Protein AF-A0A7Y4SY42-F1 (afdb_monomer_lite)

pLDDT: mean 86.54, std 14.33, range [35.34, 98.44]

Foldseek 3Di:
DDDPDPDDQLCPLVVVQDDPVLLVLLLVQLLVLQKAWPDDPPQKTWIWGDDPNDIKIKIAGVVVSDLVRIDIPDPVCVVRSDGSNNSNVCCVPRVVNPRPPPDDDPPDPVNVVVVVVVVVVVCVVPPPDCDPPQADKDKFKEFEFPPPPAATKIFIWIWGADPVGDTDDTHTFDLLDHPPPDDDDPLSVVLSVLQPPFDDPPDVPDDDDPRDRMTTHAQVSCVVNVQSNQVVQRYWYDYDPDIAPGGEHEDPDDAWEKAWEWAADPVSFWTFTFIWTDDPRDIGGLVQWDHAHHNQWTDGRHYIGHHPCDVVVVVNRCCSVPPDDIGGPVCQQVVLVVCLVVLHHYHYDPPCCQAEPEAQWDKDKAKDDWDFDDDPPDPDTDTHDIDIWIWTCRVQDIDTLPDSRQWDDGPRHIYGDDNVSSVVVVVVVVVVVDDDD

Structure (mmCIF, N/CA/C/O backbone):
data_AF-A0A7Y4SY42-F1
#
_entry.id   AF-A0A7Y4SY42-F1
#
loop_
_atom_site.group_PDB
_atom_site.id
_atom_site.type_symbol
_atom_site.label_atom_id
_atom_site.label_alt_id
_atom_site.label_comp_id
_atom_site.label_asym_id
_atom_site.label_entity_id
_atom_site.label_seq_id
_atom_site.pdbx_PDB_ins_code
_atom_site.Cartn_x
_atom_site.Cartn_y
_atom_site.Cartn_z
_atom_site.occupancy
_atom_site.B_iso_or_equiv
_atom_site.auth_seq_id
_atom_site.auth_comp_id
_atom_site.auth_asym_id
_atom_site.auth_atom_id
_atom_site.pdbx_PDB_model_num
ATOM 1 N N . MET A 1 1 ? 20.223 15.742 -96.963 1.00 40.56 1 MET A N 1
ATOM 2 C CA . MET A 1 1 ? 20.312 16.808 -95.941 1.00 40.56 1 MET A CA 1
ATOM 3 C C . MET A 1 1 ? 18.908 17.096 -95.433 1.00 40.56 1 MET A C 1
ATOM 5 O O . MET A 1 1 ? 18.143 17.749 -96.131 1.00 40.56 1 MET A O 1
ATOM 9 N N . ALA A 1 2 ? 18.525 16.508 -94.297 1.00 36.81 2 ALA A N 1
ATOM 10 C CA . ALA A 1 2 ? 17.197 16.700 -93.717 1.00 36.81 2 ALA A CA 1
ATOM 11 C C . ALA A 1 2 ? 17.167 18.001 -92.900 1.00 36.81 2 ALA A C 1
ATOM 13 O O . ALA A 1 2 ? 18.058 18.253 -92.092 1.00 36.81 2 ALA A O 1
ATOM 14 N N . LYS A 1 3 ? 16.152 18.829 -93.161 1.00 42.06 3 LYS A N 1
ATOM 15 C CA . LYS A 1 3 ? 15.849 20.083 -92.460 1.00 42.06 3 LYS A CA 1
ATOM 16 C C . LYS A 1 3 ? 15.627 19.764 -90.969 1.00 42.06 3 LYS A C 1
ATOM 18 O O . LYS A 1 3 ? 14.849 18.847 -90.703 1.00 42.06 3 LYS A O 1
ATOM 23 N N . PRO A 1 4 ? 16.272 20.456 -90.010 1.00 45.34 4 PRO A N 1
ATOM 24 C CA . PRO A 1 4 ? 16.005 20.213 -88.599 1.00 45.34 4 PRO A CA 1
ATOM 25 C C . PRO A 1 4 ? 14.522 20.480 -88.333 1.00 45.34 4 PRO A C 1
ATOM 27 O O . PRO A 1 4 ? 14.000 21.546 -88.669 1.00 45.34 4 PRO A O 1
ATOM 30 N N . VAL A 1 5 ? 13.842 19.468 -87.795 1.00 44.62 5 VAL A N 1
ATOM 31 C CA . VAL A 1 5 ? 12.470 19.574 -87.302 1.00 44.62 5 VAL A CA 1
ATOM 32 C C . VAL A 1 5 ? 12.481 20.689 -86.258 1.00 44.62 5 VAL A C 1
ATOM 34 O O . VAL A 1 5 ? 13.192 20.588 -85.261 1.00 44.62 5 VAL A O 1
ATOM 37 N N . SER A 1 6 ? 11.777 21.788 -86.546 1.00 52.84 6 SER A N 1
ATOM 38 C CA . SER A 1 6 ? 11.625 22.928 -85.639 1.00 52.84 6 SER A CA 1
ATOM 39 C C . SER A 1 6 ? 11.190 22.397 -84.279 1.00 52.84 6 SER A C 1
ATOM 41 O O . SER A 1 6 ? 10.119 21.800 -84.187 1.00 52.84 6 SER A O 1
ATOM 43 N N . ALA A 1 7 ? 12.021 22.579 -83.250 1.00 61.59 7 ALA A N 1
ATOM 44 C CA . ALA A 1 7 ? 11.635 22.277 -81.881 1.00 61.59 7 ALA A CA 1
ATOM 45 C C . ALA A 1 7 ? 10.352 23.061 -81.588 1.00 61.59 7 ALA A C 1
ATOM 47 O O . ALA A 1 7 ? 10.321 24.287 -81.719 1.00 61.59 7 ALA A O 1
ATOM 48 N N . THR A 1 8 ? 9.268 22.343 -81.312 1.00 78.12 8 THR A N 1
ATOM 49 C CA . THR A 1 8 ? 7.972 22.936 -81.002 1.00 78.12 8 THR A CA 1
ATOM 50 C C . THR A 1 8 ? 8.150 23.784 -79.754 1.00 78.12 8 THR A C 1
ATOM 52 O O . THR A 1 8 ? 8.600 23.269 -78.735 1.00 78.12 8 THR A O 1
ATOM 55 N N . ASP A 1 9 ? 7.852 25.078 -79.843 1.00 88.25 9 ASP A N 1
ATOM 56 C CA . ASP A 1 9 ? 8.030 25.999 -78.727 1.00 88.25 9 ASP A CA 1
ATOM 57 C C . ASP A 1 9 ? 7.119 25.573 -77.556 1.00 88.25 9 ASP A C 1
ATOM 59 O O . ASP A 1 9 ? 5.892 25.680 -77.665 1.00 88.25 9 ASP A O 1
ATOM 63 N N . PRO A 1 10 ? 7.685 25.082 -76.440 1.00 89.00 10 PRO A N 1
ATOM 64 C CA . PRO A 1 10 ? 6.906 24.488 -75.356 1.00 89.00 10 PRO A CA 1
ATOM 65 C C . PRO A 1 10 ? 6.074 25.527 -74.589 1.00 89.00 10 PRO A C 1
ATOM 67 O O . PRO A 1 10 ? 5.128 25.170 -73.888 1.00 89.00 10 PRO A O 1
ATOM 70 N N . LEU A 1 11 ? 6.368 26.821 -74.756 1.00 93.56 11 LEU A N 1
ATOM 71 C CA . LEU A 1 11 ? 5.607 27.921 -74.164 1.00 93.56 11 LEU A CA 1
ATOM 72 C C . LEU A 1 11 ? 4.448 28.389 -75.052 1.00 93.56 11 LEU A C 1
ATOM 74 O O . LEU A 1 11 ? 3.663 29.236 -74.624 1.00 93.56 11 LEU A O 1
ATOM 78 N N . ALA A 1 12 ? 4.307 27.870 -76.278 1.00 93.06 12 ALA A N 1
ATOM 79 C CA . ALA A 1 12 ? 3.287 28.331 -77.223 1.00 93.06 12 ALA A CA 1
ATOM 80 C C . ALA A 1 12 ? 1.861 28.237 -76.653 1.00 93.06 12 ALA A C 1
ATOM 82 O O . ALA A 1 12 ? 1.087 29.182 -76.805 1.00 93.06 12 ALA A O 1
ATOM 83 N N . ALA A 1 13 ? 1.547 27.153 -75.933 1.00 91.88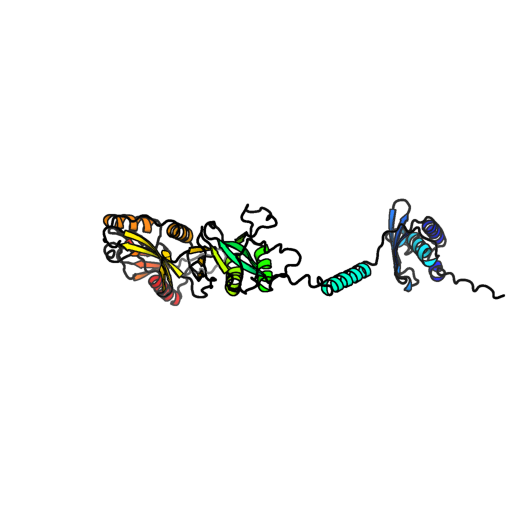 13 ALA A N 1
ATOM 84 C CA . ALA A 1 13 ? 0.246 26.960 -75.288 1.00 91.88 13 ALA A CA 1
ATOM 85 C C . ALA A 1 13 ? -0.042 28.009 -74.196 1.00 91.88 13 ALA A C 1
ATOM 87 O O . ALA A 1 13 ? -1.187 28.397 -73.993 1.00 91.88 13 ALA A O 1
ATOM 88 N N . TRP A 1 14 ? 0.997 28.523 -73.535 1.00 94.62 14 TRP A N 1
ATOM 89 C CA . TRP A 1 14 ? 0.863 29.477 -72.436 1.00 94.62 14 TRP A CA 1
ATOM 90 C C . TRP A 1 14 ? 0.844 30.934 -72.906 1.00 94.62 14 TRP A C 1
ATOM 92 O O . TRP A 1 14 ? 0.149 31.753 -72.307 1.00 94.62 14 TRP A O 1
ATOM 102 N N . ARG A 1 15 ? 1.553 31.276 -73.994 1.00 95.00 15 ARG A N 1
ATOM 103 C CA . ARG A 1 15 ? 1.680 32.667 -74.482 1.00 95.00 15 ARG A CA 1
ATOM 104 C C . ARG A 1 15 ? 0.344 33.356 -74.731 1.00 95.00 15 ARG A C 1
ATOM 106 O O . ARG A 1 15 ? 0.221 34.541 -74.449 1.00 95.00 15 ARG A O 1
ATOM 113 N N . ALA A 1 16 ? -0.660 32.637 -75.228 1.00 93.56 16 ALA A N 1
ATOM 114 C CA . ALA A 1 16 ? -1.971 33.223 -75.512 1.00 93.56 16 ALA A CA 1
ATOM 115 C C . ALA A 1 16 ? -2.679 33.762 -74.255 1.00 93.56 16 ALA A C 1
ATOM 117 O O . ALA A 1 16 ? -3.567 34.604 -74.366 1.00 93.56 16 ALA A O 1
ATOM 118 N N . HIS A 1 17 ? -2.287 33.293 -73.068 1.00 94.94 17 HIS A N 1
ATOM 119 C CA . HIS A 1 17 ? -2.928 33.666 -71.816 1.00 94.94 17 HIS A CA 1
ATOM 120 C C . HIS A 1 17 ? -2.264 34.841 -71.094 1.00 94.94 17 HIS A C 1
ATOM 122 O O . HIS A 1 17 ? -2.887 35.420 -70.212 1.00 94.94 17 HIS A O 1
ATOM 128 N N . PHE A 1 18 ? -1.031 35.212 -71.449 1.00 96.88 18 PHE A N 1
ATOM 129 C CA . PHE A 1 18 ? -0.289 36.276 -70.770 1.00 96.88 18 PHE A CA 1
ATOM 130 C C . PHE A 1 18 ? -0.147 37.500 -71.679 1.00 96.88 18 PHE A C 1
ATOM 132 O O . PHE A 1 18 ? 0.253 37.346 -72.833 1.00 96.88 18 PHE A O 1
ATOM 139 N N . PRO A 1 19 ? -0.385 38.731 -71.189 1.00 97.00 19 PRO A N 1
ATOM 140 C CA . PRO A 1 19 ? -0.069 39.935 -71.950 1.00 97.00 19 PRO A CA 1
ATOM 141 C C . PRO A 1 19 ? 1.410 39.967 -72.350 1.00 97.00 19 PRO A C 1
ATOM 143 O O . PRO A 1 19 ? 2.273 39.606 -71.550 1.00 97.00 19 PRO A O 1
ATOM 146 N N . VAL A 1 20 ? 1.717 40.455 -73.555 1.00 96.31 20 VAL A N 1
ATOM 147 C CA . VAL A 1 20 ? 3.093 40.501 -74.095 1.00 96.31 20 VAL A CA 1
ATOM 148 C C . VAL A 1 20 ? 4.062 41.203 -73.139 1.00 96.31 20 VAL A C 1
ATOM 150 O O . VAL A 1 20 ? 5.188 40.752 -72.946 1.00 96.31 20 VAL A O 1
ATOM 153 N N . GLU A 1 21 ? 3.614 42.271 -72.480 1.00 96.50 21 GLU A N 1
ATOM 154 C CA . GLU A 1 21 ? 4.440 42.994 -71.512 1.00 96.50 21 GLU A CA 1
ATOM 155 C C . GLU A 1 21 ? 4.726 42.160 -70.249 1.00 96.50 21 GLU A C 1
ATOM 157 O O . GLU A 1 21 ? 5.844 42.173 -69.736 1.00 96.50 21 GLU A O 1
ATOM 162 N N . THR A 1 22 ? 3.758 41.365 -69.780 1.00 97.12 22 THR A N 1
ATOM 163 C CA . THR A 1 22 ? 3.955 40.416 -68.671 1.00 97.12 22 THR A CA 1
ATOM 164 C C . THR A 1 22 ? 4.945 39.321 -69.056 1.00 97.12 22 THR A C 1
ATOM 166 O O . THR A 1 22 ? 5.819 38.992 -68.254 1.00 97.12 22 THR A O 1
ATOM 169 N N . GLN A 1 23 ? 4.856 38.810 -70.291 1.00 97.31 23 GLN A N 1
ATOM 170 C CA . GLN A 1 23 ? 5.811 37.829 -70.811 1.00 97.31 23 GLN A CA 1
ATOM 171 C C . GLN A 1 23 ? 7.227 38.407 -70.824 1.00 97.31 23 GLN A C 1
ATOM 173 O O . GLN A 1 23 ? 8.146 37.825 -70.259 1.00 97.31 23 GLN A O 1
ATOM 178 N N . ARG A 1 24 ? 7.395 39.617 -71.368 1.00 96.69 24 ARG A N 1
ATOM 179 C CA . ARG A 1 24 ? 8.696 40.289 -71.458 1.00 96.69 24 ARG A CA 1
ATOM 180 C C . ARG A 1 24 ? 9.353 40.495 -70.089 1.00 96.69 24 ARG A C 1
ATOM 182 O O . ARG A 1 24 ? 10.555 40.261 -69.946 1.00 96.69 24 ARG A O 1
ATOM 189 N N . ARG A 1 25 ? 8.588 40.938 -69.084 1.00 96.25 25 ARG A N 1
ATOM 190 C CA . ARG A 1 25 ? 9.105 41.136 -67.716 1.00 96.25 25 ARG A CA 1
ATOM 191 C C . ARG A 1 25 ? 9.398 39.813 -67.011 1.00 96.25 25 ARG A C 1
ATOM 193 O O . ARG A 1 25 ? 10.414 39.705 -66.322 1.00 96.25 25 ARG A O 1
ATOM 200 N N . GLY A 1 26 ? 8.561 38.798 -67.220 1.00 96.38 26 GLY A N 1
ATOM 201 C CA . GLY A 1 26 ? 8.808 37.454 -66.704 1.00 96.38 26 GLY A CA 1
ATOM 202 C C . GLY A 1 26 ? 10.045 36.805 -67.334 1.00 96.38 26 GLY A C 1
ATOM 203 O O . GLY A 1 26 ? 10.873 36.265 -66.610 1.00 96.38 26 GLY A O 1
ATOM 204 N N . ASP A 1 27 ? 10.247 36.950 -68.648 1.00 95.19 27 ASP A N 1
ATOM 205 C CA . ASP A 1 27 ? 11.442 36.465 -69.354 1.00 95.19 27 ASP A CA 1
ATOM 206 C C . ASP A 1 27 ? 12.719 37.117 -68.808 1.00 95.19 27 ASP A C 1
ATOM 208 O O . ASP A 1 27 ? 13.751 36.461 -68.678 1.00 95.19 27 ASP A O 1
ATOM 212 N N . ALA A 1 28 ? 12.676 38.422 -68.510 1.00 94.38 28 ALA A N 1
ATOM 213 C CA . ALA A 1 28 ? 13.795 39.124 -67.884 1.00 94.38 28 ALA A CA 1
ATOM 214 C C . ALA A 1 28 ? 14.058 38.590 -66.466 1.00 94.38 28 ALA A C 1
ATOM 216 O O . ALA A 1 28 ? 15.191 38.268 -66.129 1.00 94.38 28 ALA A O 1
ATOM 217 N N . THR A 1 29 ? 13.002 38.405 -65.670 1.00 94.00 29 THR A N 1
ATOM 218 C CA . THR A 1 29 ? 13.099 37.882 -64.297 1.00 94.00 29 THR A CA 1
ATOM 219 C C . THR A 1 29 ? 13.657 36.456 -64.259 1.00 94.00 29 THR A C 1
ATOM 221 O O . THR A 1 29 ? 14.496 36.147 -63.411 1.00 94.00 29 THR A O 1
ATOM 224 N N . GLY A 1 30 ? 13.230 35.595 -65.187 1.00 92.81 30 GLY A N 1
ATOM 225 C CA . GLY A 1 30 ? 13.737 34.230 -65.327 1.00 92.81 30 GLY A CA 1
ATOM 226 C C . GLY A 1 30 ? 15.212 34.196 -65.730 1.00 92.81 30 GLY A C 1
ATOM 227 O O . GLY A 1 30 ? 15.999 33.481 -65.113 1.00 92.81 30 GLY A O 1
ATOM 228 N N . ARG A 1 31 ? 15.614 35.016 -66.712 1.00 92.31 31 ARG A N 1
ATOM 229 C CA . ARG A 1 31 ? 17.016 35.115 -67.162 1.00 92.31 31 ARG A CA 1
ATOM 230 C C . ARG A 1 31 ? 17.957 35.703 -66.115 1.00 92.31 31 ARG A C 1
ATOM 232 O O . ARG A 1 31 ? 19.108 35.287 -66.052 1.00 92.31 31 ARG A O 1
ATOM 239 N N . ASP A 1 32 ? 17.464 36.601 -65.268 1.00 91.06 32 ASP A N 1
ATOM 240 C CA . ASP A 1 32 ? 18.222 37.168 -64.147 1.00 91.06 32 ASP A CA 1
ATOM 241 C C . ASP A 1 32 ? 18.476 36.150 -63.012 1.00 91.06 32 ASP A C 1
ATOM 243 O O . ASP A 1 32 ? 19.064 36.506 -61.990 1.00 91.06 32 ASP A O 1
ATOM 247 N N . GLY A 1 33 ? 18.014 34.897 -63.143 1.00 88.31 33 GLY A N 1
ATOM 248 C CA . GLY A 1 33 ? 18.225 33.846 -62.145 1.00 88.31 33 GLY A CA 1
ATOM 249 C C . GLY A 1 33 ? 17.461 34.079 -60.840 1.00 88.31 33 GLY A C 1
ATOM 250 O O . GLY A 1 33 ? 17.864 33.589 -59.790 1.00 88.31 33 GLY A O 1
ATOM 251 N N . ARG A 1 34 ? 16.366 34.848 -60.880 1.00 93.00 34 ARG A N 1
ATOM 252 C CA . ARG A 1 34 ? 15.581 35.210 -59.684 1.00 93.00 34 ARG A CA 1
ATOM 253 C C . ARG A 1 34 ? 14.496 34.201 -59.316 1.00 93.00 34 ARG A C 1
ATOM 255 O O . ARG A 1 34 ? 13.717 34.456 -58.396 1.00 93.00 34 ARG A O 1
ATOM 262 N N . VAL A 1 35 ? 14.424 33.103 -60.059 1.00 95.38 35 VAL A N 1
ATOM 263 C CA . VAL A 1 35 ? 13.478 32.010 -59.853 1.00 95.38 35 VAL A CA 1
ATOM 264 C C . VAL A 1 35 ? 14.204 30.861 -59.168 1.00 95.38 35 VAL A C 1
ATOM 266 O O . VAL A 1 35 ? 15.174 30.324 -59.695 1.00 95.38 35 VAL A O 1
ATOM 269 N N . GLU A 1 36 ? 13.699 30.476 -58.007 1.00 94.06 36 GLU A N 1
ATOM 270 C CA . GLU A 1 36 ? 14.179 29.369 -57.194 1.00 94.06 36 GLU A CA 1
ATOM 271 C C . GLU A 1 36 ? 13.126 28.256 -57.235 1.00 94.06 36 GLU A C 1
ATOM 273 O O . GLU A 1 36 ? 12.093 28.335 -56.569 1.00 94.06 36 GLU A O 1
ATOM 278 N N . ILE A 1 37 ? 13.352 27.238 -58.073 1.00 94.62 37 ILE A N 1
ATOM 279 C CA . ILE A 1 37 ? 12.442 26.090 -58.184 1.00 94.62 37 ILE A CA 1
ATOM 280 C C . ILE A 1 37 ? 12.558 25.253 -56.910 1.00 94.62 37 ILE A C 1
ATOM 282 O O . ILE A 1 37 ? 13.617 24.696 -56.628 1.00 94.62 37 ILE A O 1
ATOM 286 N N . GLN A 1 38 ? 11.468 25.152 -56.152 1.00 92.38 38 GLN A N 1
ATOM 287 C CA . GLN A 1 38 ? 11.428 24.382 -54.910 1.00 92.38 38 GLN A CA 1
ATOM 288 C C . GLN A 1 38 ? 11.059 22.922 -55.180 1.00 92.38 38 GLN A C 1
ATOM 290 O O . GLN A 1 38 ? 11.692 22.008 -54.648 1.00 92.38 38 GLN A O 1
ATOM 295 N N . THR A 1 39 ? 10.046 22.698 -56.025 1.00 89.75 39 THR A N 1
ATOM 296 C CA . THR A 1 39 ? 9.617 21.367 -56.473 1.00 89.75 39 THR A CA 1
ATOM 297 C C . THR A 1 39 ? 9.193 21.392 -57.941 1.00 89.75 39 THR A C 1
ATOM 299 O O . THR A 1 39 ? 8.598 22.359 -58.414 1.00 89.75 39 THR A O 1
ATOM 302 N N . HIS A 1 40 ? 9.517 20.326 -58.674 1.00 92.81 40 HIS A N 1
ATOM 303 C CA . HIS A 1 40 ? 9.096 20.126 -60.059 1.00 92.81 40 HIS A CA 1
ATOM 304 C C . HIS A 1 40 ? 9.034 18.625 -60.367 1.00 92.81 40 HIS A C 1
ATOM 306 O O . HIS A 1 40 ? 10.072 17.964 -60.404 1.00 92.81 40 HIS A O 1
ATOM 312 N N . ASP A 1 41 ? 7.841 18.080 -60.605 1.00 87.06 41 ASP A N 1
ATOM 313 C CA . ASP A 1 41 ? 7.645 16.647 -60.901 1.00 87.06 41 ASP A CA 1
ATOM 314 C C . ASP A 1 41 ? 7.279 16.366 -62.373 1.00 87.06 41 ASP A C 1
ATOM 316 O O . ASP A 1 41 ? 6.935 15.243 -62.740 1.00 87.06 41 ASP A O 1
ATOM 320 N N . GLY A 1 42 ? 7.374 17.387 -63.232 1.00 89.00 42 GLY A N 1
ATOM 321 C CA . GLY A 1 42 ? 7.007 17.325 -64.650 1.00 89.00 42 GLY A CA 1
ATOM 322 C C . GLY A 1 42 ? 5.527 17.589 -64.925 1.00 89.00 42 GLY A C 1
ATOM 323 O O . GLY A 1 42 ? 5.172 17.925 -66.053 1.00 89.00 42 GLY A O 1
ATOM 324 N N . ALA A 1 43 ? 4.672 17.493 -63.909 1.00 90.75 43 ALA A N 1
ATOM 325 C CA . ALA A 1 43 ? 3.252 17.797 -63.992 1.00 90.75 43 ALA A CA 1
ATOM 326 C C . ALA A 1 43 ? 2.876 19.038 -63.173 1.00 90.75 43 ALA A C 1
ATOM 328 O O . ALA A 1 43 ? 1.950 19.751 -63.544 1.00 90.75 43 ALA A O 1
ATOM 329 N N . PHE A 1 44 ? 3.601 19.309 -62.096 1.00 93.44 44 PHE A N 1
ATOM 330 C CA . PHE A 1 44 ? 3.397 20.415 -61.179 1.00 93.44 44 PHE A CA 1
ATOM 331 C C . PHE A 1 44 ? 4.732 21.078 -60.822 1.00 93.44 44 PHE A C 1
ATOM 333 O O . PHE A 1 44 ? 5.775 20.419 -60.752 1.00 93.44 44 PHE A O 1
ATOM 340 N N . VAL A 1 45 ? 4.687 22.388 -60.589 1.00 95.50 45 VAL A N 1
ATOM 341 C CA . VAL A 1 45 ? 5.830 23.211 -60.182 1.00 95.50 45 VAL A CA 1
ATOM 342 C C . VAL A 1 45 ? 5.443 24.062 -58.986 1.00 95.50 45 VAL A C 1
ATOM 344 O O . VAL A 1 45 ? 4.428 24.747 -59.051 1.00 95.50 45 VAL A O 1
ATOM 347 N N . SER A 1 46 ? 6.286 24.097 -57.955 1.00 95.38 46 SER A N 1
ATOM 348 C CA . SER A 1 46 ? 6.281 25.168 -56.953 1.00 95.38 46 SER A CA 1
ATOM 349 C C . SER A 1 46 ? 7.643 25.859 -56.923 1.00 95.38 46 SER A C 1
ATOM 351 O O . SER A 1 46 ? 8.696 25.209 -56.958 1.00 95.38 46 SER A O 1
ATOM 353 N N . ALA A 1 47 ? 7.629 27.188 -56.920 1.00 95.75 47 ALA A N 1
ATOM 354 C CA . ALA A 1 47 ? 8.819 28.014 -57.018 1.00 95.75 47 ALA A CA 1
ATOM 355 C C . ALA A 1 47 ? 8.681 29.329 -56.244 1.00 95.75 47 ALA A C 1
ATOM 357 O O . ALA A 1 47 ? 7.612 29.932 -56.167 1.00 95.75 47 ALA A O 1
ATOM 358 N N . GLY A 1 48 ? 9.811 29.807 -55.732 1.00 96.00 48 GLY A N 1
ATOM 359 C CA . GLY A 1 48 ? 9.961 31.147 -55.185 1.00 96.00 48 GLY A CA 1
ATOM 360 C C . GLY A 1 48 ? 10.522 32.112 -56.222 1.00 96.00 48 GLY A C 1
ATOM 361 O O . GLY A 1 48 ? 11.513 31.805 -56.880 1.00 96.00 48 GLY A O 1
ATOM 362 N N . VAL A 1 49 ? 9.941 33.302 -56.359 1.00 96.69 49 VAL A N 1
ATOM 363 C CA . VAL A 1 49 ? 10.432 34.345 -57.271 1.00 96.69 49 VAL A CA 1
ATOM 364 C C . VAL A 1 49 ? 10.764 35.611 -56.489 1.00 96.69 49 VAL A C 1
ATOM 366 O O . VAL A 1 49 ? 9.912 36.167 -55.794 1.00 96.69 49 VAL A O 1
ATOM 369 N N . ARG A 1 50 ? 12.008 36.093 -56.607 1.00 95.94 50 ARG A N 1
ATOM 370 C CA . ARG A 1 50 ? 12.455 37.347 -55.977 1.00 95.94 50 ARG A CA 1
ATOM 371 C C . ARG A 1 50 ? 12.307 38.514 -56.949 1.00 95.94 50 ARG A C 1
ATOM 373 O O . ARG A 1 50 ? 13.020 38.591 -57.945 1.00 95.94 50 ARG A O 1
ATOM 380 N N . ALA A 1 51 ? 11.441 39.476 -56.645 1.00 91.44 51 ALA A N 1
ATOM 381 C CA . ALA A 1 51 ? 11.239 40.659 -57.479 1.00 91.44 51 ALA A CA 1
ATOM 382 C C . ALA A 1 51 ? 11.145 41.926 -56.624 1.00 91.44 51 ALA A C 1
ATOM 384 O O . ALA A 1 51 ? 10.391 41.986 -55.660 1.00 91.44 51 ALA A O 1
ATOM 385 N N . LYS A 1 52 ? 11.932 42.953 -56.976 1.00 89.88 52 LYS A N 1
ATOM 386 C CA . LYS A 1 52 ? 11.905 44.293 -56.348 1.00 89.88 52 LYS A CA 1
ATOM 387 C C . LYS A 1 52 ? 11.975 44.284 -54.806 1.00 89.88 52 LYS A C 1
ATOM 389 O O . LYS A 1 52 ? 11.376 45.130 -54.157 1.00 89.88 52 LYS A O 1
ATOM 394 N N . GLY A 1 53 ? 12.723 43.342 -54.229 1.00 88.31 53 GLY A N 1
ATOM 395 C CA . GLY A 1 53 ? 12.891 43.215 -52.775 1.00 88.31 53 GLY A CA 1
ATOM 396 C C . GLY A 1 53 ? 11.793 42.417 -52.062 1.00 88.31 53 GLY A C 1
ATOM 397 O O . GLY A 1 53 ? 11.863 42.263 -50.848 1.00 88.31 53 GLY A O 1
ATOM 398 N N . SER A 1 54 ? 10.819 41.874 -52.793 1.00 91.12 54 SER A N 1
ATOM 399 C CA . SER A 1 54 ? 9.786 40.978 -52.270 1.00 91.12 54 SER A CA 1
ATOM 400 C C . SER A 1 54 ? 9.974 39.552 -52.790 1.00 91.12 54 SER A C 1
ATOM 402 O O . SER A 1 54 ? 10.579 39.325 -53.843 1.00 91.12 54 SER A O 1
ATOM 404 N N . PHE A 1 55 ? 9.472 38.587 -52.021 1.00 95.19 55 PHE A N 1
ATOM 405 C CA . PHE A 1 55 ? 9.465 37.170 -52.369 1.00 95.19 55 PHE A CA 1
ATOM 406 C C . PHE A 1 55 ? 8.028 36.726 -52.628 1.00 95.19 55 PHE A C 1
ATOM 408 O O . PHE A 1 55 ? 7.143 37.000 -51.817 1.00 95.19 55 PHE A O 1
ATOM 415 N N . HIS A 1 56 ? 7.811 36.055 -53.755 1.00 96.50 56 HIS A N 1
ATOM 416 C CA . HIS A 1 56 ? 6.504 35.560 -54.161 1.00 96.50 56 HIS A CA 1
ATOM 417 C C . HIS A 1 56 ? 6.564 34.059 -54.394 1.00 96.50 56 HIS A C 1
ATOM 419 O O . HIS A 1 56 ? 7.462 33.571 -55.076 1.00 96.50 56 HIS A O 1
ATOM 425 N N . GLU A 1 57 ? 5.595 33.348 -53.838 1.00 96.50 57 GLU A N 1
ATOM 426 C CA . GLU A 1 57 ? 5.427 31.916 -54.042 1.00 96.50 57 GLU A CA 1
ATOM 427 C C . GLU A 1 57 ? 4.505 31.706 -55.238 1.00 96.50 57 GLU A C 1
ATOM 429 O O . GLU A 1 57 ? 3.532 32.447 -55.423 1.00 96.50 57 GLU A O 1
ATOM 434 N N . VAL A 1 58 ? 4.878 30.761 -56.094 1.00 97.62 58 VAL A N 1
ATOM 435 C CA . VAL A 1 58 ? 4.218 30.463 -57.359 1.00 97.62 58 VAL A CA 1
ATOM 436 C C . VAL A 1 58 ? 4.025 28.962 -57.461 1.00 97.62 58 VAL A C 1
ATOM 438 O O . VAL A 1 58 ? 5.002 28.219 -57.397 1.00 97.62 58 VAL A O 1
ATOM 441 N N . GLU A 1 59 ? 2.794 28.536 -57.718 1.00 97.56 59 GLU A N 1
ATOM 442 C CA . GLU A 1 59 ? 2.472 27.143 -58.017 1.00 97.56 59 GLU A CA 1
ATOM 443 C C . GLU A 1 59 ? 1.823 27.027 -59.396 1.00 97.56 59 GLU A C 1
ATOM 445 O O . GLU A 1 59 ? 1.043 27.889 -59.800 1.00 97.56 59 GLU A O 1
ATOM 450 N N . ILE A 1 60 ? 2.169 25.985 -60.153 1.00 97.50 60 ILE A N 1
ATOM 451 C CA . ILE A 1 60 ? 1.716 25.793 -61.533 1.00 97.50 60 ILE A CA 1
ATOM 452 C C . ILE A 1 60 ? 1.448 24.314 -61.796 1.00 97.50 60 ILE A C 1
ATOM 454 O O . ILE A 1 60 ? 2.369 23.502 -61.777 1.00 97.50 60 ILE A O 1
ATOM 458 N N . ASP A 1 61 ? 0.211 23.972 -62.150 1.00 95.75 61 ASP A N 1
ATOM 459 C CA . ASP A 1 61 ? -0.132 22.685 -62.759 1.00 95.75 61 ASP A CA 1
ATOM 460 C C . ASP A 1 61 ? 0.099 22.734 -64.278 1.00 95.75 61 ASP A C 1
ATOM 462 O O . ASP A 1 61 ? -0.719 23.249 -65.052 1.00 95.75 61 ASP A O 1
ATOM 466 N N . LEU A 1 62 ? 1.226 22.170 -64.715 1.00 94.69 62 LEU A N 1
ATOM 467 C CA . LEU A 1 62 ? 1.654 22.128 -66.113 1.00 94.69 62 LEU A CA 1
ATOM 468 C C . LEU A 1 62 ? 0.737 21.270 -66.991 1.00 94.69 62 LEU A C 1
ATOM 470 O O . LEU A 1 62 ? 0.671 21.510 -68.200 1.00 94.69 62 LEU A O 1
ATOM 474 N N . ARG A 1 63 ? 0.003 20.304 -66.416 1.00 92.06 63 ARG A N 1
ATOM 475 C CA . ARG A 1 63 ? -0.934 19.451 -67.175 1.00 92.06 63 ARG A CA 1
ATOM 476 C C . ARG A 1 63 ? -2.115 20.241 -67.705 1.00 92.06 63 ARG A C 1
ATOM 478 O O . ARG A 1 63 ? -2.627 19.937 -68.779 1.00 92.06 63 ARG A O 1
ATOM 485 N N . SER A 1 64 ? -2.540 21.247 -66.946 1.00 89.00 64 SER A N 1
ATOM 486 C CA . SER A 1 64 ? -3.703 22.057 -67.294 1.00 89.00 64 SER A CA 1
ATOM 487 C C . SER A 1 64 ? -3.476 22.891 -68.558 1.00 89.00 64 SER A C 1
ATOM 489 O O . SER A 1 64 ? -4.444 23.205 -69.251 1.00 89.00 64 SER A O 1
ATOM 491 N N . GLN A 1 65 ? -2.216 23.254 -68.846 1.00 90.69 65 GLN A N 1
ATOM 492 C CA . GLN A 1 65 ? -1.820 24.187 -69.910 1.00 90.69 65 GLN A CA 1
ATOM 493 C C . GLN A 1 65 ? -2.664 25.473 -69.942 1.00 90.69 65 GLN A C 1
ATOM 495 O O . GLN A 1 65 ? -2.898 26.052 -71.001 1.00 90.69 65 GLN A O 1
ATOM 500 N N . ARG A 1 66 ? -3.173 25.899 -68.779 1.00 91.62 66 ARG A N 1
ATOM 501 C CA . ARG A 1 66 ? -4.092 27.028 -68.619 1.00 91.62 66 ARG A CA 1
ATOM 502 C C . ARG A 1 66 ? -3.769 27.781 -67.342 1.00 91.62 66 ARG A C 1
ATOM 504 O O . ARG A 1 66 ? -3.425 27.195 -66.324 1.00 91.62 66 ARG A O 1
ATOM 511 N N . VAL A 1 67 ? -4.002 29.088 -67.369 1.00 91.12 67 VAL A N 1
ATOM 512 C CA . VAL A 1 67 ? -3.745 29.979 -66.227 1.00 91.12 67 VAL A CA 1
ATOM 513 C C . VAL A 1 67 ? -4.548 29.620 -64.972 1.00 91.12 67 VAL A C 1
ATOM 515 O O . VAL A 1 67 ? -4.084 29.867 -63.867 1.00 91.12 67 VAL A O 1
ATOM 518 N N . GLY A 1 68 ? -5.717 28.986 -65.116 1.00 89.62 68 GLY A N 1
ATOM 519 C CA . GLY A 1 68 ? -6.515 28.534 -63.969 1.00 89.62 68 GLY A CA 1
ATOM 520 C C . GLY A 1 68 ? -5.840 27.459 -63.105 1.00 89.62 68 GLY A C 1
ATOM 521 O O . GLY A 1 68 ? -6.278 27.245 -61.982 1.00 89.62 68 GLY A O 1
ATOM 522 N N . GLY A 1 69 ? -4.791 26.798 -63.609 1.00 91.56 69 GLY A N 1
ATOM 523 C CA . GLY A 1 69 ? -3.944 25.884 -62.837 1.00 91.56 69 GLY A CA 1
ATOM 524 C C . GLY A 1 69 ? -2.737 26.561 -62.182 1.00 91.56 69 GLY A C 1
ATOM 525 O O . GLY A 1 69 ? -1.862 25.861 -61.683 1.00 91.56 69 GLY A O 1
ATOM 526 N N . CYS A 1 70 ? -2.649 27.893 -62.220 1.00 97.19 70 CYS A N 1
ATOM 527 C CA . CYS A 1 70 ? -1.571 28.656 -61.601 1.00 97.19 70 CYS A CA 1
ATOM 528 C C . CYS A 1 70 ? -2.054 29.360 -60.327 1.00 97.19 70 CYS A C 1
ATOM 530 O O . CYS A 1 70 ? -3.211 29.770 -60.231 1.00 97.19 70 CYS A O 1
ATOM 532 N N . SER A 1 71 ? -1.144 29.590 -59.386 1.00 96.94 71 SER A N 1
ATOM 533 C CA . SER A 1 71 ? -1.328 30.488 -58.249 1.00 96.94 71 SER A CA 1
ATOM 534 C C . SER A 1 71 ? -0.068 31.336 -58.050 1.00 96.94 71 SER A C 1
ATOM 536 O O . SER A 1 71 ? 1.044 30.930 -58.399 1.00 96.94 71 SER A O 1
ATOM 538 N N . CYS A 1 72 ? -0.231 32.555 -57.535 1.00 97.81 72 CYS A N 1
ATOM 539 C CA . CYS A 1 72 ? 0.889 33.385 -57.110 1.00 97.81 72 CYS A CA 1
ATOM 540 C C . CYS A 1 72 ? 0.466 34.332 -55.990 1.00 97.81 72 CYS A C 1
ATOM 542 O O . CYS A 1 72 ? -0.603 34.933 -56.065 1.00 97.81 72 CYS A O 1
ATOM 544 N N . THR A 1 73 ? 1.334 34.527 -54.997 1.00 97.44 73 THR A N 1
ATOM 545 C CA . THR A 1 73 ? 1.076 35.414 -53.847 1.00 97.44 73 THR A CA 1
ATOM 546 C C . THR A 1 73 ? 1.245 36.911 -54.143 1.00 97.44 73 THR A C 1
ATOM 548 O O . THR A 1 73 ? 1.253 37.726 -53.222 1.00 97.44 73 THR A O 1
ATOM 551 N N . CYS A 1 74 ? 1.431 37.320 -55.406 1.00 97.38 74 CYS A N 1
ATOM 552 C CA . CYS A 1 74 ? 1.536 38.738 -55.755 1.00 97.38 74 CYS A CA 1
ATOM 553 C C . CYS A 1 74 ? 0.166 39.353 -56.078 1.00 97.38 74 CYS A C 1
ATOM 555 O O . CYS A 1 74 ? -0.667 38.754 -56.757 1.00 97.38 74 CYS A O 1
ATOM 557 N N . SER A 1 75 ? -0.028 40.611 -55.684 1.00 96.00 75 SER A N 1
ATOM 558 C CA . SER A 1 75 ? -1.289 41.342 -55.886 1.00 96.00 75 SER A CA 1
ATOM 559 C C . SER A 1 75 ? -1.709 41.474 -57.358 1.00 96.00 75 SER A C 1
ATOM 561 O O . SER A 1 75 ? -2.897 41.518 -57.682 1.00 96.00 75 SER A O 1
ATOM 563 N N . ALA A 1 76 ? -0.745 41.499 -58.286 1.00 94.81 76 ALA A N 1
ATOM 564 C CA . ALA A 1 76 ? -1.030 41.523 -59.721 1.00 94.81 76 ALA A CA 1
ATOM 565 C C . ALA A 1 76 ? -1.730 40.236 -60.204 1.00 94.81 76 ALA A C 1
ATOM 567 O O . ALA A 1 76 ? -2.588 40.303 -61.090 1.00 94.81 76 ALA A O 1
ATOM 568 N N . PHE A 1 77 ? -1.394 39.084 -59.608 1.00 97.06 77 PHE A N 1
ATOM 569 C CA . PHE A 1 77 ? -2.028 37.806 -59.922 1.00 97.06 77 PHE A CA 1
ATOM 570 C C . PHE A 1 77 ? -3.462 37.756 -59.394 1.00 97.06 77 PHE A C 1
ATOM 572 O O . PHE A 1 77 ? -4.358 37.376 -60.137 1.00 97.06 77 PHE A O 1
ATOM 579 N N . GLU A 1 78 ? -3.707 38.233 -58.171 1.00 92.56 78 GLU A N 1
ATOM 580 C CA . GLU A 1 78 ? -5.066 38.325 -57.609 1.00 92.56 78 GLU A CA 1
ATOM 581 C C . GLU A 1 78 ? -5.996 39.181 -58.478 1.00 92.56 78 GLU A C 1
ATOM 583 O O . GLU A 1 78 ? -7.169 38.864 -58.650 1.00 92.56 78 GLU A O 1
ATOM 588 N N . THR A 1 79 ? -5.459 40.253 -59.067 1.00 94.75 79 THR A N 1
ATOM 589 C CA . THR A 1 79 ? -6.254 41.193 -59.870 1.00 94.75 79 THR A CA 1
ATOM 590 C C . THR A 1 79 ? -6.552 40.665 -61.274 1.00 94.75 79 THR A C 1
ATOM 592 O O . THR A 1 79 ? -7.635 40.894 -61.805 1.00 94.75 79 THR A O 1
ATOM 595 N N . SER A 1 80 ? -5.582 40.008 -61.917 1.00 94.06 80 SER A N 1
ATOM 596 C CA . SER A 1 80 ? -5.646 39.715 -63.359 1.00 94.06 80 SER A CA 1
ATOM 597 C C . SER A 1 80 ? -5.524 38.235 -63.719 1.00 94.06 80 SER A C 1
ATOM 599 O O . SER A 1 80 ? -5.543 37.885 -64.898 1.00 94.06 80 SER A O 1
ATOM 601 N N . GLY A 1 81 ? -5.342 37.364 -62.726 1.00 94.62 81 GLY A N 1
ATOM 602 C CA . GLY A 1 81 ? -5.055 35.943 -62.907 1.00 94.62 81 GLY A CA 1
ATOM 603 C C . GLY A 1 81 ? -3.705 35.661 -63.569 1.00 94.62 81 GLY A C 1
ATOM 604 O O . GLY A 1 81 ? -3.352 34.508 -63.740 1.00 94.62 81 GLY A O 1
ATOM 605 N N . THR A 1 82 ? -2.926 36.673 -63.961 1.00 97.19 82 THR A N 1
ATOM 606 C CA . THR A 1 82 ? -1.615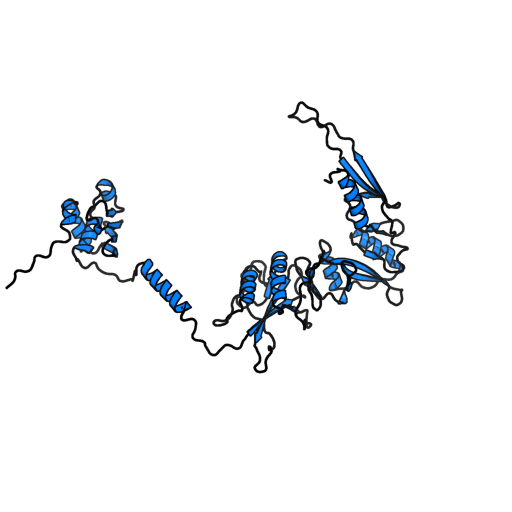 36.498 -64.599 1.00 97.19 82 THR A CA 1
ATOM 607 C C . THR A 1 82 ? -0.606 37.467 -64.009 1.00 97.19 82 THR A C 1
ATOM 609 O O . THR A 1 82 ? -0.928 38.586 -63.625 1.00 97.19 82 THR A O 1
ATOM 612 N N . CYS A 1 83 ? 0.653 37.057 -63.907 1.00 98.19 83 CYS A N 1
ATOM 613 C CA . CYS A 1 83 ? 1.706 37.945 -63.432 1.00 98.19 83 CYS A CA 1
ATOM 614 C C . CYS A 1 83 ? 3.065 37.549 -64.008 1.00 98.19 83 CYS A C 1
ATOM 616 O O . CYS A 1 83 ? 3.235 36.466 -64.572 1.00 98.19 83 CYS A O 1
ATOM 618 N N . GLU A 1 84 ? 4.043 38.443 -63.861 1.00 97.81 84 GLU A N 1
ATOM 619 C CA . GLU A 1 84 ? 5.401 38.214 -64.361 1.00 97.81 84 GLU A CA 1
ATOM 620 C C . GLU A 1 84 ? 6.117 37.079 -63.621 1.00 97.81 84 GLU A C 1
ATOM 622 O O . GLU A 1 84 ? 6.961 36.420 -64.216 1.00 97.81 84 GLU A O 1
ATOM 627 N N . HIS A 1 85 ? 5.745 36.793 -62.368 1.00 98.12 85 HIS A N 1
ATOM 628 C CA . HIS A 1 85 ? 6.339 35.711 -61.579 1.00 98.12 85 HIS A CA 1
ATOM 629 C C . HIS A 1 85 ? 5.936 34.329 -62.103 1.00 98.12 85 HIS A C 1
ATOM 631 O O . HIS A 1 85 ? 6.803 33.488 -62.319 1.00 98.12 85 HIS A O 1
ATOM 637 N N . VAL A 1 86 ? 4.644 34.112 -62.387 1.00 97.88 86 VAL A N 1
ATOM 638 C CA . VAL A 1 86 ? 4.160 32.859 -62.998 1.00 97.88 86 VAL A CA 1
ATOM 639 C C . VAL A 1 86 ? 4.816 32.646 -64.359 1.00 97.88 86 VAL A C 1
ATOM 641 O O . VAL A 1 86 ? 5.290 31.551 -64.653 1.00 97.88 86 VAL A O 1
ATOM 644 N N . TRP A 1 87 ? 4.918 33.707 -65.167 1.00 97.94 87 TRP A N 1
ATOM 645 C CA . TRP A 1 87 ? 5.606 33.623 -66.454 1.00 97.94 87 TRP A CA 1
ATOM 646 C C . TRP A 1 87 ? 7.098 33.309 -66.305 1.00 97.94 87 TRP A C 1
ATOM 648 O O . TRP A 1 87 ? 7.616 32.472 -67.036 1.00 97.94 87 TRP A O 1
ATOM 658 N N . ALA A 1 88 ? 7.789 33.932 -65.347 1.00 97.06 88 ALA A N 1
ATOM 659 C CA . ALA A 1 88 ? 9.203 33.672 -65.091 1.00 97.06 88 ALA A CA 1
ATOM 660 C C . ALA A 1 88 ? 9.459 32.198 -64.736 1.00 97.06 88 ALA A C 1
ATOM 662 O O . ALA A 1 88 ? 10.417 31.609 -65.234 1.00 97.06 88 ALA A O 1
ATOM 663 N N . VAL A 1 89 ? 8.581 31.583 -63.934 1.00 96.88 89 VAL A N 1
ATOM 664 C CA . VAL A 1 89 ? 8.661 30.153 -63.592 1.00 96.88 89 VAL A CA 1
ATOM 665 C C . VAL A 1 89 ? 8.430 29.279 -64.824 1.00 96.88 89 VAL A C 1
ATOM 667 O O . VAL A 1 89 ? 9.247 28.401 -65.094 1.00 96.88 89 VAL A O 1
ATOM 670 N N . LEU A 1 90 ? 7.391 29.553 -65.624 1.00 96.94 90 LEU A N 1
ATOM 671 C CA . LEU A 1 90 ? 7.159 28.846 -66.893 1.00 96.94 90 LEU A CA 1
ATOM 672 C C . LEU A 1 90 ? 8.360 28.968 -67.838 1.00 96.94 90 LEU A C 1
ATOM 674 O O . LEU A 1 90 ? 8.771 27.980 -68.442 1.00 96.94 90 LEU A O 1
ATOM 678 N N . HIS A 1 91 ? 8.945 30.162 -67.946 1.00 95.19 91 HIS A N 1
ATOM 679 C CA . HIS A 1 91 ? 10.094 30.432 -68.805 1.00 95.19 91 HIS A CA 1
ATOM 680 C C . HIS A 1 91 ? 11.334 29.635 -68.385 1.00 95.19 91 HIS A C 1
ATOM 682 O O . HIS A 1 91 ? 12.003 29.054 -69.235 1.00 95.19 91 HIS A O 1
ATOM 688 N N . VAL A 1 92 ? 11.626 29.565 -67.084 1.00 94.81 92 VAL A N 1
ATOM 689 C CA . VAL A 1 92 ? 12.767 28.793 -66.566 1.00 94.81 92 VAL A CA 1
ATOM 690 C C . VAL A 1 92 ? 12.539 27.291 -66.739 1.00 94.81 92 VAL A C 1
ATOM 692 O O . VAL A 1 92 ? 13.434 26.584 -67.193 1.00 94.81 92 VAL A O 1
ATOM 695 N N . VAL A 1 93 ? 11.332 26.808 -66.439 1.00 93.94 93 VAL A N 1
ATOM 696 C CA . VAL A 1 93 ? 11.008 25.375 -66.468 1.00 93.94 93 VAL A CA 1
ATOM 697 C C . VAL A 1 93 ? 10.877 24.828 -67.890 1.00 93.94 93 VAL A C 1
ATOM 699 O O . VAL A 1 93 ? 11.444 23.785 -68.204 1.00 93.94 93 VAL A O 1
ATOM 702 N N . LEU A 1 94 ? 10.133 25.515 -68.760 1.00 93.44 94 LEU A N 1
ATOM 703 C CA . LEU A 1 94 ? 9.824 25.034 -70.111 1.00 93.44 94 LEU A CA 1
ATOM 704 C C . LEU A 1 94 ? 10.767 25.611 -71.170 1.00 93.44 94 LEU A C 1
ATOM 706 O O . LEU A 1 94 ? 11.013 24.965 -72.184 1.00 93.44 94 LEU A O 1
ATOM 710 N N . GLY A 1 95 ? 11.305 26.815 -70.953 1.00 86.31 95 GLY A N 1
ATOM 711 C CA . GLY A 1 95 ? 12.212 27.485 -71.892 1.00 86.31 95 GLY A CA 1
ATOM 712 C C . GLY A 1 95 ? 13.661 26.992 -71.834 1.00 86.31 95 GLY A C 1
ATOM 713 O O . GLY A 1 95 ? 14.468 27.403 -72.665 1.00 86.31 95 GLY A O 1
ATOM 714 N N . GLY A 1 96 ? 14.006 26.116 -70.881 1.00 79.06 96 GLY A N 1
ATOM 715 C CA . GLY A 1 96 ? 15.328 25.486 -70.793 1.00 79.06 96 GLY A CA 1
ATOM 716 C C . GLY A 1 96 ? 16.465 26.437 -70.409 1.00 79.06 96 GLY A C 1
ATOM 717 O O . GLY A 1 96 ? 17.634 26.115 -70.624 1.00 79.06 96 GLY A O 1
ATOM 718 N N . VAL A 1 97 ? 16.152 27.611 -69.850 1.00 68.75 97 VAL A N 1
ATOM 719 C CA . VAL A 1 97 ? 17.166 28.532 -69.327 1.00 68.75 97 VAL A CA 1
ATOM 720 C C . VAL A 1 97 ? 17.710 27.938 -68.034 1.00 68.75 97 VAL A C 1
ATOM 722 O O . VAL A 1 97 ? 16.963 27.737 -67.080 1.00 68.75 97 VAL A O 1
ATOM 725 N N . ALA A 1 98 ? 19.010 27.635 -68.016 1.00 52.06 98 ALA A N 1
ATOM 726 C CA . ALA A 1 98 ? 19.696 27.040 -66.875 1.00 52.06 98 ALA A CA 1
ATOM 727 C C . ALA A 1 98 ? 19.635 27.978 -65.656 1.00 52.06 98 ALA A C 1
ATOM 729 O O . ALA A 1 98 ? 20.489 28.844 -65.475 1.00 52.06 98 ALA A O 1
ATOM 730 N N . GLY A 1 99 ? 18.597 27.822 -64.832 1.00 49.44 99 GLY A N 1
ATOM 731 C CA . GLY A 1 99 ? 18.491 28.478 -63.536 1.00 49.44 99 GLY A CA 1
ATOM 732 C C . GLY A 1 99 ? 19.658 28.040 -62.655 1.00 49.44 99 GLY A C 1
ATOM 733 O O . GLY A 1 99 ? 19.953 26.848 -62.558 1.00 49.44 99 GLY A O 1
ATOM 734 N N . GLY A 1 100 ? 20.354 29.009 -62.058 1.00 46.22 100 GLY A N 1
ATOM 735 C CA . GLY A 1 100 ? 21.496 28.772 -61.181 1.00 46.22 100 GLY A CA 1
ATOM 736 C C . GLY A 1 100 ? 21.105 27.882 -60.007 1.00 46.22 100 GLY A C 1
ATOM 737 O O . GLY A 1 100 ? 20.522 28.343 -59.032 1.00 46.22 100 GLY A O 1
ATOM 738 N N . ALA A 1 101 ? 21.439 26.599 -60.111 1.00 42.53 101 ALA A N 1
ATOM 739 C CA . ALA A 1 101 ? 21.260 25.623 -59.055 1.00 42.53 101 ALA A CA 1
ATOM 740 C C . ALA A 1 101 ? 22.278 25.892 -57.935 1.00 42.53 101 ALA A C 1
ATOM 742 O O . ALA A 1 101 ? 23.382 25.345 -57.930 1.00 42.53 101 ALA A O 1
ATOM 743 N N . SER A 1 102 ? 21.918 26.735 -56.965 1.00 41.94 102 SER A N 1
ATOM 744 C CA . SER A 1 102 ? 22.545 26.693 -55.645 1.00 41.94 102 SER A CA 1
ATOM 745 C C . SER A 1 102 ? 22.089 25.408 -54.960 1.00 41.94 102 SER A C 1
ATOM 747 O O . SER A 1 102 ? 20.973 25.307 -54.457 1.00 41.94 102 SER A O 1
ATOM 749 N N . GLY A 1 103 ? 22.951 24.395 -55.021 1.00 42.41 103 GLY A N 1
ATOM 750 C CA . GLY A 1 103 ? 22.693 23.070 -54.484 1.00 42.41 103 GLY A CA 1
ATOM 751 C C . GLY A 1 103 ? 22.493 23.067 -52.969 1.00 42.41 103 GLY A C 1
ATOM 752 O O . GLY A 1 103 ? 23.414 23.308 -52.191 1.00 42.41 103 GLY A O 1
ATOM 753 N N . SER A 1 104 ? 21.297 22.672 -52.552 1.00 35.34 104 SER A N 1
ATOM 754 C CA . SER A 1 104 ? 21.097 21.769 -51.421 1.00 35.34 104 SER A CA 1
ATOM 755 C C . SER A 1 104 ? 19.904 20.864 -51.733 1.00 35.34 104 SER A C 1
ATOM 757 O O . SER A 1 104 ? 18.967 21.297 -52.401 1.00 35.34 104 SER A O 1
ATOM 759 N N . PRO A 1 105 ? 19.965 19.578 -51.355 1.00 44.09 105 PRO A N 1
ATOM 760 C CA . PRO A 1 105 ? 19.140 18.553 -51.968 1.00 44.09 105 PRO A CA 1
ATOM 761 C C . PRO A 1 105 ? 17.764 18.513 -51.302 1.00 44.09 105 PRO A C 1
ATOM 763 O O . PRO A 1 105 ? 17.623 17.978 -50.205 1.00 44.09 105 PRO A O 1
ATOM 766 N N . SER A 1 106 ? 16.727 19.011 -51.974 1.00 39.81 106 SER A N 1
ATOM 767 C CA . SER A 1 106 ? 15.345 18.645 -51.657 1.00 39.81 106 SER A CA 1
ATOM 768 C C . SER A 1 106 ? 14.930 17.468 -52.539 1.00 39.81 106 SER A C 1
ATOM 770 O O . SER A 1 106 ? 14.181 17.573 -53.506 1.00 39.81 106 SER A O 1
ATOM 772 N N . SER A 1 107 ? 15.410 16.279 -52.165 1.00 41.78 107 SER A N 1
ATOM 773 C CA . SER A 1 107 ? 14.606 15.074 -52.362 1.00 41.78 107 SER A CA 1
ATOM 774 C C . SER A 1 107 ? 13.203 15.389 -51.853 1.00 41.78 107 SER A C 1
ATOM 776 O O . SER A 1 107 ? 13.083 15.865 -50.720 1.00 41.78 107 SER A O 1
ATOM 778 N N . SER A 1 108 ? 12.184 15.168 -52.691 1.00 45.28 108 SER A N 1
ATOM 779 C CA . SER A 1 108 ? 10.777 15.356 -52.338 1.00 45.28 108 SER A CA 1
ATOM 780 C C . SER A 1 108 ? 10.557 14.894 -50.905 1.00 45.28 108 SER A C 1
ATOM 782 O O . SER A 1 108 ? 11.054 13.838 -50.523 1.00 45.28 108 SER A O 1
ATOM 784 N N . SER A 1 109 ? 9.870 15.679 -50.082 1.00 49.91 109 SER A N 1
ATOM 785 C CA . SER A 1 109 ? 9.598 15.304 -48.689 1.00 49.91 109 SER A CA 1
ATOM 786 C C . SER A 1 109 ? 9.051 13.877 -48.603 1.00 49.91 109 SER A C 1
ATOM 788 O O . SER A 1 109 ? 9.427 13.152 -47.698 1.00 49.91 109 SER A O 1
ATOM 790 N N . ILE A 1 110 ? 8.308 13.427 -49.619 1.00 45.62 110 ILE A N 1
ATOM 791 C CA . ILE A 1 110 ? 7.851 12.046 -49.801 1.00 45.62 110 ILE A CA 1
ATOM 792 C C . ILE A 1 110 ? 8.938 11.049 -50.227 1.00 45.62 110 ILE A C 1
ATOM 794 O O . ILE A 1 110 ? 8.904 9.925 -49.760 1.00 45.62 110 ILE A O 1
ATOM 798 N N . GLY A 1 111 ? 9.903 11.404 -51.076 1.00 53.34 111 GLY A N 1
ATOM 799 C CA . GLY A 1 111 ? 11.024 10.545 -51.471 1.00 53.34 111 GLY A CA 1
ATOM 800 C C . GLY A 1 111 ? 12.105 10.470 -50.395 1.00 53.34 111 GLY A C 1
ATOM 801 O O . GLY A 1 111 ? 12.649 9.401 -50.154 1.00 53.34 111 GLY A O 1
ATOM 802 N N . ALA A 1 112 ? 12.365 11.568 -49.685 1.00 53.12 112 ALA A N 1
ATOM 803 C CA . ALA A 1 112 ? 13.159 11.606 -48.461 1.00 53.12 112 ALA A CA 1
ATOM 804 C C . ALA A 1 112 ? 12.479 10.801 -47.351 1.00 53.12 112 ALA A C 1
ATOM 806 O O . ALA A 1 112 ? 13.146 10.054 -46.641 1.00 53.12 112 ALA A O 1
ATOM 807 N N . TRP A 1 113 ? 11.151 10.906 -47.245 1.00 56.56 113 TRP A N 1
ATOM 808 C CA . TRP A 1 113 ? 10.354 10.132 -46.303 1.00 56.56 113 TRP A CA 1
ATOM 809 C C . TRP A 1 113 ? 10.272 8.660 -46.696 1.00 56.56 113 TRP A C 1
ATOM 811 O O . TRP A 1 113 ? 10.487 7.839 -45.829 1.00 56.56 113 TRP A O 1
ATOM 821 N N . LEU A 1 114 ? 10.091 8.295 -47.970 1.00 57.59 114 LEU A N 1
ATOM 822 C CA . LEU A 1 114 ? 10.089 6.907 -48.461 1.00 57.59 114 LEU A CA 1
ATOM 823 C C . LEU A 1 114 ? 11.484 6.287 -48.421 1.00 57.59 114 LEU A C 1
ATOM 825 O O . LEU A 1 114 ? 11.618 5.123 -48.079 1.00 57.59 114 LEU A O 1
ATOM 829 N N . THR A 1 115 ? 12.536 7.050 -48.711 1.00 59.38 115 THR A N 1
ATOM 830 C CA . THR A 1 115 ? 13.925 6.602 -48.526 1.00 59.38 115 THR A CA 1
ATOM 831 C C . THR A 1 115 ? 14.256 6.506 -47.037 1.00 59.38 115 THR A C 1
ATOM 833 O O . THR A 1 115 ? 15.015 5.632 -46.630 1.00 59.38 115 THR A O 1
ATOM 836 N N . GLY A 1 116 ? 13.676 7.377 -46.208 1.00 64.12 116 GLY A N 1
ATOM 837 C CA . GLY A 1 116 ? 13.721 7.304 -44.751 1.00 64.12 116 GLY A CA 1
ATOM 838 C C . GLY A 1 116 ? 12.972 6.086 -44.214 1.00 64.12 116 GLY A C 1
ATOM 839 O O . GLY A 1 116 ? 13.503 5.388 -43.360 1.00 64.12 116 GLY A O 1
ATOM 840 N N . LEU A 1 117 ? 11.804 5.773 -44.775 1.00 61.59 117 LEU A N 1
ATOM 841 C CA . LEU A 1 117 ? 10.969 4.626 -44.441 1.00 61.59 117 LEU A CA 1
ATOM 842 C C . LEU A 1 117 ? 11.658 3.338 -44.881 1.00 61.59 117 LEU A C 1
ATOM 844 O O . LEU A 1 117 ? 11.841 2.463 -44.058 1.00 61.59 117 LEU A O 1
ATOM 848 N N . GLN A 1 118 ? 12.192 3.278 -46.101 1.00 68.88 118 GLN A N 1
ATOM 849 C CA . GLN A 1 118 ? 13.008 2.162 -46.580 1.00 68.88 118 GLN A CA 1
ATOM 850 C C . GLN A 1 118 ? 14.322 2.019 -45.806 1.00 68.88 118 GLN A C 1
ATOM 852 O O . GLN A 1 118 ? 14.828 0.910 -45.678 1.00 68.88 118 GLN A O 1
ATOM 857 N N . ARG A 1 119 ? 14.910 3.101 -45.275 1.00 66.31 119 ARG A N 1
ATOM 858 C CA . ARG A 1 119 ? 16.049 3.005 -44.342 1.00 66.31 119 ARG A CA 1
ATOM 859 C C . ARG A 1 119 ? 15.619 2.495 -42.975 1.00 66.31 119 ARG A C 1
ATOM 861 O O . ARG A 1 119 ? 16.396 1.769 -42.374 1.00 66.31 119 ARG A O 1
ATOM 868 N N . LEU A 1 120 ? 14.436 2.859 -42.487 1.00 62.62 120 LEU A N 1
ATOM 869 C CA . LEU A 1 120 ? 13.880 2.350 -41.232 1.00 62.62 120 LEU A CA 1
ATOM 870 C C . LEU A 1 120 ? 13.462 0.882 -41.366 1.00 62.62 120 LEU A C 1
ATOM 872 O O . LEU A 1 120 ? 13.773 0.102 -40.479 1.00 62.62 120 LEU A O 1
ATOM 876 N N . GLU A 1 121 ? 12.856 0.491 -42.485 1.00 65.94 121 GLU A N 1
ATOM 877 C CA . GLU A 1 121 ? 12.523 -0.889 -42.848 1.00 65.94 121 GLU A CA 1
ATOM 878 C C . GLU A 1 121 ? 13.795 -1.706 -43.040 1.00 65.94 121 GLU A C 1
ATOM 880 O O . GLU A 1 121 ? 13.955 -2.716 -42.374 1.00 65.94 121 GLU A O 1
ATOM 885 N N . ARG A 1 122 ? 14.784 -1.224 -43.809 1.00 65.12 122 ARG A N 1
ATOM 886 C CA . ARG A 1 122 ? 16.087 -1.899 -43.900 1.00 65.12 122 ARG A CA 1
ATOM 887 C C . ARG A 1 122 ? 16.857 -1.891 -42.591 1.00 65.12 122 ARG A C 1
ATOM 889 O O . ARG A 1 122 ? 17.641 -2.799 -42.411 1.00 65.12 122 ARG A O 1
ATOM 896 N N . ALA A 1 123 ? 16.697 -0.923 -41.692 1.00 60.00 123 ALA A N 1
ATOM 897 C CA . ALA A 1 123 ? 17.314 -0.960 -40.361 1.00 60.00 123 ALA A CA 1
ATOM 898 C C . ALA A 1 123 ? 16.547 -1.873 -39.388 1.00 60.00 123 ALA A C 1
ATOM 900 O O . ALA A 1 123 ? 17.134 -2.373 -38.433 1.00 60.00 123 ALA A O 1
ATOM 901 N N . ALA A 1 124 ? 15.255 -2.101 -39.630 1.00 54.16 124 ALA A N 1
ATOM 902 C CA . ALA A 1 124 ? 14.442 -3.082 -38.921 1.00 54.16 124 ALA A CA 1
ATOM 903 C C . ALA A 1 124 ? 14.701 -4.514 -39.431 1.00 54.16 124 ALA A C 1
ATOM 905 O O . ALA A 1 124 ? 14.742 -5.442 -38.629 1.00 54.16 124 ALA A O 1
ATOM 906 N N . GLU A 1 125 ? 14.930 -4.688 -40.737 1.00 56.94 125 GLU A N 1
ATOM 907 C CA . GLU A 1 125 ? 15.304 -5.947 -41.399 1.00 56.94 125 GLU A CA 1
ATOM 908 C C . GLU A 1 125 ? 16.797 -6.265 -41.222 1.00 56.94 125 GLU A C 1
ATOM 910 O O . GLU A 1 125 ? 17.164 -7.399 -40.931 1.00 56.94 125 GLU A O 1
ATOM 915 N N . SER A 1 126 ? 17.659 -5.248 -41.302 1.00 46.81 126 SER A N 1
ATOM 916 C CA . SER A 1 126 ? 19.062 -5.267 -40.856 1.00 46.81 126 SER A CA 1
ATOM 917 C C . SER A 1 126 ? 19.117 -4.925 -39.371 1.00 46.81 126 SER A C 1
ATOM 919 O O . SER A 1 126 ? 19.875 -4.047 -38.945 1.00 46.81 126 SER A O 1
ATOM 921 N N . GLY A 1 127 ? 18.308 -5.628 -38.570 1.00 46.47 127 GLY A N 1
ATOM 922 C CA . GLY A 1 127 ? 18.592 -5.739 -37.145 1.00 46.47 127 GLY A CA 1
ATOM 923 C C . GLY A 1 127 ? 20.082 -6.062 -36.980 1.00 46.47 127 GLY A C 1
ATOM 924 O O . GLY A 1 127 ? 20.643 -6.721 -37.864 1.00 46.47 127 GLY A O 1
ATOM 925 N N . PRO A 1 128 ? 20.751 -5.541 -35.931 1.00 46.69 128 PRO A N 1
ATOM 926 C CA . PRO A 1 128 ? 22.189 -5.718 -35.760 1.00 46.69 128 PRO A CA 1
ATOM 927 C C . PRO A 1 128 ? 22.534 -7.172 -36.067 1.00 46.69 128 PRO A C 1
ATOM 929 O O . PRO A 1 128 ? 21.899 -8.071 -35.508 1.00 46.69 128 PRO A O 1
ATOM 932 N N . ALA A 1 129 ? 23.466 -7.386 -37.009 1.00 44.06 129 ALA A N 1
ATOM 933 C CA . ALA A 1 129 ? 24.024 -8.711 -37.261 1.00 44.06 129 ALA A CA 1
ATOM 934 C C . ALA A 1 129 ? 24.261 -9.354 -35.890 1.00 44.06 129 ALA A C 1
ATOM 936 O O . ALA A 1 129 ? 24.728 -8.615 -35.022 1.00 44.06 129 ALA A O 1
ATOM 937 N N . PRO A 1 130 ? 23.865 -10.620 -35.650 1.00 45.16 130 PRO A N 1
ATOM 938 C CA . PRO A 1 130 ? 23.912 -11.222 -34.323 1.00 45.16 130 PRO A CA 1
ATOM 939 C C . PRO A 1 130 ? 25.356 -11.209 -33.814 1.00 45.16 130 PRO A C 1
ATOM 941 O O . PRO A 1 130 ? 26.130 -12.133 -34.049 1.00 45.16 130 PRO A O 1
ATOM 944 N N . ASP A 1 131 ? 25.717 -10.106 -33.161 1.00 44.47 131 ASP A N 1
ATOM 945 C CA . ASP A 1 131 ? 26.964 -9.897 -32.459 1.00 44.47 131 ASP A CA 1
ATOM 946 C C . ASP A 1 131 ? 26.995 -10.997 -31.415 1.00 44.47 131 ASP A C 1
ATOM 948 O O . ASP A 1 131 ? 26.027 -11.150 -30.666 1.00 44.47 131 ASP A O 1
ATOM 952 N N . ALA A 1 132 ? 28.066 -11.796 -31.463 1.00 49.47 132 ALA A N 1
ATOM 953 C CA . ALA A 1 132 ? 28.418 -12.874 -30.545 1.00 49.47 132 ALA A CA 1
ATOM 954 C C . ALA A 1 132 ? 27.462 -12.957 -29.347 1.00 49.47 132 ALA A C 1
ATOM 956 O O . ALA A 1 132 ? 27.635 -12.199 -28.394 1.00 49.47 132 ALA A O 1
ATOM 957 N N . SER A 1 133 ? 26.434 -13.813 -29.471 1.00 56.59 133 SER A N 1
ATOM 958 C CA . SER A 1 133 ? 25.271 -13.922 -28.579 1.00 56.59 133 SER A CA 1
ATOM 959 C C . SER A 1 133 ? 25.576 -13.400 -27.174 1.00 56.59 133 SER A C 1
ATOM 961 O O . SER A 1 133 ? 26.254 -14.094 -26.405 1.00 56.59 133 SER A O 1
ATOM 963 N N . GLU A 1 134 ? 25.146 -12.169 -26.854 1.00 61.44 134 GLU A N 1
ATOM 964 C CA . GLU A 1 134 ? 25.321 -11.654 -25.496 1.00 61.44 134 GLU A CA 1
ATOM 965 C C . GLU A 1 134 ? 24.754 -12.708 -24.535 1.00 61.44 134 GLU A C 1
ATOM 967 O O . GLU A 1 134 ? 23.638 -13.192 -24.756 1.00 61.44 134 GLU A O 1
ATOM 972 N N . PRO A 1 135 ? 25.518 -13.114 -23.505 1.00 71.50 135 PRO A N 1
ATOM 973 C CA . PRO A 1 135 ? 25.071 -14.150 -22.593 1.00 71.50 135 PRO A CA 1
ATOM 974 C C . PRO A 1 135 ? 23.735 -13.731 -21.987 1.00 71.50 135 PRO A C 1
ATOM 976 O O . PRO A 1 135 ? 23.577 -12.583 -21.552 1.00 71.50 135 PRO A O 1
ATOM 979 N N . GLU A 1 136 ? 22.794 -14.673 -21.970 1.00 87.25 136 GLU A N 1
ATOM 980 C CA . GLU A 1 136 ? 21.446 -14.474 -21.453 1.00 87.25 136 GLU A CA 1
ATOM 981 C C . GLU A 1 136 ? 21.513 -13.759 -20.099 1.00 87.25 136 GLU A C 1
ATOM 983 O O . GLU A 1 136 ? 22.281 -14.120 -19.198 1.00 87.25 136 GLU A O 1
ATOM 988 N N . SER A 1 137 ? 20.771 -12.663 -19.973 1.00 91.69 137 SER A N 1
ATOM 989 C CA . SER A 1 137 ? 20.797 -11.852 -18.764 1.00 91.69 137 SER A CA 1
ATOM 990 C C . SER A 1 137 ? 19.395 -11.598 -18.265 1.00 91.69 137 SER A C 1
ATOM 992 O O . SER A 1 137 ? 18.479 -11.390 -19.053 1.00 91.69 137 SER A O 1
ATOM 994 N N . ARG A 1 138 ? 19.256 -11.603 -16.944 1.00 94.88 138 ARG A N 1
ATOM 995 C CA . ARG A 1 138 ? 17.987 -11.484 -16.241 1.00 94.88 138 ARG A CA 1
ATOM 996 C C . ARG A 1 138 ? 17.971 -10.197 -15.434 1.00 94.88 138 ARG A C 1
ATOM 998 O O . ARG A 1 138 ? 18.971 -9.857 -14.798 1.00 94.88 138 ARG A O 1
ATOM 1005 N N . VAL A 1 139 ? 16.845 -9.493 -15.465 1.00 97.25 139 VAL A N 1
ATOM 1006 C CA . VAL A 1 139 ? 16.592 -8.364 -14.567 1.00 97.25 139 VAL A CA 1
ATOM 1007 C C . VAL A 1 139 ? 15.936 -8.895 -13.296 1.00 97.25 139 VAL A C 1
ATOM 1009 O O . VAL A 1 139 ? 14.905 -9.559 -13.380 1.00 97.25 139 VAL A O 1
ATOM 1012 N N . ASP A 1 140 ? 16.543 -8.611 -12.150 1.00 97.75 140 ASP A N 1
ATOM 1013 C CA . ASP A 1 140 ? 16.000 -8.876 -10.821 1.00 97.75 140 ASP A CA 1
ATOM 1014 C C . ASP A 1 140 ? 15.481 -7.560 -10.224 1.00 97.75 140 ASP A C 1
ATOM 1016 O O . ASP A 1 140 ? 16.074 -6.493 -10.416 1.00 97.75 140 ASP A O 1
ATOM 1020 N N . T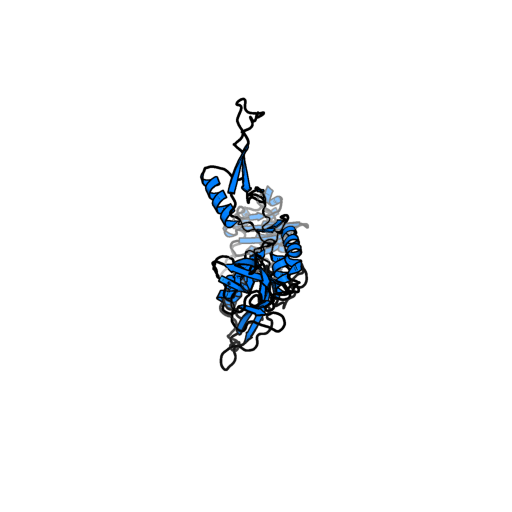YR A 1 141 ? 14.372 -7.635 -9.499 1.00 98.25 141 TYR A N 1
ATOM 1021 C CA . TYR A 1 141 ? 13.690 -6.499 -8.888 1.00 98.25 141 TYR A CA 1
ATOM 1022 C C . TYR A 1 141 ? 13.832 -6.591 -7.373 1.00 98.25 141 TYR A C 1
ATOM 1024 O O . TYR A 1 141 ? 13.550 -7.638 -6.801 1.00 98.25 141 TYR A O 1
ATOM 1032 N N . VAL A 1 142 ? 14.272 -5.526 -6.706 1.00 97.69 142 VAL A N 1
ATOM 1033 C CA . VAL A 1 142 ? 14.543 -5.544 -5.262 1.00 97.69 142 VAL A CA 1
ATOM 1034 C C . VAL A 1 142 ? 13.830 -4.389 -4.571 1.00 97.69 142 VAL A C 1
ATOM 1036 O O . VAL A 1 142 ? 14.107 -3.228 -4.848 1.00 97.69 142 VAL A O 1
ATOM 1039 N N . LEU A 1 143 ? 12.930 -4.696 -3.641 1.00 97.19 143 LEU A N 1
ATOM 1040 C CA . LEU A 1 143 ? 12.320 -3.720 -2.740 1.00 97.19 143 LEU A CA 1
ATOM 1041 C C . LEU A 1 143 ? 13.305 -3.374 -1.620 1.00 97.19 143 LEU A C 1
ATOM 1043 O O . LEU A 1 143 ? 13.689 -4.247 -0.840 1.00 97.19 143 LEU A O 1
ATOM 1047 N N . VAL A 1 144 ? 13.712 -2.111 -1.525 1.00 95.62 144 VAL A N 1
ATOM 1048 C CA . VAL A 1 144 ? 14.654 -1.637 -0.501 1.00 95.62 144 VAL A CA 1
ATOM 1049 C C . VAL A 1 144 ? 13.864 -1.051 0.670 1.00 95.62 144 VAL A C 1
ATOM 1051 O O . VAL A 1 144 ? 13.224 -0.012 0.532 1.00 95.62 144 VAL A O 1
ATOM 1054 N N . LEU A 1 145 ? 13.882 -1.727 1.822 1.00 92.88 145 LEU A N 1
ATOM 1055 C CA . LEU A 1 145 ? 12.926 -1.470 2.912 1.00 92.88 145 LEU A CA 1
ATOM 1056 C C . LEU A 1 145 ? 13.392 -0.457 3.978 1.00 92.88 145 LEU A C 1
ATOM 1058 O O . LEU A 1 145 ? 12.588 -0.078 4.826 1.00 92.88 145 LEU A O 1
ATOM 1062 N N . ASP A 1 146 ? 14.656 -0.022 3.983 1.00 84.62 146 ASP A N 1
ATOM 1063 C CA . ASP A 1 146 ? 15.175 0.887 5.029 1.00 84.62 146 ASP A CA 1
ATOM 1064 C C . ASP A 1 146 ? 14.965 2.376 4.745 1.00 84.62 146 ASP A C 1
ATOM 1066 O O . ASP A 1 146 ? 15.036 3.188 5.663 1.00 84.62 146 ASP A O 1
ATOM 1070 N N . GLU A 1 147 ? 14.733 2.750 3.488 1.00 70.44 147 GLU A N 1
ATOM 1071 C CA . GLU A 1 147 ? 14.799 4.151 3.044 1.00 70.44 147 GLU A CA 1
ATOM 1072 C C . GLU A 1 147 ? 13.407 4.784 2.835 1.00 70.44 147 GLU A C 1
ATOM 1074 O O . GLU A 1 147 ? 13.295 5.950 2.461 1.00 70.44 147 GLU A O 1
ATOM 1079 N N . SER A 1 148 ? 12.315 4.047 3.069 1.00 61.31 148 SER A N 1
ATOM 1080 C CA . SER A 1 148 ? 11.004 4.409 2.525 1.00 61.31 148 SER A CA 1
ATOM 1081 C C . SER A 1 148 ? 10.020 4.958 3.571 1.00 61.31 148 SER A C 1
ATOM 1083 O O . SER A 1 148 ? 9.097 4.272 4.012 1.00 61.31 148 SER A O 1
ATOM 1085 N N . ALA A 1 149 ? 10.187 6.223 3.970 1.00 60.75 149 ALA A N 1
ATOM 1086 C CA . ALA A 1 149 ? 9.217 6.880 4.856 1.00 60.75 149 ALA A CA 1
ATOM 1087 C C . ALA A 1 149 ? 7.907 7.268 4.134 1.00 60.75 149 ALA A C 1
ATOM 1089 O O . ALA A 1 149 ? 6.844 7.257 4.752 1.00 60.75 149 ALA A O 1
ATOM 1090 N N . SER A 1 150 ? 7.959 7.585 2.833 1.00 79.50 150 SER A N 1
ATOM 1091 C CA . SER A 1 150 ? 6.819 8.147 2.082 1.00 79.50 150 SER A CA 1
ATOM 1092 C C . SER A 1 150 ? 6.452 7.425 0.779 1.00 79.50 150 SER A C 1
ATOM 1094 O O . SER A 1 150 ? 5.413 7.736 0.204 1.00 79.50 150 SER A O 1
ATOM 1096 N N . GLY A 1 151 ? 7.249 6.459 0.318 1.00 90.06 151 GLY A N 1
ATOM 1097 C CA . GLY A 1 151 ? 7.027 5.765 -0.956 1.00 90.06 151 GLY A CA 1
ATOM 1098 C C . GLY A 1 151 ? 7.474 4.309 -0.918 1.00 90.06 151 GLY A C 1
ATOM 1099 O O . GLY A 1 151 ? 7.718 3.757 0.151 1.00 90.06 151 GLY A O 1
ATOM 1100 N N . THR A 1 152 ? 7.597 3.689 -2.083 1.00 94.31 152 THR A N 1
ATOM 1101 C CA . THR A 1 152 ? 8.214 2.373 -2.256 1.00 94.31 152 THR A CA 1
ATOM 1102 C C . THR A 1 152 ? 9.480 2.517 -3.068 1.00 94.31 152 THR A C 1
ATOM 1104 O O . THR A 1 152 ? 9.445 2.970 -4.206 1.00 94.31 152 THR A O 1
ATOM 1107 N N . LEU A 1 153 ? 10.608 2.113 -2.488 1.00 95.12 153 LEU A N 1
ATOM 1108 C CA . LEU A 1 153 ? 11.881 2.133 -3.185 1.00 95.12 153 LEU A CA 1
ATOM 1109 C C . LEU A 1 153 ? 12.115 0.797 -3.894 1.00 95.12 153 LEU A C 1
ATOM 1111 O O . LEU A 1 153 ? 12.301 -0.237 -3.250 1.00 95.12 153 LEU A O 1
ATOM 1115 N N . LEU A 1 154 ? 12.120 0.832 -5.222 1.00 96.56 154 LEU A N 1
ATOM 1116 C CA . LEU A 1 154 ? 12.441 -0.303 -6.079 1.00 96.56 154 LEU A CA 1
ATOM 1117 C C . LEU A 1 154 ? 13.845 -0.123 -6.664 1.00 96.56 154 LEU A C 1
ATOM 1119 O O . LEU A 1 154 ? 14.141 0.908 -7.254 1.00 96.56 154 LEU A O 1
ATOM 1123 N N . GLU A 1 155 ? 14.702 -1.131 -6.553 1.00 96.38 155 GLU A N 1
ATOM 1124 C CA . GLU A 1 155 ? 16.007 -1.199 -7.210 1.00 96.38 155 GLU A CA 1
ATOM 1125 C C . GLU A 1 155 ? 15.991 -2.294 -8.284 1.00 96.38 155 GLU A C 1
ATOM 1127 O O . GLU A 1 155 ? 15.601 -3.432 -8.019 1.00 96.38 155 GLU A O 1
ATOM 1132 N N . THR A 1 156 ? 16.429 -1.978 -9.500 1.00 97.44 156 THR A N 1
ATOM 1133 C CA . THR A 1 156 ? 16.604 -2.963 -10.572 1.00 97.44 156 THR A CA 1
ATOM 1134 C C . THR A 1 156 ? 18.052 -3.421 -10.644 1.00 97.44 156 THR A C 1
ATOM 1136 O O . THR A 1 156 ? 18.994 -2.623 -10.647 1.00 97.44 156 THR A O 1
ATOM 1139 N N . ARG A 1 157 ? 18.249 -4.734 -10.735 1.00 97.31 157 ARG A N 1
ATOM 1140 C CA . ARG A 1 157 ? 19.564 -5.364 -10.843 1.00 97.31 157 ARG A CA 1
ATOM 1141 C C . ARG A 1 157 ? 19.623 -6.263 -12.067 1.00 97.31 157 ARG A C 1
ATOM 1143 O O . ARG A 1 157 ? 18.610 -6.771 -12.523 1.00 97.31 157 ARG A O 1
ATOM 1150 N N . ARG A 1 158 ? 20.818 -6.478 -12.606 1.00 96.12 158 ARG A N 1
ATOM 1151 C CA . ARG A 1 158 ? 21.081 -7.411 -13.707 1.00 96.12 158 ARG A CA 1
ATOM 1152 C C . ARG A 1 158 ? 21.934 -8.558 -13.199 1.00 96.12 158 ARG A C 1
ATOM 1154 O O . ARG A 1 158 ? 23.003 -8.323 -12.637 1.00 96.12 158 ARG A O 1
ATOM 1161 N N . ALA A 1 159 ? 21.495 -9.781 -13.455 1.00 95.56 159 ALA A N 1
ATOM 1162 C CA . ALA A 1 159 ? 22.266 -10.996 -13.251 1.00 95.56 159 ALA A CA 1
ATOM 1163 C C . ALA A 1 159 ? 22.610 -11.618 -14.611 1.00 95.56 159 ALA A C 1
ATOM 1165 O O . ALA A 1 159 ? 21.780 -11.665 -15.521 1.00 95.56 159 ALA A O 1
ATOM 1166 N N . ARG A 1 160 ? 23.856 -12.068 -14.778 1.00 94.75 160 ARG A N 1
ATOM 1167 C CA . ARG A 1 160 ? 24.313 -12.748 -16.002 1.00 94.75 160 ARG A CA 1
ATOM 1168 C C . ARG A 1 160 ? 24.200 -14.255 -15.827 1.00 94.75 160 ARG A C 1
ATOM 1170 O O . ARG A 1 160 ? 24.537 -14.751 -14.749 1.00 94.75 160 ARG A O 1
ATOM 1177 N N . ALA A 1 161 ? 23.769 -14.962 -16.867 1.00 93.56 161 ALA A N 1
ATOM 1178 C CA . ALA A 1 161 ? 23.802 -16.416 -16.879 1.00 93.56 161 ALA A CA 1
ATOM 1179 C C . ALA A 1 161 ? 25.244 -16.921 -16.712 1.00 93.56 161 ALA A C 1
ATOM 1181 O O . ALA A 1 161 ? 26.194 -16.353 -17.263 1.00 93.56 161 ALA A O 1
ATOM 1182 N N . LEU A 1 162 ? 25.414 -17.975 -15.920 1.00 93.69 162 LEU A N 1
ATOM 1183 C CA . LEU A 1 162 ? 26.694 -18.657 -15.751 1.00 93.69 162 LEU A CA 1
ATOM 1184 C C . LEU A 1 162 ? 26.811 -19.795 -16.767 1.00 93.69 162 LEU A C 1
ATOM 1186 O O . LEU A 1 162 ? 25.825 -20.440 -17.108 1.00 93.69 162 LEU A O 1
ATOM 1190 N N . ALA A 1 163 ? 28.039 -20.113 -17.186 1.00 92.12 163 ALA A N 1
ATOM 1191 C CA . ALA A 1 163 ? 28.297 -21.198 -18.141 1.00 92.12 163 ALA A CA 1
ATOM 1192 C C . ALA A 1 163 ? 27.808 -22.581 -17.659 1.00 92.12 163 ALA A C 1
ATOM 1194 O O . ALA A 1 163 ? 27.535 -23.457 -18.470 1.00 92.12 163 ALA A O 1
ATOM 1195 N N . ARG A 1 164 ? 27.690 -22.783 -16.338 1.00 92.31 164 ARG A N 1
ATOM 1196 C CA . ARG A 1 164 ? 27.192 -24.026 -15.719 1.00 92.31 164 ARG A CA 1
ATOM 1197 C C . ARG A 1 164 ? 25.679 -24.010 -15.451 1.00 92.31 164 ARG A C 1
ATOM 1199 O O . ARG A 1 164 ? 25.190 -24.856 -14.710 1.00 92.31 164 ARG A O 1
ATOM 1206 N N . GLY A 1 165 ? 24.954 -23.051 -16.027 1.00 90.94 165 GLY A N 1
ATOM 1207 C CA . GLY A 1 165 ? 23.555 -22.787 -15.710 1.00 90.94 165 GLY A CA 1
ATOM 1208 C C . GLY A 1 165 ? 23.387 -21.914 -14.463 1.00 90.94 165 GLY A C 1
ATOM 1209 O O . GLY A 1 165 ? 24.313 -21.719 -13.673 1.00 90.94 165 GLY A O 1
ATOM 1210 N N . GLY A 1 166 ? 22.185 -21.361 -14.305 1.00 91.69 166 GLY A N 1
ATOM 1211 C CA . GLY A 1 166 ? 21.869 -20.403 -13.246 1.00 91.69 166 GLY A CA 1
ATOM 1212 C C . GLY A 1 166 ? 22.400 -18.994 -13.522 1.00 91.69 166 GLY A C 1
ATOM 1213 O O . GLY A 1 166 ? 22.901 -18.692 -14.605 1.00 91.69 166 GLY A O 1
ATOM 1214 N N . PHE A 1 167 ? 22.278 -18.120 -12.524 1.00 93.25 167 PHE A N 1
ATOM 1215 C CA . PHE A 1 167 ? 22.627 -16.705 -12.628 1.00 93.25 167 PHE A CA 1
ATOM 1216 C C . PHE A 1 167 ? 23.676 -16.320 -11.582 1.00 93.25 167 PHE A C 1
ATOM 1218 O O . PHE A 1 167 ? 23.631 -16.779 -10.442 1.00 93.25 167 PHE A O 1
ATOM 1225 N N . GLY A 1 168 ? 24.635 -15.486 -11.984 1.00 93.69 168 GLY A N 1
ATOM 1226 C CA . GLY A 1 168 ? 25.655 -14.939 -11.091 1.00 93.69 168 GLY A CA 1
ATOM 1227 C C . GLY A 1 168 ? 25.112 -13.854 -10.157 1.00 93.69 168 GLY A C 1
ATOM 1228 O O . GLY A 1 168 ? 23.931 -13.511 -10.185 1.00 93.69 168 GLY A O 1
ATOM 1229 N N . LYS A 1 169 ? 26.001 -13.263 -9.348 1.00 94.12 169 LYS A N 1
ATOM 1230 C CA . LYS A 1 169 ? 25.657 -12.143 -8.458 1.00 94.12 169 LYS A CA 1
ATOM 1231 C C . LYS A 1 169 ? 25.082 -10.975 -9.268 1.00 94.12 169 LYS A C 1
ATOM 1233 O O . LYS A 1 169 ? 25.729 -10.482 -10.191 1.00 94.12 169 LYS A O 1
ATOM 1238 N N . SER A 1 170 ? 23.885 -10.526 -8.898 1.00 95.88 170 SER A N 1
ATOM 1239 C CA . SER A 1 170 ? 23.217 -9.399 -9.545 1.00 95.88 170 SER A CA 1
ATOM 1240 C C . SER A 1 170 ? 23.910 -8.070 -9.207 1.00 95.88 170 SER A C 1
ATOM 1242 O O . SER A 1 170 ? 24.263 -7.850 -8.045 1.00 95.88 170 SER A O 1
ATOM 1244 N N . SER A 1 171 ? 24.051 -7.166 -10.176 1.00 95.44 171 SER A N 1
ATOM 1245 C CA . SER A 1 171 ? 24.572 -5.801 -9.980 1.00 95.44 171 SER A CA 1
ATOM 1246 C C . SER A 1 171 ? 23.518 -4.744 -10.324 1.00 95.44 171 SER A C 1
ATOM 1248 O O . SER A 1 171 ? 22.706 -5.017 -11.207 1.00 95.44 171 SER A O 1
ATOM 1250 N N . PRO A 1 172 ? 23.545 -3.538 -9.725 1.00 96.31 172 PRO A N 1
ATOM 1251 C CA . PRO A 1 172 ? 22.645 -2.444 -10.097 1.00 96.31 172 PRO A CA 1
ATOM 1252 C C . PRO A 1 172 ? 22.599 -2.203 -11.613 1.00 96.31 172 PRO A C 1
ATOM 1254 O O . PRO A 1 172 ? 23.627 -2.268 -12.295 1.00 96.31 172 PRO A O 1
ATOM 1257 N N . PHE A 1 173 ? 21.403 -1.965 -12.148 1.00 95.12 173 PHE A N 1
ATOM 1258 C CA . PHE A 1 173 ? 21.154 -1.859 -13.584 1.00 95.12 173 PHE A CA 1
ATOM 1259 C C . PHE A 1 173 ? 20.095 -0.795 -13.870 1.00 95.12 173 PHE A C 1
ATOM 1261 O O . PHE A 1 173 ? 19.017 -0.864 -13.298 1.00 95.12 173 PHE A O 1
ATOM 1268 N N . ASP A 1 174 ? 20.383 0.165 -14.751 1.00 95.38 174 ASP A N 1
ATOM 1269 C CA . ASP A 1 174 ? 19.398 1.154 -15.210 1.00 95.38 174 ASP A CA 1
ATOM 1270 C C . ASP A 1 174 ? 18.473 0.510 -16.251 1.00 95.38 174 ASP A C 1
ATOM 1272 O O . ASP A 1 174 ? 18.862 0.275 -17.401 1.00 95.38 174 ASP A O 1
ATOM 1276 N N . LEU A 1 175 ? 17.246 0.203 -15.828 1.00 95.25 175 LEU A N 1
ATOM 1277 C CA . LEU A 1 175 ? 16.245 -0.448 -16.666 1.00 95.25 175 LEU A CA 1
ATOM 1278 C C . LEU A 1 175 ? 15.659 0.494 -17.735 1.00 95.25 175 LEU A C 1
ATOM 1280 O O . LEU A 1 175 ? 15.141 0.016 -18.744 1.00 95.25 175 LEU A O 1
ATOM 1284 N N . LEU A 1 176 ? 15.742 1.819 -17.551 1.00 94.81 176 LEU A N 1
ATOM 1285 C CA . LEU A 1 176 ? 15.191 2.800 -18.496 1.00 94.81 176 LEU A CA 1
ATOM 1286 C C . LEU A 1 176 ? 16.177 3.169 -19.604 1.00 94.81 176 LEU A C 1
ATOM 1288 O O . LEU A 1 176 ? 15.750 3.546 -20.697 1.00 94.81 176 LEU A O 1
ATOM 1292 N N . ALA A 1 177 ? 17.477 3.035 -19.345 1.00 93.00 177 ALA A N 1
ATOM 1293 C CA . ALA A 1 177 ? 18.537 3.243 -20.325 1.00 93.00 177 ALA A CA 1
ATOM 1294 C C . ALA A 1 177 ? 19.413 1.983 -20.485 1.00 93.00 177 ALA A C 1
ATOM 1296 O O . ALA A 1 177 ? 20.613 2.026 -20.182 1.00 93.00 177 ALA A O 1
ATOM 1297 N N . PRO A 1 178 ? 18.853 0.862 -20.992 1.00 90.38 178 PRO A N 1
ATOM 1298 C CA . PRO A 1 178 ? 19.631 -0.348 -21.227 1.00 90.38 178 PRO A CA 1
ATOM 1299 C C . PRO A 1 178 ? 20.797 -0.062 -22.185 1.00 90.38 178 PRO A C 1
ATOM 1301 O O . PRO A 1 178 ? 20.715 0.788 -23.078 1.00 90.38 178 PRO A O 1
ATOM 1304 N N . ARG A 1 179 ? 21.916 -0.776 -22.002 1.00 88.44 179 ARG A N 1
ATOM 1305 C CA . ARG A 1 179 ? 23.092 -0.638 -22.877 1.00 88.44 179 ARG A CA 1
ATOM 1306 C C . ARG A 1 179 ? 22.719 -0.976 -24.323 1.00 88.44 179 ARG A C 1
ATOM 1308 O O . ARG A 1 179 ? 21.901 -1.860 -24.566 1.00 88.44 179 ARG A O 1
ATOM 1315 N N . LYS A 1 180 ? 23.349 -0.292 -25.283 1.00 87.06 180 LYS A N 1
ATOM 1316 C CA . LYS A 1 180 ? 23.163 -0.560 -26.718 1.00 87.06 180 LYS A CA 1
ATOM 1317 C C . LYS A 1 180 ? 23.413 -2.050 -26.997 1.00 87.06 180 LYS A C 1
ATOM 1319 O O . LYS A 1 180 ? 24.449 -2.559 -26.590 1.00 87.06 180 LYS A O 1
ATOM 1324 N N . GLY A 1 181 ? 22.463 -2.714 -27.658 1.00 84.25 181 GLY A N 1
ATOM 1325 C CA . GLY A 1 181 ? 22.519 -4.151 -27.966 1.00 84.25 181 GLY A CA 1
ATOM 1326 C C . GLY A 1 181 ? 21.798 -5.060 -26.962 1.00 84.25 181 GLY A C 1
ATOM 1327 O O . GLY A 1 181 ? 21.496 -6.200 -27.296 1.00 84.25 181 GLY A O 1
ATOM 1328 N N . MET A 1 182 ? 21.437 -4.564 -25.773 1.00 87.44 182 MET A N 1
ATOM 1329 C CA . MET A 1 182 ? 20.699 -5.361 -24.793 1.00 87.44 182 MET A CA 1
ATOM 1330 C C . MET A 1 182 ? 19.208 -5.419 -25.138 1.00 87.44 182 MET A C 1
ATOM 1332 O O . MET A 1 182 ? 18.498 -4.412 -25.080 1.00 87.44 182 MET A O 1
ATOM 1336 N N . LEU A 1 183 ? 18.720 -6.619 -25.444 1.00 89.12 183 LEU A N 1
ATOM 1337 C CA . LEU A 1 183 ? 17.299 -6.890 -25.630 1.00 89.12 183 LEU A CA 1
ATOM 1338 C C . LEU A 1 183 ? 16.669 -7.247 -24.281 1.00 89.12 183 LEU A C 1
ATOM 1340 O O . LEU A 1 183 ? 16.954 -8.291 -23.706 1.00 89.12 183 LEU A O 1
ATOM 1344 N N . LEU A 1 184 ? 15.816 -6.360 -23.768 1.00 93.38 184 LEU A N 1
ATOM 1345 C CA . LEU A 1 184 ? 14.996 -6.634 -22.586 1.00 93.38 184 LEU A CA 1
ATOM 1346 C C . LEU A 1 184 ? 13.872 -7.609 -22.930 1.00 93.38 184 LEU A C 1
ATOM 1348 O O . LEU A 1 184 ? 13.274 -7.496 -24.003 1.00 93.38 184 LEU A O 1
ATOM 1352 N N . ASN A 1 185 ? 13.517 -8.489 -21.998 1.00 93.44 185 ASN A N 1
ATOM 1353 C CA . ASN A 1 185 ? 12.389 -9.406 -22.156 1.00 93.44 185 ASN A CA 1
ATOM 1354 C C . ASN A 1 185 ? 11.068 -8.609 -22.269 1.00 93.44 185 ASN A C 1
ATOM 1356 O O . ASN A 1 185 ? 10.990 -7.484 -21.768 1.00 93.44 185 ASN A O 1
ATOM 1360 N N . PRO A 1 186 ? 10.004 -9.137 -22.910 1.00 95.25 186 PRO A N 1
ATOM 1361 C CA . PRO A 1 186 ? 8.741 -8.405 -23.075 1.00 95.25 186 PRO A CA 1
ATOM 1362 C C . PRO A 1 186 ? 8.135 -7.887 -21.762 1.00 95.25 186 PRO A C 1
ATOM 1364 O O . PRO A 1 186 ? 7.625 -6.767 -21.724 1.00 95.25 186 PRO A O 1
ATOM 1367 N N . GLU A 1 187 ? 8.234 -8.673 -20.689 1.00 96.44 187 GLU A N 1
ATOM 1368 C CA . GLU A 1 187 ? 7.807 -8.286 -19.339 1.00 96.44 187 GLU A CA 1
ATOM 1369 C C . GLU A 1 187 ? 8.632 -7.116 -18.799 1.00 96.44 187 GLU A C 1
ATOM 1371 O O . GLU A 1 187 ? 8.068 -6.114 -18.363 1.00 96.44 187 GLU A O 1
ATOM 1376 N N . ASP A 1 188 ? 9.960 -7.197 -18.918 1.00 97.31 188 ASP A N 1
ATOM 1377 C CA . ASP A 1 188 ? 10.880 -6.157 -18.452 1.00 97.31 188 ASP A CA 1
ATOM 1378 C C . ASP A 1 188 ? 10.642 -4.839 -19.191 1.00 97.31 188 ASP A C 1
ATOM 1380 O O . ASP A 1 188 ? 10.683 -3.775 -18.581 1.00 97.31 188 ASP A O 1
ATOM 1384 N N . ARG A 1 189 ? 10.334 -4.892 -20.496 1.00 96.44 189 ARG A N 1
ATOM 1385 C CA . ARG A 1 189 ? 9.972 -3.704 -21.289 1.00 96.44 189 ARG A CA 1
ATOM 1386 C C . ARG A 1 189 ? 8.673 -3.065 -20.809 1.00 96.44 189 ARG A C 1
ATOM 1388 O O . ARG A 1 189 ? 8.580 -1.839 -20.780 1.00 96.44 189 ARG A O 1
ATOM 1395 N N . ARG A 1 190 ? 7.675 -3.875 -20.438 1.00 96.38 190 ARG A N 1
ATOM 1396 C CA . ARG A 1 190 ? 6.401 -3.380 -19.896 1.00 96.38 190 ARG A CA 1
ATOM 1397 C C . ARG A 1 190 ? 6.612 -2.715 -18.538 1.00 96.38 190 ARG A C 1
ATOM 1399 O O . ARG A 1 190 ? 6.153 -1.594 -18.338 1.00 96.38 190 ARG A O 1
ATOM 1406 N N . ILE A 1 191 ? 7.368 -3.363 -17.653 1.00 97.62 191 ILE A N 1
ATOM 1407 C CA . ILE A 1 191 ? 7.742 -2.810 -16.346 1.00 97.62 191 ILE A CA 1
ATOM 1408 C C . ILE A 1 191 ? 8.544 -1.513 -16.527 1.00 97.62 191 ILE A C 1
ATOM 1410 O O . ILE A 1 191 ? 8.227 -0.504 -15.904 1.00 97.62 191 ILE A O 1
ATOM 1414 N N . ALA A 1 192 ? 9.519 -1.490 -17.441 1.00 96.31 192 ALA A N 1
ATOM 1415 C CA . ALA A 1 192 ? 10.294 -0.294 -17.765 1.00 96.31 192 ALA A CA 1
ATOM 1416 C C . ALA A 1 192 ? 9.405 0.865 -18.241 1.00 96.31 192 ALA A C 1
ATOM 1418 O O . ALA A 1 192 ? 9.630 2.006 -17.855 1.00 96.31 192 ALA A O 1
ATOM 1419 N N . ALA A 1 193 ? 8.387 0.593 -19.064 1.00 95.00 193 ALA A N 1
ATOM 1420 C CA . ALA A 1 193 ? 7.457 1.620 -19.529 1.00 95.00 193 ALA A CA 1
ATOM 1421 C C . ALA A 1 193 ? 6.656 2.242 -18.373 1.00 95.00 193 ALA A C 1
ATOM 1423 O O . ALA A 1 193 ? 6.531 3.463 -18.317 1.00 95.00 193 ALA A O 1
ATOM 1424 N N . LEU A 1 194 ? 6.180 1.421 -17.432 1.00 94.44 194 LEU A N 1
ATOM 1425 C CA . LEU A 1 194 ? 5.453 1.875 -16.241 1.00 94.44 194 LEU A CA 1
ATOM 1426 C C . LEU A 1 194 ? 6.348 2.666 -15.274 1.00 94.44 194 LEU A C 1
ATOM 1428 O O . LEU A 1 194 ? 5.903 3.640 -14.676 1.00 94.44 194 LEU A O 1
ATOM 1432 N N . LEU A 1 195 ? 7.631 2.309 -15.182 1.00 95.00 195 LEU A N 1
ATOM 1433 C CA . LEU A 1 195 ? 8.615 3.010 -14.352 1.00 95.00 195 LEU A CA 1
ATOM 1434 C C . LEU A 1 195 ? 9.046 4.379 -14.896 1.00 95.00 195 LEU A C 1
ATOM 1436 O O . LEU A 1 195 ? 9.752 5.104 -14.196 1.00 95.00 195 LEU A O 1
ATOM 1440 N N . ARG A 1 196 ? 8.654 4.769 -16.118 1.00 92.38 196 ARG A N 1
ATOM 1441 C CA . ARG A 1 196 ? 9.028 6.082 -16.681 1.00 92.38 196 ARG A CA 1
ATOM 1442 C C . ARG A 1 196 ? 8.420 7.266 -15.930 1.00 92.38 196 ARG A C 1
ATOM 1444 O O . ARG A 1 196 ? 8.962 8.358 -16.034 1.00 92.38 196 ARG A O 1
ATOM 1451 N N . GLY A 1 197 ? 7.317 7.053 -15.212 1.00 88.25 197 GLY A N 1
ATOM 1452 C CA . GLY A 1 197 ? 6.691 8.068 -14.360 1.00 88.25 197 GLY A CA 1
ATOM 1453 C C . GLY A 1 197 ? 7.170 8.056 -12.907 1.00 88.25 197 GLY A C 1
ATOM 1454 O O . GLY A 1 197 ? 6.676 8.855 -12.121 1.00 88.25 197 GLY A O 1
ATOM 1455 N N . ALA A 1 198 ? 8.070 7.142 -12.528 1.00 89.25 198 ALA A N 1
ATOM 1456 C CA . ALA A 1 198 ? 8.580 7.056 -11.163 1.00 89.25 198 ALA A CA 1
ATOM 1457 C C . ALA A 1 198 ? 9.605 8.162 -10.883 1.00 89.25 198 ALA A C 1
ATOM 1459 O O . ALA A 1 198 ? 10.457 8.456 -11.731 1.00 89.25 198 ALA A O 1
ATOM 1460 N N . ASP A 1 199 ? 9.559 8.715 -9.673 1.00 81.88 199 ASP A N 1
ATOM 1461 C CA . ASP A 1 199 ? 10.487 9.753 -9.235 1.00 81.88 199 ASP A CA 1
ATOM 1462 C C . ASP A 1 199 ? 11.902 9.197 -9.001 1.00 81.88 199 ASP A C 1
ATOM 1464 O O . ASP A 1 199 ? 12.116 8.017 -8.685 1.00 81.88 199 ASP A O 1
ATOM 1468 N N . SER A 1 200 ? 12.893 10.081 -9.146 1.00 73.69 200 SER A N 1
ATOM 1469 C CA . SER A 1 200 ? 14.264 9.829 -8.697 1.00 73.69 200 SER A CA 1
ATOM 1470 C C . SER A 1 200 ? 14.367 10.036 -7.187 1.00 73.69 200 SER A C 1
ATOM 1472 O O . SER A 1 200 ? 13.807 10.979 -6.633 1.00 73.69 200 SER A O 1
ATOM 1474 N N . THR A 1 201 ? 15.143 9.189 -6.513 1.00 64.94 201 THR A N 1
ATOM 1475 C CA . THR A 1 201 ? 15.366 9.269 -5.061 1.00 64.94 201 THR A CA 1
ATOM 1476 C C . THR A 1 201 ? 16.162 10.495 -4.614 1.00 64.94 201 THR A C 1
ATOM 1478 O O . THR A 1 201 ? 16.252 10.741 -3.416 1.00 64.94 201 THR A O 1
ATOM 1481 N N . LEU A 1 202 ? 16.805 11.226 -5.534 1.00 57.75 202 LEU A N 1
ATOM 1482 C CA . LEU A 1 202 ? 17.804 12.230 -5.165 1.00 57.75 202 LEU A CA 1
ATOM 1483 C C . LEU A 1 202 ? 17.197 13.587 -4.784 1.00 57.75 202 LEU A C 1
ATOM 1485 O O . LEU A 1 202 ? 17.703 14.192 -3.843 1.00 57.75 202 LEU A O 1
ATOM 1489 N N . VAL A 1 203 ? 16.129 14.060 -5.444 1.00 59.31 203 VAL A N 1
ATOM 1490 C CA . VAL A 1 203 ? 15.392 15.286 -5.064 1.00 59.31 203 VAL A CA 1
ATOM 1491 C C . VAL A 1 203 ? 13.979 15.259 -5.682 1.00 59.31 203 VAL A C 1
ATOM 1493 O O . VAL A 1 203 ? 13.869 15.048 -6.890 1.00 59.31 203 VAL A O 1
ATOM 1496 N N . PRO A 1 204 ? 12.898 15.538 -4.926 1.00 56.25 204 PRO A N 1
ATOM 1497 C CA . PRO A 1 204 ? 11.573 15.753 -5.510 1.00 56.25 204 PRO A CA 1
ATOM 1498 C C . PRO A 1 204 ? 11.617 16.852 -6.584 1.00 56.25 204 PRO A C 1
ATOM 1500 O O . PRO A 1 204 ? 11.998 17.988 -6.302 1.00 56.25 204 PRO A O 1
ATOM 1503 N N . GLY A 1 205 ? 11.255 16.513 -7.823 1.00 59.47 205 GLY A N 1
ATOM 1504 C CA . GLY A 1 205 ? 11.279 17.437 -8.962 1.00 59.47 205 GLY A CA 1
ATOM 1505 C C . GLY A 1 205 ? 12.631 17.600 -9.673 1.00 59.47 205 GLY A C 1
ATOM 1506 O O . GLY A 1 205 ? 12.703 18.384 -10.622 1.00 59.47 205 GLY A O 1
ATOM 1507 N N . SER A 1 206 ? 13.695 16.883 -9.285 1.00 59.53 206 SER A N 1
ATOM 1508 C CA . SER A 1 206 ? 14.909 16.839 -10.111 1.00 59.53 206 SER A CA 1
ATOM 1509 C C . SER A 1 206 ? 14.753 15.875 -11.282 1.00 59.53 206 SER A C 1
ATOM 1511 O O . SER A 1 206 ? 14.130 14.817 -11.193 1.00 59.53 206 SER A O 1
ATOM 1513 N N . GLN A 1 207 ? 15.351 16.247 -12.414 1.00 62.34 207 GLN A N 1
ATOM 1514 C CA . GLN A 1 207 ? 15.501 15.319 -13.524 1.00 62.34 207 GLN A CA 1
ATOM 1515 C C . GLN A 1 207 ? 16.444 14.193 -13.110 1.00 62.34 207 GLN A C 1
ATOM 1517 O O . GLN A 1 207 ? 17.558 14.431 -12.643 1.00 62.34 207 GLN A O 1
ATOM 1522 N N . ARG A 1 208 ? 15.975 12.966 -13.317 1.00 64.88 208 ARG A N 1
ATOM 1523 C CA . ARG A 1 208 ? 16.696 11.737 -13.019 1.00 64.88 208 ARG A CA 1
ATOM 1524 C C . ARG A 1 208 ? 18.064 11.700 -13.699 1.00 64.88 208 ARG A C 1
ATOM 1526 O O . ARG A 1 208 ? 18.153 11.898 -14.915 1.00 64.88 208 ARG A O 1
ATOM 1533 N N . ALA A 1 209 ? 19.119 11.386 -12.950 1.00 70.19 209 ALA A N 1
ATOM 1534 C CA . ALA A 1 209 ? 20.428 11.175 -13.542 1.00 70.19 209 ALA A CA 1
ATOM 1535 C C . ALA A 1 209 ? 20.435 9.865 -14.346 1.00 70.19 209 ALA A C 1
ATOM 1537 O O . ALA A 1 209 ? 19.892 8.834 -13.941 1.00 70.19 209 ALA A O 1
ATOM 1538 N N . ARG A 1 210 ? 21.073 9.895 -15.517 1.00 70.19 210 ARG A N 1
ATOM 1539 C CA . ARG A 1 210 ? 21.275 8.695 -16.336 1.00 70.19 210 ARG A CA 1
ATOM 1540 C C . ARG A 1 210 ? 22.123 7.684 -15.557 1.00 70.19 210 ARG A C 1
ATOM 1542 O O . ARG A 1 210 ? 23.168 8.056 -15.028 1.00 70.19 210 ARG A O 1
ATOM 1549 N N . GLY A 1 211 ? 21.722 6.414 -15.540 1.00 80.00 211 GLY A N 1
ATOM 1550 C CA . GLY A 1 211 ? 22.414 5.356 -14.799 1.00 80.00 211 GLY A CA 1
ATOM 1551 C C . GLY A 1 211 ? 21.811 5.041 -13.428 1.00 80.00 211 GLY A C 1
ATOM 1552 O O . GLY A 1 211 ? 22.350 4.196 -12.713 1.00 80.00 211 GLY A O 1
ATOM 1553 N N . GLU A 1 212 ? 20.704 5.679 -13.050 1.00 88.44 212 GLU A N 1
ATOM 1554 C CA . GLU A 1 212 ? 19.998 5.349 -11.817 1.00 88.44 212 GLU A CA 1
ATOM 1555 C C . GLU A 1 212 ? 19.256 4.013 -11.929 1.00 88.44 212 GLU A C 1
ATOM 1557 O O . GLU A 1 212 ? 18.434 3.794 -12.813 1.00 88.44 212 GLU A O 1
ATOM 1562 N N . SER A 1 213 ? 19.513 3.129 -10.970 1.00 93.94 213 SER A N 1
ATOM 1563 C CA . SER A 1 213 ? 18.857 1.820 -10.840 1.00 93.94 213 SER A CA 1
ATOM 1564 C C . SER A 1 213 ? 17.758 1.803 -9.779 1.00 93.94 213 SER A C 1
ATOM 1566 O O . SER A 1 213 ? 17.128 0.772 -9.572 1.00 93.94 213 SER A O 1
ATOM 1568 N N . ARG A 1 214 ? 17.534 2.928 -9.092 1.00 94.06 214 ARG A N 1
ATOM 1569 C CA . ARG A 1 214 ? 16.569 3.077 -7.999 1.00 94.06 214 ARG A CA 1
ATOM 1570 C C . ARG A 1 214 ? 15.406 3.964 -8.416 1.00 94.06 214 ARG A C 1
ATOM 1572 O O . ARG A 1 214 ? 15.625 4.993 -9.046 1.00 94.06 214 ARG A O 1
ATOM 1579 N N . TYR A 1 215 ? 14.197 3.543 -8.077 1.00 93.25 215 TYR A N 1
ATOM 1580 C CA . TYR A 1 215 ? 12.926 4.129 -8.485 1.00 93.25 215 TYR A CA 1
ATOM 1581 C C . TYR A 1 215 ? 12.085 4.348 -7.232 1.00 93.25 215 TYR A C 1
ATOM 1583 O O . TYR A 1 215 ? 11.817 3.385 -6.508 1.00 93.25 215 TYR A O 1
ATOM 1591 N N . LEU A 1 216 ? 11.674 5.588 -6.975 1.00 93.44 216 LEU A N 1
ATOM 1592 C CA . LEU A 1 216 ? 10.717 5.885 -5.918 1.00 93.44 216 LEU A CA 1
ATOM 1593 C C . LEU A 1 216 ? 9.307 5.825 -6.507 1.00 93.44 216 LEU A C 1
ATOM 1595 O O . LEU A 1 216 ? 8.973 6.587 -7.411 1.00 93.44 216 LEU A O 1
ATOM 1599 N N . LEU A 1 217 ? 8.506 4.889 -6.008 1.00 94.19 217 LEU A N 1
ATOM 1600 C CA . LEU A 1 217 ? 7.131 4.669 -6.433 1.00 94.19 217 LEU A CA 1
ATOM 1601 C C . LEU A 1 217 ? 6.171 5.270 -5.407 1.00 94.19 217 LEU A C 1
ATOM 1603 O O . LEU A 1 217 ? 6.333 5.056 -4.200 1.00 94.19 217 LEU A O 1
ATOM 1607 N N . ASP A 1 218 ? 5.147 5.972 -5.879 1.00 93.31 218 ASP A N 1
ATOM 1608 C CA . ASP A 1 218 ? 4.007 6.346 -5.041 1.00 93.31 218 ASP A CA 1
ATOM 1609 C C . ASP A 1 218 ? 3.070 5.142 -4.785 1.00 93.31 218 ASP A C 1
ATOM 1611 O O . ASP A 1 218 ? 3.337 4.009 -5.203 1.00 93.31 218 ASP A O 1
ATOM 1615 N N . ALA A 1 219 ? 1.974 5.361 -4.055 1.00 92.94 219 ALA A N 1
ATOM 1616 C CA . ALA A 1 219 ? 1.019 4.303 -3.724 1.00 92.94 219 ALA A CA 1
ATOM 1617 C C . ALA A 1 219 ? 0.336 3.693 -4.961 1.00 92.94 219 ALA A C 1
ATOM 1619 O O . ALA A 1 219 ? 0.235 2.470 -5.053 1.00 92.94 219 ALA A O 1
ATOM 1620 N N . GLU A 1 220 ? -0.088 4.518 -5.918 1.00 94.31 220 GLU A N 1
ATOM 1621 C CA . GLU A 1 220 ? -0.799 4.074 -7.123 1.00 94.31 220 GLU A CA 1
ATOM 1622 C C . GLU A 1 220 ? 0.138 3.294 -8.052 1.00 94.31 220 GLU A C 1
ATOM 1624 O O . GLU A 1 220 ? -0.190 2.205 -8.529 1.00 94.31 220 GLU A O 1
ATOM 1629 N N . GLN A 1 221 ? 1.357 3.801 -8.242 1.00 95.94 221 GLN A N 1
ATOM 1630 C CA . GLN A 1 221 ? 2.411 3.133 -8.999 1.00 95.94 221 GLN A CA 1
ATOM 1631 C C . GLN A 1 221 ? 2.791 1.797 -8.367 1.00 95.94 221 GLN A C 1
ATOM 1633 O O . GLN A 1 221 ? 2.937 0.803 -9.081 1.00 95.94 221 GLN A O 1
ATOM 1638 N N . THR A 1 222 ? 2.920 1.754 -7.038 1.00 96.31 222 THR A N 1
ATOM 1639 C CA . THR A 1 222 ? 3.219 0.516 -6.307 1.00 96.31 222 THR A CA 1
ATOM 1640 C C . THR A 1 222 ? 2.127 -0.520 -6.546 1.00 96.31 222 THR A C 1
ATOM 1642 O O . THR A 1 222 ? 2.435 -1.643 -6.943 1.00 96.31 222 THR A O 1
ATOM 1645 N N . LEU A 1 223 ? 0.856 -0.145 -6.384 1.00 95.75 223 LEU A N 1
ATOM 1646 C CA . LEU A 1 223 ? -0.281 -1.044 -6.596 1.00 95.75 223 LEU A CA 1
ATOM 1647 C C . LEU A 1 223 ? -0.372 -1.546 -8.046 1.00 95.75 223 LEU A C 1
ATOM 1649 O O . LEU A 1 223 ? -0.674 -2.719 -8.266 1.00 95.75 223 LEU A O 1
ATOM 1653 N N . ALA A 1 224 ? -0.067 -0.699 -9.031 1.00 96.00 224 ALA A N 1
ATOM 1654 C CA . ALA A 1 224 ? -0.106 -1.068 -10.446 1.00 96.00 224 ALA A CA 1
ATOM 1655 C C . ALA A 1 224 ? 1.064 -1.976 -10.879 1.00 96.00 224 ALA A C 1
ATOM 1657 O O . ALA A 1 224 ? 0.897 -2.863 -11.726 1.00 96.00 224 ALA A O 1
ATOM 1658 N N . LEU A 1 225 ? 2.261 -1.753 -10.327 1.00 97.38 225 LEU A N 1
ATOM 1659 C CA . LEU A 1 225 ? 3.473 -2.491 -10.692 1.00 97.38 225 LEU A CA 1
ATOM 1660 C C . LEU A 1 225 ? 3.607 -3.820 -9.958 1.00 97.38 225 LEU A C 1
ATOM 1662 O O . LEU A 1 225 ? 4.100 -4.786 -10.543 1.00 97.38 225 LEU A O 1
ATOM 1666 N N . LEU A 1 226 ? 3.192 -3.888 -8.693 1.00 97.69 226 LEU A N 1
ATOM 1667 C CA . LEU A 1 226 ? 3.514 -5.026 -7.840 1.00 97.69 226 LEU A CA 1
ATOM 1668 C C . LEU A 1 226 ? 3.024 -6.381 -8.380 1.00 97.69 226 LEU A C 1
ATOM 1670 O O . LEU A 1 226 ? 3.838 -7.306 -8.405 1.00 97.69 226 LEU A O 1
ATOM 1674 N N . PRO A 1 227 ? 1.782 -6.524 -8.891 1.00 97.94 227 PRO A N 1
ATOM 1675 C CA . PRO A 1 227 ? 1.333 -7.790 -9.468 1.00 97.94 227 PRO A CA 1
ATOM 1676 C C . PRO A 1 227 ? 2.216 -8.248 -10.635 1.00 97.94 227 PRO A C 1
ATOM 1678 O O . PRO A 1 227 ? 2.550 -9.426 -10.742 1.00 97.94 227 PRO A O 1
ATOM 1681 N N . GLN A 1 228 ? 2.649 -7.310 -11.484 1.00 97.75 228 GLN A N 1
ATOM 1682 C CA . GLN A 1 228 ? 3.511 -7.608 -12.628 1.00 97.75 228 GLN A CA 1
ATOM 1683 C C . GLN A 1 228 ? 4.910 -8.021 -12.176 1.00 97.75 228 GLN A C 1
ATOM 1685 O O . GLN A 1 228 ? 5.460 -8.973 -12.719 1.00 97.75 228 GLN A O 1
ATOM 1690 N N . LEU A 1 229 ? 5.465 -7.347 -11.164 1.00 98.19 229 LEU A N 1
ATOM 1691 C CA . LEU A 1 229 ? 6.766 -7.688 -10.590 1.00 98.19 229 LEU A CA 1
ATOM 1692 C C . LEU A 1 229 ? 6.745 -9.083 -9.952 1.00 98.19 229 LEU A C 1
ATOM 1694 O O . LEU A 1 229 ? 7.629 -9.888 -10.241 1.00 98.19 229 LEU A O 1
ATOM 1698 N N . CYS A 1 230 ? 5.728 -9.402 -9.146 1.00 98.12 230 CYS A N 1
ATOM 1699 C CA . CYS A 1 230 ? 5.574 -10.727 -8.540 1.00 98.12 230 CYS A CA 1
ATOM 1700 C C . CYS A 1 230 ? 5.405 -11.825 -9.603 1.00 98.12 230 CYS A C 1
ATOM 1702 O O . CYS A 1 230 ? 6.047 -12.870 -9.506 1.00 98.12 230 CYS A O 1
ATOM 1704 N N . ALA A 1 231 ? 4.611 -11.576 -10.653 1.00 97.19 231 ALA A N 1
ATOM 1705 C CA . ALA A 1 231 ? 4.386 -12.534 -11.739 1.00 97.19 231 ALA A CA 1
ATOM 1706 C C . ALA A 1 231 ? 5.675 -12.931 -12.478 1.00 97.19 231 ALA A C 1
ATOM 1708 O O . ALA A 1 231 ? 5.761 -14.037 -13.005 1.00 97.19 231 ALA A O 1
ATOM 1709 N N . THR A 1 232 ? 6.700 -12.069 -12.473 1.00 97.56 232 THR A N 1
ATOM 1710 C CA . THR A 1 232 ? 7.998 -12.406 -13.075 1.00 97.56 232 THR A CA 1
ATOM 1711 C C . THR A 1 232 ? 8.766 -13.497 -12.322 1.00 97.56 232 THR A C 1
ATOM 1713 O O . THR A 1 232 ? 9.733 -14.030 -12.866 1.00 97.56 232 THR A O 1
ATOM 1716 N N . GLY A 1 233 ? 8.424 -13.775 -11.056 1.00 97.44 233 GLY A N 1
ATOM 1717 C CA . GLY A 1 233 ? 9.205 -14.650 -10.175 1.00 97.44 233 GLY A CA 1
ATOM 1718 C C . GLY A 1 233 ? 10.607 -14.114 -9.848 1.00 97.44 233 GLY A C 1
ATOM 1719 O O . GLY A 1 233 ? 11.486 -14.883 -9.463 1.00 97.44 233 GLY A O 1
ATOM 1720 N N . ARG A 1 234 ? 10.843 -12.807 -10.043 1.00 97.62 234 ARG A N 1
ATOM 1721 C CA . ARG A 1 234 ? 12.155 -12.142 -9.901 1.00 97.62 234 ARG A CA 1
ATOM 1722 C C . ARG A 1 234 ? 12.122 -10.939 -8.951 1.00 97.62 234 ARG A C 1
ATOM 1724 O O . ARG A 1 234 ? 13.039 -10.120 -8.980 1.00 97.62 234 ARG A O 1
ATOM 1731 N N . LEU A 1 235 ? 11.072 -10.812 -8.139 1.00 98.38 235 LEU A N 1
ATOM 1732 C CA . LEU A 1 235 ? 10.943 -9.769 -7.121 1.00 98.38 235 LEU A CA 1
ATOM 1733 C C . LEU A 1 235 ? 11.467 -10.261 -5.771 1.00 98.38 235 LEU A C 1
ATOM 1735 O O . LEU A 1 235 ? 11.046 -11.301 -5.292 1.00 98.38 235 LEU A O 1
ATOM 1739 N N . PHE A 1 236 ? 12.336 -9.487 -5.140 1.00 98.06 236 PHE A N 1
ATOM 1740 C CA . PHE A 1 236 ? 12.973 -9.768 -3.857 1.00 98.06 236 PHE A CA 1
ATOM 1741 C C . PHE A 1 236 ? 12.852 -8.541 -2.946 1.00 98.06 236 PHE A C 1
ATOM 1743 O O . PHE A 1 236 ? 12.499 -7.455 -3.407 1.00 98.06 236 PHE A O 1
ATOM 1750 N N . TRP A 1 237 ? 13.194 -8.672 -1.666 1.00 97.44 237 TRP A N 1
ATOM 1751 C CA . TRP A 1 237 ? 13.427 -7.526 -0.787 1.00 97.44 237 TRP A CA 1
ATOM 1752 C C . TRP A 1 237 ? 14.847 -7.527 -0.226 1.00 97.44 237 TRP A C 1
ATOM 1754 O O . TRP A 1 237 ? 15.497 -8.567 -0.092 1.00 97.44 237 TRP A O 1
ATOM 1764 N N . SER A 1 238 ? 15.324 -6.338 0.129 1.00 95.88 238 SER A N 1
ATOM 1765 C CA . SER A 1 238 ? 16.548 -6.135 0.896 1.00 95.88 238 SER A CA 1
ATOM 1766 C C . SER A 1 238 ? 16.315 -5.126 2.011 1.00 95.88 238 SER A C 1
ATOM 1768 O O . SER A 1 238 ? 15.695 -4.082 1.797 1.00 95.88 238 SER A O 1
ATOM 1770 N N . ARG A 1 239 ? 16.843 -5.440 3.189 1.00 93.94 239 ARG A N 1
ATOM 1771 C CA . ARG A 1 239 ? 16.839 -4.585 4.368 1.00 93.94 239 ARG A CA 1
ATOM 1772 C C . ARG A 1 239 ? 18.190 -4.716 5.068 1.00 93.94 239 ARG A C 1
ATOM 1774 O O . ARG A 1 239 ? 18.520 -5.778 5.594 1.00 93.94 239 ARG A O 1
ATOM 1781 N N . ARG A 1 240 ? 18.965 -3.638 5.075 1.00 89.38 240 ARG A N 1
ATOM 1782 C CA . ARG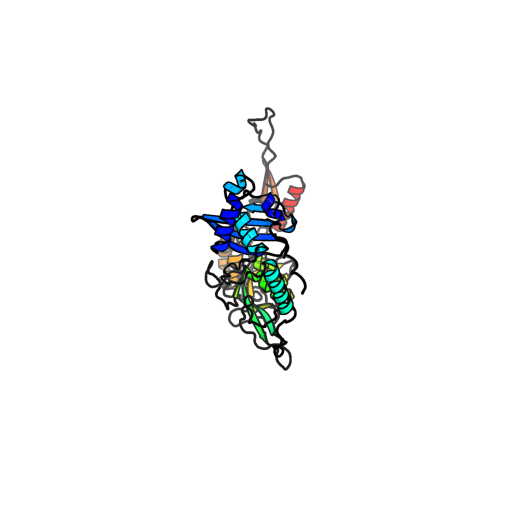 A 1 240 ? 20.345 -3.536 5.542 1.00 89.38 240 ARG A CA 1
ATOM 1783 C C . ARG A 1 240 ? 21.203 -4.559 4.802 1.00 89.38 240 ARG A C 1
ATOM 1785 O O . ARG A 1 240 ? 21.309 -4.511 3.581 1.00 89.38 240 ARG A O 1
ATOM 1792 N N . GLU A 1 241 ? 21.776 -5.502 5.535 1.00 89.94 241 GLU A N 1
ATOM 1793 C CA . GLU A 1 241 ? 22.604 -6.589 5.007 1.00 89.94 241 GLU A CA 1
ATOM 1794 C C . GLU A 1 241 ? 21.803 -7.881 4.778 1.00 89.94 241 GLU A C 1
ATOM 1796 O O . GLU A 1 241 ? 22.337 -8.866 4.270 1.00 89.94 241 GLU A O 1
ATOM 1801 N N . THR A 1 242 ? 20.509 -7.880 5.112 1.00 94.56 242 THR A N 1
ATOM 1802 C CA . THR A 1 242 ? 19.618 -9.027 4.938 1.00 94.56 242 THR A CA 1
ATOM 1803 C C . THR A 1 242 ? 18.837 -8.889 3.637 1.00 94.56 242 THR A C 1
ATOM 1805 O O . THR A 1 242 ? 18.337 -7.818 3.295 1.00 94.56 242 THR A O 1
ATOM 1808 N N . SER A 1 243 ? 18.698 -9.986 2.898 1.00 95.56 243 SER A N 1
ATOM 1809 C CA . SER A 1 243 ? 17.872 -10.037 1.689 1.00 95.56 243 SER A CA 1
ATOM 1810 C C . SER A 1 243 ? 17.086 -11.336 1.629 1.00 95.56 243 SER A C 1
ATOM 1812 O O . SER A 1 243 ? 17.521 -12.354 2.173 1.00 95.56 243 SER A O 1
ATOM 1814 N N . SER A 1 244 ? 15.928 -11.301 0.973 1.00 96.56 244 SER A N 1
ATOM 1815 C CA . SER A 1 244 ? 15.154 -12.510 0.700 1.00 96.56 244 SER A CA 1
ATOM 1816 C C . SER A 1 244 ? 15.923 -13.428 -0.244 1.00 96.56 244 SER A C 1
ATOM 1818 O O . SER A 1 244 ? 16.408 -12.990 -1.288 1.00 96.56 244 SER A O 1
ATOM 1820 N N . THR A 1 245 ? 15.968 -14.717 0.077 1.00 94.88 245 THR A N 1
ATOM 1821 C CA . THR A 1 245 ? 16.536 -15.751 -0.801 1.00 94.88 245 THR A CA 1
ATOM 1822 C C . THR A 1 245 ? 15.525 -16.286 -1.812 1.00 94.88 245 THR A C 1
ATOM 1824 O O . THR A 1 245 ? 15.916 -16.875 -2.820 1.00 94.88 245 THR A O 1
ATOM 1827 N N . ARG A 1 246 ? 14.229 -16.083 -1.554 1.00 96.75 246 ARG A N 1
ATOM 1828 C CA . ARG A 1 246 ? 13.121 -16.539 -2.394 1.00 96.75 246 ARG A CA 1
ATOM 1829 C C . ARG A 1 246 ? 12.381 -15.352 -3.012 1.00 96.75 246 ARG A C 1
ATOM 1831 O O . ARG A 1 246 ? 12.311 -14.301 -2.373 1.00 96.75 246 ARG A O 1
ATOM 1838 N N . PRO A 1 247 ? 11.849 -15.506 -4.237 1.00 97.81 247 PRO A N 1
ATOM 1839 C CA . PRO A 1 247 ? 11.017 -14.481 -4.843 1.00 97.81 247 PRO A CA 1
ATOM 1840 C C . PRO A 1 247 ? 9.734 -14.250 -4.047 1.00 97.81 247 PRO A C 1
ATOM 1842 O O . PRO A 1 247 ? 9.150 -15.189 -3.509 1.00 97.81 247 PRO A O 1
ATOM 1845 N N . LEU A 1 248 ? 9.285 -13.002 -4.017 1.00 98.44 248 LEU A N 1
ATOM 1846 C CA . LEU A 1 248 ? 8.053 -12.588 -3.371 1.00 98.44 248 LEU A CA 1
ATOM 1847 C C . LEU A 1 248 ? 6.841 -12.904 -4.240 1.00 98.44 248 LEU A C 1
ATOM 1849 O O . LEU A 1 248 ? 6.822 -12.623 -5.439 1.00 98.44 248 LEU A O 1
ATOM 1853 N N . VAL A 1 249 ? 5.804 -13.423 -3.592 1.00 98.25 249 VAL A N 1
ATOM 1854 C CA . VAL A 1 249 ? 4.481 -13.642 -4.182 1.00 98.25 249 VAL A CA 1
ATOM 1855 C C . VAL A 1 249 ? 3.498 -12.611 -3.631 1.00 98.25 249 VAL A C 1
ATOM 1857 O O . VAL A 1 249 ? 3.556 -12.249 -2.458 1.00 98.25 249 VAL A O 1
ATOM 1860 N N . LEU A 1 250 ? 2.588 -12.112 -4.466 1.00 98.31 250 LEU A N 1
ATOM 1861 C CA . LEU A 1 250 ? 1.512 -11.241 -3.997 1.00 98.31 250 LEU A CA 1
ATOM 1862 C C . LEU A 1 250 ? 0.373 -12.087 -3.413 1.00 98.31 250 LEU A C 1
ATOM 1864 O O . LEU A 1 250 ? -0.100 -13.020 -4.054 1.00 98.31 250 LEU A O 1
ATOM 1868 N N . ASP A 1 251 ? -0.063 -11.759 -2.201 1.00 98.19 251 ASP A N 1
ATOM 1869 C CA . ASP A 1 251 ? -1.272 -12.317 -1.602 1.00 98.19 251 ASP A CA 1
ATOM 1870 C C . ASP A 1 251 ? -2.497 -11.544 -2.116 1.00 98.19 251 ASP A C 1
ATOM 1872 O O . ASP A 1 251 ? -2.731 -10.385 -1.756 1.00 98.19 251 ASP A O 1
ATOM 1876 N N . ASP A 1 252 ? -3.285 -12.211 -2.958 1.00 96.25 252 ASP A N 1
ATOM 1877 C CA . ASP A 1 252 ? -4.501 -11.660 -3.565 1.00 96.25 252 ASP A CA 1
ATOM 1878 C C . ASP A 1 252 ? -5.731 -11.715 -2.642 1.00 96.25 252 ASP A C 1
ATOM 1880 O O . ASP A 1 252 ? -6.831 -11.310 -3.033 1.00 96.25 252 ASP A O 1
ATOM 1884 N N . GLY A 1 253 ? -5.580 -12.175 -1.399 1.00 96.88 253 GLY A N 1
ATOM 1885 C CA . GLY A 1 253 ? -6.659 -12.227 -0.424 1.00 96.88 253 GLY A CA 1
ATOM 1886 C C . GLY A 1 253 ? -7.097 -10.845 0.084 1.00 96.88 253 GLY A C 1
ATOM 1887 O O . GLY A 1 253 ? -6.506 -9.809 -0.258 1.00 96.88 253 GLY A O 1
ATOM 1888 N N . PRO A 1 254 ? -8.153 -10.798 0.920 1.00 96.25 254 PRO A N 1
ATOM 1889 C CA . PRO A 1 254 ? -8.580 -9.575 1.592 1.00 96.25 254 PRO A CA 1
ATOM 1890 C C . PRO A 1 254 ? -7.430 -8.938 2.388 1.00 96.25 254 PRO A C 1
ATOM 1892 O O . PRO A 1 254 ? -6.496 -9.643 2.781 1.00 96.25 254 PRO A O 1
ATOM 1895 N N . PRO A 1 255 ? -7.475 -7.622 2.645 1.00 96.50 255 PRO A N 1
ATOM 1896 C CA . PRO A 1 255 ? -6.433 -6.970 3.420 1.00 96.50 255 PRO A CA 1
ATOM 1897 C C . PRO A 1 255 ? -6.483 -7.393 4.892 1.00 96.50 255 PRO A C 1
ATOM 1899 O O . PRO A 1 255 ? -7.560 -7.551 5.469 1.00 96.50 255 PRO A O 1
ATOM 1902 N N . PHE A 1 256 ? -5.311 -7.525 5.503 1.00 96.06 256 PHE A N 1
ATOM 1903 C CA . PHE A 1 256 ? -5.153 -7.731 6.935 1.00 96.06 256 PHE A CA 1
ATOM 1904 C C . PHE A 1 256 ? -5.499 -6.466 7.729 1.00 96.06 256 PHE A C 1
ATOM 1906 O O . PHE A 1 256 ? -5.246 -5.339 7.294 1.00 96.06 256 PHE A O 1
ATOM 1913 N N . LYS A 1 257 ? -6.035 -6.653 8.932 1.00 92.19 257 LYS A N 1
ATOM 1914 C CA . LYS A 1 257 ? -6.222 -5.590 9.917 1.00 92.19 257 LYS A CA 1
ATOM 1915 C C . LYS A 1 257 ? -4.961 -5.486 10.790 1.00 92.19 257 LYS A C 1
ATOM 1917 O O . LYS A 1 257 ? -4.498 -6.517 11.277 1.00 92.19 257 LYS A O 1
ATOM 1922 N N . PRO A 1 258 ? -4.394 -4.287 11.012 1.00 92.19 258 PRO A N 1
ATOM 1923 C CA . PRO A 1 258 ? -3.388 -4.096 12.047 1.00 92.19 258 PRO A CA 1
ATOM 1924 C C . PRO A 1 258 ? -4.037 -4.192 13.427 1.00 92.19 258 PRO A C 1
ATOM 1926 O O . PRO A 1 258 ? -5.027 -3.517 13.714 1.00 92.19 258 PRO A O 1
ATOM 1929 N N . CYS A 1 259 ? -3.447 -5.008 14.288 1.00 90.31 259 CYS A N 1
ATOM 1930 C CA . CYS A 1 259 ? -3.907 -5.233 15.647 1.00 90.31 259 CYS A CA 1
ATOM 1931 C C . CYS A 1 259 ? -2.753 -4.973 16.618 1.00 90.31 259 CYS A C 1
ATOM 1933 O O . CYS A 1 259 ? -1.626 -5.433 16.415 1.00 90.31 259 CYS A O 1
ATOM 1935 N N . LEU A 1 260 ? -3.037 -4.250 17.697 1.00 89.69 260 LEU A N 1
ATOM 1936 C CA . LEU A 1 260 ? -2.145 -4.146 18.846 1.00 89.69 260 LEU A CA 1
ATOM 1937 C C . LEU A 1 260 ? -2.613 -5.109 19.920 1.00 89.69 260 LEU A C 1
ATOM 1939 O O . LEU A 1 260 ? -3.810 -5.269 20.129 1.00 89.69 260 LEU A O 1
ATOM 1943 N N . ARG A 1 261 ? -1.682 -5.721 20.636 1.00 91.75 261 ARG A N 1
ATOM 1944 C CA . ARG A 1 261 ? -1.976 -6.584 21.774 1.00 91.75 261 ARG A CA 1
ATOM 1945 C C . ARG A 1 261 ? -1.041 -6.240 22.911 1.00 91.75 261 ARG A C 1
ATOM 1947 O O . ARG A 1 261 ? 0.161 -6.146 22.709 1.00 91.75 261 ARG A O 1
ATOM 1954 N N . LEU A 1 262 ? -1.573 -6.124 24.117 1.00 91.62 262 LEU A N 1
ATOM 1955 C CA . LEU A 1 262 ? -0.730 -6.104 25.306 1.00 91.62 262 LEU A CA 1
ATOM 1956 C C . LEU A 1 262 ? -0.428 -7.543 25.726 1.00 91.62 262 LEU A C 1
ATOM 1958 O O . LEU A 1 262 ? -1.327 -8.270 26.136 1.00 91.62 262 LEU A O 1
ATOM 1962 N N . ALA A 1 263 ? 0.818 -7.978 25.605 1.00 91.12 263 ALA A N 1
ATOM 1963 C CA . ALA A 1 263 ? 1.268 -9.303 26.013 1.00 91.12 263 ALA A CA 1
ATOM 1964 C C . ALA A 1 263 ? 2.012 -9.221 27.348 1.00 91.12 263 ALA A C 1
ATOM 1966 O O . ALA A 1 263 ? 2.745 -8.270 27.597 1.00 91.12 263 ALA A O 1
ATOM 1967 N N . ALA A 1 264 ? 1.828 -10.206 28.225 1.00 91.50 264 ALA A N 1
ATOM 1968 C CA . ALA A 1 264 ? 2.680 -10.343 29.400 1.00 91.50 264 ALA A CA 1
ATOM 1969 C C . ALA A 1 264 ? 3.997 -11.024 29.007 1.00 91.50 264 ALA A C 1
ATOM 1971 O O . ALA A 1 264 ? 3.994 -11.908 28.150 1.00 91.50 264 ALA A O 1
ATOM 1972 N N . SER A 1 265 ? 5.100 -10.634 29.644 1.00 91.44 265 SER A N 1
ATOM 1973 C CA . SER A 1 265 ? 6.358 -11.377 29.548 1.00 91.44 265 SER A CA 1
ATOM 1974 C C . SER A 1 265 ? 6.231 -12.771 30.168 1.00 91.44 265 SER A C 1
ATOM 1976 O O . SER A 1 265 ? 5.283 -13.040 30.908 1.00 91.44 265 SER A O 1
ATOM 1978 N N . GLU A 1 266 ? 7.200 -13.655 29.906 1.00 87.56 266 GLU A N 1
ATOM 1979 C CA . GLU A 1 266 ? 7.208 -15.024 30.452 1.00 87.56 266 GLU A CA 1
ATOM 1980 C C . GLU A 1 266 ? 7.127 -15.053 31.989 1.00 87.56 266 GLU A C 1
ATOM 1982 O O . GLU A 1 266 ? 6.448 -15.901 32.560 1.00 87.56 266 GLU A O 1
ATOM 1987 N N . GLU A 1 267 ? 7.743 -14.080 32.672 1.00 89.56 267 GLU A N 1
ATOM 1988 C CA . GLU A 1 267 ? 7.668 -13.942 34.135 1.00 89.56 267 GLU A CA 1
ATOM 1989 C C . GLU A 1 267 ? 6.368 -13.275 34.629 1.00 89.56 267 GLU A C 1
ATOM 1991 O O . GLU A 1 267 ? 6.127 -13.191 35.835 1.00 89.56 267 GLU A O 1
ATOM 1996 N N . GLY A 1 268 ? 5.550 -12.717 33.731 1.00 89.19 268 GLY A N 1
ATOM 1997 C CA . GLY A 1 268 ? 4.288 -12.036 34.043 1.00 89.19 268 GLY A CA 1
ATOM 1998 C C . GLY A 1 268 ? 4.416 -10.689 34.770 1.00 89.19 268 GLY A C 1
ATOM 1999 O O . GLY A 1 268 ? 3.402 -10.041 35.048 1.00 89.19 268 GLY A O 1
ATOM 2000 N N . ARG A 1 269 ? 5.644 -10.252 35.082 1.00 92.62 269 ARG A N 1
ATOM 2001 C CA . ARG A 1 269 ? 5.941 -9.006 35.815 1.00 92.62 269 ARG A CA 1
ATOM 2002 C C . ARG A 1 269 ? 5.843 -7.761 34.943 1.00 92.62 269 ARG A C 1
ATOM 2004 O O . ARG A 1 269 ? 5.471 -6.690 35.426 1.00 92.62 269 ARG A O 1
ATOM 2011 N N . THR A 1 270 ? 6.175 -7.911 33.668 1.00 94.94 270 THR A N 1
ATOM 2012 C CA . THR A 1 270 ? 6.175 -6.834 32.681 1.00 94.94 270 THR A CA 1
ATOM 2013 C C . THR A 1 270 ? 5.192 -7.136 31.563 1.00 94.94 270 THR A C 1
ATOM 2015 O O . THR A 1 270 ? 4.825 -8.288 31.325 1.00 94.94 270 THR A O 1
ATOM 2018 N N . LEU A 1 271 ? 4.741 -6.078 30.906 1.00 92.50 271 LEU A N 1
ATOM 2019 C CA . LEU A 1 271 ? 3.883 -6.119 29.738 1.00 92.50 271 LEU A CA 1
ATOM 2020 C C . LEU A 1 271 ? 4.624 -5.492 28.559 1.00 92.50 271 LEU A C 1
ATOM 2022 O O . LEU A 1 271 ? 5.356 -4.519 28.726 1.00 92.50 271 LEU A O 1
ATOM 2026 N N . GLU A 1 272 ? 4.410 -6.040 27.374 1.00 93.75 272 GLU A N 1
ATOM 2027 C CA . GLU A 1 272 ? 4.883 -5.513 26.100 1.00 93.75 272 GLU A CA 1
ATOM 2028 C C . GLU A 1 272 ? 3.669 -5.188 25.231 1.00 93.75 272 GLU A C 1
ATOM 2030 O O . GLU A 1 272 ? 2.693 -5.940 25.188 1.00 93.75 272 GLU A O 1
ATOM 2035 N N . LEU A 1 273 ? 3.717 -4.051 24.542 1.00 91.12 273 LEU A N 1
ATOM 2036 C CA . LEU A 1 273 ? 2.784 -3.770 23.461 1.00 91.12 273 LEU A CA 1
ATOM 2037 C C . LEU A 1 273 ? 3.337 -4.439 22.203 1.00 91.12 273 LEU A C 1
ATOM 2039 O O . LEU A 1 273 ? 4.384 -4.029 21.722 1.00 91.12 273 LEU A O 1
ATOM 2043 N N . ASP A 1 274 ? 2.652 -5.458 21.701 1.00 91.81 274 ASP A N 1
ATOM 2044 C CA . ASP A 1 274 ? 2.993 -6.178 20.476 1.00 91.81 274 ASP A CA 1
ATOM 2045 C C . ASP A 1 274 ? 2.061 -5.759 19.332 1.00 91.81 274 ASP A C 1
ATOM 2047 O O . ASP A 1 274 ? 0.876 -5.484 19.542 1.00 91.81 274 ASP A O 1
ATOM 2051 N N . ALA A 1 275 ? 2.579 -5.750 18.107 1.00 91.56 275 ALA A N 1
ATOM 2052 C CA . ALA A 1 275 ? 1.801 -5.483 16.903 1.00 91.56 275 ALA A CA 1
ATOM 2053 C C . ALA A 1 275 ? 1.750 -6.724 16.016 1.00 91.56 275 ALA A C 1
ATOM 2055 O O . ALA A 1 275 ? 2.747 -7.403 15.795 1.00 91.56 275 ALA A O 1
ATOM 2056 N N . HIS A 1 276 ? 0.587 -7.004 15.452 1.00 94.00 276 HIS A N 1
ATOM 2057 C CA . HIS A 1 276 ? 0.410 -8.100 14.513 1.00 94.00 276 HIS A CA 1
ATOM 2058 C C . HIS A 1 276 ? -0.594 -7.717 13.433 1.00 94.00 276 HIS A C 1
ATOM 2060 O O . HIS A 1 276 ? -1.297 -6.710 13.538 1.00 94.00 276 HIS A O 1
ATOM 2066 N N . LEU A 1 277 ? -0.639 -8.518 12.378 1.00 95.44 277 LEU A N 1
ATOM 2067 C CA . LEU A 1 277 ? -1.673 -8.436 11.357 1.00 95.44 277 LEU A CA 1
ATOM 2068 C C . LEU A 1 277 ? -2.632 -9.609 11.526 1.00 95.44 277 LEU A C 1
ATOM 2070 O O . LEU A 1 277 ? -2.182 -10.726 11.781 1.00 95.44 277 LEU A O 1
ATOM 2074 N N . GLU A 1 278 ? -3.927 -9.367 11.346 1.00 95.12 278 GLU A N 1
ATOM 2075 C CA . GLU A 1 278 ? -4.952 -10.408 11.418 1.00 95.12 278 GLU A CA 1
ATOM 2076 C C . GLU A 1 278 ? -5.894 -10.392 10.208 1.00 95.12 278 GLU A C 1
ATOM 2078 O O . GLU A 1 278 ? -6.329 -9.334 9.746 1.00 95.12 278 GLU A O 1
ATOM 2083 N N . ARG A 1 279 ? -6.215 -11.579 9.687 1.00 95.62 279 ARG A N 1
ATOM 2084 C CA . ARG A 1 279 ? -7.205 -11.785 8.625 1.00 95.62 279 ARG A CA 1
ATOM 2085 C C . ARG A 1 279 ? -7.858 -13.152 8.771 1.00 95.62 279 ARG A C 1
ATOM 2087 O O . ARG A 1 279 ? -7.194 -14.163 8.592 1.00 95.62 279 ARG A O 1
ATOM 2094 N N . ALA A 1 280 ? -9.167 -13.192 9.019 1.00 93.12 280 ALA A N 1
ATOM 2095 C CA . ALA A 1 280 ? -9.938 -14.442 9.075 1.00 93.12 280 ALA A CA 1
ATOM 2096 C C . ALA A 1 280 ? -9.301 -15.528 9.982 1.00 93.12 280 ALA A C 1
ATOM 2098 O O . ALA A 1 280 ? -9.274 -16.703 9.627 1.00 93.12 280 ALA A O 1
ATOM 2099 N N . GLY A 1 281 ? -8.755 -15.123 11.135 1.00 92.62 281 GLY A N 1
ATOM 2100 C CA . GLY A 1 281 ? -8.058 -16.004 12.081 1.00 92.62 281 GLY A CA 1
ATOM 2101 C C . GLY A 1 281 ? -6.590 -16.301 11.744 1.00 92.62 281 GLY A C 1
ATOM 2102 O O . GLY A 1 281 ? -5.868 -16.823 12.591 1.00 92.62 281 GLY A O 1
ATOM 2103 N N . GLU A 1 282 ? -6.112 -15.943 10.549 1.00 97.06 282 GLU A N 1
ATOM 2104 C CA . GLU A 1 282 ? -4.685 -15.934 10.230 1.00 97.06 282 GLU A CA 1
ATOM 2105 C C . GLU A 1 282 ? -4.020 -14.747 10.933 1.00 97.06 282 GLU A C 1
ATOM 2107 O O . GLU A 1 282 ? -4.447 -13.602 10.763 1.00 97.06 282 GLU A O 1
ATOM 2112 N N . ARG A 1 283 ? -2.955 -15.017 11.693 1.00 96.38 283 ARG A N 1
ATOM 2113 C CA . ARG A 1 283 ? -2.173 -14.006 12.409 1.00 96.38 283 ARG A CA 1
ATOM 2114 C C . ARG A 1 283 ? -0.731 -14.015 11.923 1.00 96.38 283 ARG A C 1
ATOM 2116 O O . ARG A 1 283 ? -0.094 -15.060 11.941 1.00 96.38 283 ARG A O 1
ATOM 2123 N N . ILE A 1 284 ? -0.220 -12.842 11.555 1.00 97.12 284 ILE A N 1
ATOM 2124 C CA . ILE A 1 284 ? 1.190 -12.633 11.204 1.00 97.12 284 ILE A CA 1
ATOM 2125 C C . ILE A 1 284 ? 1.842 -11.837 12.330 1.00 97.12 284 ILE A C 1
ATOM 2127 O O . ILE A 1 284 ? 1.424 -10.710 12.625 1.00 97.12 284 ILE A O 1
ATOM 2131 N N . ALA A 1 285 ? 2.849 -12.422 12.974 1.00 94.81 285 ALA A N 1
ATOM 2132 C CA . ALA A 1 285 ? 3.543 -11.792 14.090 1.00 94.81 285 ALA A CA 1
ATOM 2133 C C . ALA A 1 285 ? 4.468 -10.659 13.622 1.00 94.81 285 ALA A C 1
ATOM 2135 O O . ALA A 1 285 ? 4.986 -10.681 12.505 1.00 94.81 285 ALA A O 1
ATOM 2136 N N . ARG A 1 286 ? 4.768 -9.702 14.515 1.00 93.25 286 ARG A N 1
ATOM 2137 C CA . ARG A 1 286 ? 5.719 -8.604 14.259 1.00 93.25 286 ARG A CA 1
ATOM 2138 C C . ARG A 1 286 ? 7.050 -9.075 13.675 1.00 93.25 286 ARG A C 1
ATOM 2140 O O . ARG A 1 286 ? 7.596 -8.427 12.788 1.00 93.25 286 ARG A O 1
ATOM 2147 N N . ALA A 1 287 ? 7.573 -10.192 14.181 1.00 93.12 287 ALA A N 1
ATOM 2148 C CA . ALA A 1 287 ? 8.876 -10.736 13.798 1.00 93.12 287 ALA A CA 1
ATOM 2149 C C . ALA A 1 287 ? 8.949 -11.196 12.328 1.00 93.12 287 ALA A C 1
ATOM 2151 O O . ALA A 1 287 ? 10.039 -11.260 11.754 1.00 93.12 287 ALA A O 1
ATOM 2152 N N . GLU A 1 288 ? 7.799 -11.489 11.720 1.00 95.38 288 GLU A N 1
ATOM 2153 C CA . GLU A 1 288 ? 7.677 -11.882 10.313 1.00 95.38 288 GLU A CA 1
ATOM 2154 C C . GLU A 1 288 ? 7.593 -10.664 9.378 1.00 95.38 288 GLU A C 1
ATOM 2156 O O . GLU A 1 288 ? 7.775 -10.788 8.167 1.00 95.38 288 GLU A O 1
ATOM 2161 N N . LEU A 1 289 ? 7.340 -9.470 9.926 1.00 94.75 289 LEU A N 1
ATOM 2162 C CA . LEU A 1 289 ? 7.187 -8.241 9.156 1.00 94.75 289 LEU A CA 1
ATOM 2163 C C . LEU A 1 289 ? 8.561 -7.687 8.770 1.00 94.75 289 LEU A C 1
ATOM 2165 O O . LEU A 1 289 ? 9.409 -7.391 9.616 1.00 94.75 289 LEU A O 1
ATOM 2169 N N . ARG A 1 290 ? 8.789 -7.509 7.469 1.00 94.19 290 ARG A N 1
ATOM 2170 C CA . ARG A 1 290 ? 10.059 -7.003 6.929 1.00 94.19 290 ARG A CA 1
ATOM 2171 C C . ARG A 1 290 ? 10.012 -5.513 6.645 1.00 94.19 290 ARG A C 1
ATOM 2173 O O . ARG A 1 290 ? 10.988 -4.824 6.941 1.00 94.19 290 ARG A O 1
ATOM 2180 N N . GLY A 1 291 ? 8.883 -5.007 6.158 1.00 92.38 291 GLY A N 1
ATOM 2181 C CA . GLY A 1 291 ? 8.668 -3.585 5.897 1.00 92.38 291 GLY A CA 1
ATOM 2182 C C . GLY A 1 291 ? 7.257 -3.295 5.396 1.00 92.38 291 GLY A C 1
ATOM 2183 O O . GLY A 1 291 ? 6.482 -4.215 5.142 1.00 92.38 291 GLY A O 1
ATOM 2184 N N . VAL A 1 292 ? 6.929 -2.012 5.251 1.00 92.44 292 VAL A N 1
ATOM 2185 C CA . VAL A 1 292 ? 5.645 -1.557 4.704 1.00 92.44 292 VAL A CA 1
ATOM 2186 C C . VAL A 1 292 ? 5.920 -0.654 3.508 1.00 92.44 292 VAL A C 1
ATOM 2188 O O . VAL A 1 292 ? 6.663 0.318 3.607 1.00 92.44 292 VAL A O 1
ATOM 2191 N N . LEU A 1 293 ? 5.309 -0.989 2.382 1.00 93.69 293 LEU A N 1
ATOM 2192 C CA . LEU A 1 293 ? 5.372 -0.283 1.107 1.00 93.69 293 LEU A CA 1
ATOM 2193 C C . LEU A 1 293 ? 4.246 0.755 1.017 1.00 93.69 293 LEU A C 1
ATOM 2195 O O . LEU A 1 293 ? 3.312 0.746 1.827 1.00 93.69 293 LEU A O 1
ATOM 2199 N N . ALA A 1 294 ? 4.311 1.668 0.051 1.00 92.06 294 ALA A N 1
ATOM 2200 C CA . ALA A 1 294 ? 3.201 2.565 -0.257 1.00 92.06 294 ALA A CA 1
ATOM 2201 C C . ALA A 1 294 ? 1.934 1.768 -0.638 1.00 92.06 294 ALA A C 1
ATOM 2203 O O . ALA A 1 294 ? 2.020 0.628 -1.093 1.00 92.06 294 ALA A O 1
ATOM 2204 N N . GLY A 1 295 ? 0.751 2.346 -0.401 1.00 92.19 295 GLY A N 1
ATOM 2205 C CA . GLY A 1 295 ? -0.526 1.658 -0.648 1.00 92.19 295 GLY A CA 1
ATOM 2206 C C . GLY A 1 295 ? -0.855 0.546 0.360 1.00 92.19 295 GLY A C 1
ATOM 2207 O O . GLY A 1 295 ? -1.511 -0.425 0.004 1.00 92.19 295 GLY A O 1
ATOM 2208 N N . ASP A 1 296 ? -0.374 0.675 1.602 1.00 93.94 296 ASP A N 1
ATOM 2209 C CA . ASP A 1 296 ? -0.621 -0.253 2.721 1.00 93.94 296 ASP A CA 1
ATOM 2210 C C . ASP A 1 296 ? -0.324 -1.732 2.420 1.00 93.94 296 ASP A C 1
ATOM 2212 O O . ASP A 1 296 ? -0.995 -2.652 2.883 1.00 93.94 296 ASP A O 1
ATOM 2216 N N . LEU A 1 297 ? 0.743 -1.966 1.663 1.00 95.06 297 LEU A N 1
ATOM 2217 C CA . LEU A 1 297 ? 1.284 -3.292 1.393 1.00 95.06 297 LEU A CA 1
ATOM 2218 C C . LEU A 1 297 ? 2.378 -3.628 2.413 1.00 95.06 297 LEU A C 1
ATOM 2220 O O . LEU A 1 297 ? 3.238 -2.800 2.706 1.00 95.06 297 LEU A O 1
ATOM 2224 N N . VAL A 1 298 ? 2.372 -4.844 2.948 1.00 95.69 298 VAL A N 1
ATOM 2225 C CA . VAL A 1 298 ? 3.322 -5.307 3.967 1.00 95.69 298 VAL A CA 1
ATOM 2226 C C . VAL A 1 298 ? 4.147 -6.458 3.413 1.00 95.69 298 VAL A C 1
ATOM 2228 O O . VAL A 1 298 ? 3.605 -7.437 2.904 1.00 95.69 298 VAL A O 1
ATOM 2231 N N . VAL A 1 299 ? 5.469 -6.332 3.506 1.00 96.50 299 VAL A N 1
ATOM 2232 C CA . VAL A 1 299 ? 6.431 -7.323 3.014 1.00 96.50 299 VAL A CA 1
ATOM 2233 C C . VAL A 1 299 ? 6.763 -8.304 4.128 1.00 96.50 299 VAL A C 1
ATOM 2235 O O . VAL A 1 299 ? 7.152 -7.887 5.221 1.00 96.50 299 VAL A O 1
ATOM 2238 N N . LEU A 1 300 ? 6.635 -9.595 3.832 1.00 97.06 300 LEU A N 1
ATOM 2239 C CA . LEU A 1 300 ? 7.081 -10.716 4.662 1.00 97.06 300 LEU A CA 1
ATOM 2240 C C . LEU A 1 300 ? 8.292 -11.399 4.002 1.00 97.06 300 LEU A C 1
ATOM 2242 O O . LEU A 1 300 ? 8.854 -10.883 3.037 1.00 97.06 300 LEU A O 1
ATOM 2246 N N . ASP A 1 301 ? 8.697 -12.573 4.491 1.00 96.12 301 ASP A N 1
ATOM 2247 C CA . ASP A 1 301 ? 9.829 -13.313 3.915 1.00 96.12 301 ASP A CA 1
ATOM 2248 C C . ASP A 1 301 ? 9.619 -13.724 2.453 1.00 96.12 301 ASP A C 1
ATOM 2250 O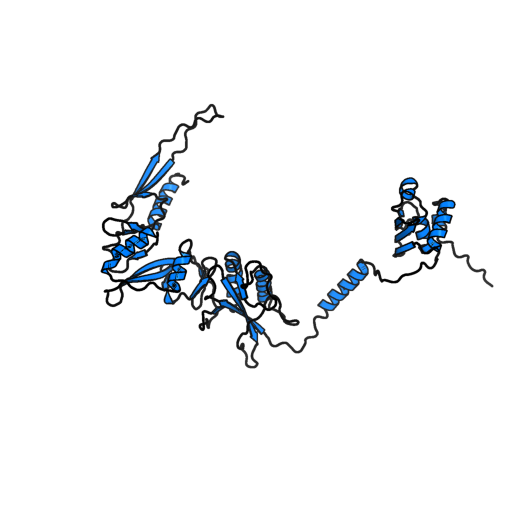 O . ASP A 1 301 ? 10.507 -13.509 1.631 1.00 96.12 301 ASP A O 1
ATOM 2254 N N . GLU A 1 302 ? 8.448 -14.278 2.127 1.00 97.12 302 GLU A N 1
ATOM 2255 C CA . GLU A 1 302 ? 8.166 -14.885 0.811 1.00 97.12 302 GLU A CA 1
ATOM 2256 C C . GLU A 1 302 ? 6.897 -14.339 0.145 1.00 97.12 302 GLU A C 1
ATOM 2258 O O . GLU A 1 302 ? 6.564 -14.703 -0.983 1.00 97.12 302 GLU A O 1
ATOM 2263 N N . ARG A 1 303 ? 6.173 -13.442 0.819 1.00 97.75 303 ARG A N 1
ATOM 2264 C CA . ARG A 1 303 ? 4.941 -12.859 0.286 1.00 97.75 303 ARG A CA 1
ATOM 2265 C C . ARG A 1 303 ? 4.779 -11.395 0.647 1.00 97.75 303 ARG A C 1
ATOM 2267 O O . ARG A 1 303 ? 5.348 -10.914 1.626 1.00 97.75 303 ARG A O 1
ATOM 2274 N N . ILE A 1 304 ? 3.960 -10.708 -0.133 1.00 98.44 304 ILE A N 1
ATOM 2275 C CA . ILE A 1 304 ? 3.500 -9.351 0.135 1.00 98.44 304 ILE A CA 1
ATOM 2276 C C . ILE A 1 304 ? 2.000 -9.416 0.357 1.00 98.44 304 ILE A C 1
ATOM 2278 O O . ILE A 1 304 ? 1.279 -9.964 -0.472 1.00 98.44 304 ILE A O 1
ATOM 2282 N N . VAL A 1 305 ? 1.533 -8.860 1.468 1.00 98.12 305 VAL A N 1
ATOM 2283 C CA . VAL A 1 305 ? 0.116 -8.858 1.837 1.00 98.12 305 VAL A CA 1
ATOM 2284 C C . VAL A 1 305 ? -0.435 -7.442 1.816 1.00 98.12 305 VAL A C 1
ATOM 2286 O O . VAL A 1 305 ? 0.278 -6.481 2.097 1.00 98.12 305 VAL A O 1
ATOM 2289 N N . ARG A 1 306 ? -1.722 -7.294 1.506 1.00 97.19 306 ARG A N 1
ATOM 2290 C CA . ARG A 1 306 ? -2.430 -6.024 1.709 1.00 97.19 306 ARG A CA 1
ATOM 2291 C C . ARG A 1 306 ? -2.799 -5.881 3.180 1.00 97.19 306 ARG A C 1
ATOM 2293 O O . ARG A 1 306 ? -3.212 -6.857 3.798 1.00 97.19 306 ARG A O 1
ATOM 2300 N N . ALA A 1 307 ? -2.712 -4.677 3.723 1.00 95.56 307 ALA A N 1
ATOM 2301 C CA . ALA A 1 307 ? -3.206 -4.327 5.047 1.00 95.56 307 ALA A CA 1
ATOM 2302 C C . ALA A 1 307 ? -4.077 -3.063 4.967 1.00 95.56 307 ALA A C 1
ATOM 2304 O O . ALA A 1 307 ? -3.975 -2.288 4.024 1.00 95.56 307 ALA A O 1
ATOM 2305 N N . ARG A 1 308 ? -4.966 -2.852 5.939 1.00 92.75 308 ARG A N 1
ATOM 2306 C CA . ARG A 1 308 ? -5.696 -1.583 6.115 1.00 92.75 308 ARG A CA 1
ATOM 2307 C C . ARG A 1 308 ? -5.035 -0.797 7.231 1.00 92.75 308 ARG A C 1
ATOM 2309 O O . ARG A 1 308 ? -5.497 -0.830 8.368 1.00 92.75 308 ARG A O 1
ATOM 2316 N N . LEU A 1 309 ? -3.901 -0.174 6.926 1.00 87.50 309 LEU A N 1
ATOM 2317 C CA . LEU A 1 309 ? -3.161 0.570 7.938 1.00 87.50 309 LEU A CA 1
ATOM 2318 C C . LEU A 1 309 ? -3.793 1.938 8.184 1.00 87.50 309 LEU A C 1
ATOM 2320 O O . LEU A 1 309 ? -3.825 2.375 9.331 1.00 87.50 309 LEU A O 1
ATOM 2324 N N . GLU A 1 310 ? -4.335 2.578 7.144 1.00 82.19 310 GLU A N 1
ATOM 2325 C CA . GLU A 1 310 ? -5.041 3.863 7.230 1.00 82.19 310 GLU A CA 1
ATOM 2326 C C . GLU A 1 310 ? -4.252 4.893 8.074 1.00 82.19 310 GLU A C 1
ATOM 2328 O O . GLU A 1 310 ? -3.039 5.060 7.921 1.00 82.19 310 GLU A O 1
ATOM 2333 N N . ARG A 1 311 ? -4.915 5.569 9.025 1.00 74.69 311 ARG A N 1
ATOM 2334 C CA . ARG A 1 311 ? -4.280 6.500 9.976 1.00 74.69 311 ARG A CA 1
ATOM 2335 C C . ARG A 1 311 ? -3.257 5.820 10.888 1.00 74.69 311 ARG A C 1
ATOM 2337 O O . ARG A 1 311 ? -2.426 6.498 11.487 1.00 74.69 311 ARG A O 1
ATOM 2344 N N . GLY A 1 312 ? -3.314 4.496 11.002 1.00 77.31 312 GLY A N 1
ATOM 2345 C CA . GLY A 1 312 ? -2.424 3.710 11.835 1.00 77.31 312 GLY A CA 1
ATOM 2346 C C . GLY A 1 312 ? -1.073 3.359 11.216 1.00 77.31 312 GLY A C 1
ATOM 2347 O O . GLY A 1 312 ? -0.190 2.847 11.903 1.00 77.31 312 GLY A O 1
ATOM 2348 N N . ARG A 1 313 ? -0.871 3.681 9.936 1.00 83.31 313 ARG A N 1
ATOM 2349 C CA . ARG A 1 313 ? 0.353 3.362 9.196 1.00 83.31 313 ARG A CA 1
ATOM 2350 C C . ARG A 1 313 ? 1.629 3.827 9.894 1.00 83.31 313 ARG A C 1
ATOM 2352 O O . ARG A 1 313 ? 2.543 3.026 10.066 1.00 83.31 313 ARG A O 1
ATOM 2359 N N . THR A 1 314 ? 1.695 5.094 10.302 1.00 80.75 314 THR A N 1
ATOM 2360 C CA . THR A 1 314 ? 2.913 5.680 10.883 1.00 80.75 314 THR A CA 1
ATOM 2361 C C . THR A 1 314 ? 3.307 4.993 12.183 1.00 80.75 314 THR A C 1
ATOM 2363 O O . THR A 1 314 ? 4.466 4.623 12.349 1.00 80.75 314 THR A O 1
ATOM 2366 N N . TRP A 1 315 ? 2.358 4.787 13.101 1.00 82.38 315 TRP A N 1
ATOM 2367 C CA . TRP A 1 315 ? 2.682 4.142 14.373 1.00 82.38 315 TRP A CA 1
ATOM 2368 C C . TRP A 1 315 ? 3.025 2.666 14.172 1.00 82.38 315 TRP A C 1
ATOM 2370 O O . TRP A 1 315 ? 3.957 2.183 14.808 1.00 82.38 315 TRP A O 1
ATOM 2380 N N . PHE A 1 316 ? 2.331 1.967 13.268 1.00 84.38 316 PHE A N 1
ATOM 2381 C CA . PHE A 1 316 ? 2.596 0.557 12.991 1.00 84.38 316 PHE A CA 1
ATOM 2382 C C . PHE A 1 316 ? 4.007 0.381 12.426 1.00 84.38 316 PHE A C 1
ATOM 2384 O O . PHE A 1 316 ? 4.776 -0.440 12.918 1.00 84.38 316 PHE A O 1
ATOM 2391 N N . LEU A 1 317 ? 4.391 1.227 11.465 1.00 80.81 317 LEU A N 1
ATOM 2392 C CA . LEU A 1 317 ? 5.746 1.292 10.917 1.00 80.81 317 LEU A CA 1
ATOM 2393 C C . LEU A 1 317 ? 6.805 1.546 11.991 1.00 80.81 317 LEU A C 1
ATOM 2395 O O . LEU A 1 317 ? 7.777 0.796 12.083 1.00 80.81 317 LEU A O 1
ATOM 2399 N N . LEU A 1 318 ? 6.603 2.582 12.809 1.00 83.62 318 LEU A N 1
ATOM 2400 C CA . LEU A 1 318 ? 7.531 2.928 13.884 1.00 83.62 318 LEU A CA 1
ATOM 2401 C C . LEU A 1 318 ? 7.677 1.779 14.879 1.00 83.62 318 LEU A C 1
ATOM 2403 O O . LEU A 1 318 ? 8.791 1.470 15.280 1.00 83.62 318 LEU A O 1
ATOM 2407 N N . HIS A 1 319 ? 6.581 1.110 15.224 1.00 83.12 319 HIS A N 1
ATOM 2408 C CA . HIS A 1 319 ? 6.595 0.001 16.167 1.00 83.12 319 HIS A CA 1
ATOM 2409 C C . HIS A 1 319 ? 7.270 -1.260 15.598 1.00 83.12 319 HIS A C 1
ATOM 2411 O O . HIS A 1 319 ? 7.993 -1.957 16.308 1.00 83.12 319 HIS A O 1
ATOM 2417 N N . VAL A 1 320 ? 7.092 -1.544 14.303 1.00 82.38 320 VAL A N 1
ATOM 2418 C CA . VAL A 1 320 ? 7.797 -2.640 13.615 1.00 82.38 320 VAL A CA 1
ATOM 2419 C C . VAL A 1 320 ? 9.304 -2.376 13.543 1.00 82.38 320 VAL A C 1
ATOM 2421 O O . VAL A 1 320 ? 10.101 -3.306 13.668 1.00 82.38 320 VAL A O 1
ATOM 2424 N N . GLN A 1 321 ? 9.713 -1.122 13.347 1.00 83.19 321 GLN A N 1
ATOM 2425 C CA . GLN A 1 321 ? 11.127 -0.744 13.268 1.00 83.19 321 GLN A CA 1
ATOM 2426 C C . GLN A 1 321 ? 11.793 -0.634 14.644 1.00 83.19 321 GLN A C 1
ATOM 2428 O O . GLN A 1 321 ? 12.940 -1.055 14.799 1.00 83.19 321 GLN A O 1
ATOM 2433 N N . SER A 1 322 ? 11.064 -0.097 15.617 1.00 84.88 322 SER A N 1
ATOM 2434 C CA . SER A 1 322 ? 11.531 0.255 16.954 1.00 84.88 322 SER A CA 1
ATOM 2435 C C . SER A 1 322 ? 10.438 -0.106 17.967 1.00 84.88 322 SER A C 1
ATOM 2437 O O . SER A 1 322 ? 9.583 0.735 18.268 1.00 84.88 322 SER A O 1
ATOM 2439 N N . PRO A 1 323 ? 10.419 -1.351 18.480 1.00 85.94 323 PRO A N 1
ATOM 2440 C CA . PRO A 1 323 ? 9.428 -1.749 19.470 1.00 85.94 323 PRO A CA 1
ATOM 2441 C C . PRO A 1 323 ? 9.553 -0.889 20.724 1.00 85.94 323 PRO A C 1
ATOM 2443 O O . PRO A 1 323 ? 10.647 -0.472 21.115 1.00 85.94 323 PRO A O 1
ATOM 2446 N N . LEU A 1 324 ? 8.413 -0.628 21.357 1.00 87.31 324 LEU A N 1
ATOM 2447 C CA . LEU A 1 324 ? 8.390 0.081 22.628 1.00 87.31 324 LEU A CA 1
ATOM 2448 C C . LEU A 1 324 ? 8.978 -0.817 23.727 1.00 87.31 324 LEU A C 1
ATOM 2450 O O . LEU A 1 324 ? 8.779 -2.033 23.684 1.00 87.31 324 LEU A O 1
ATOM 2454 N N . PRO A 1 325 ? 9.694 -0.246 24.710 1.00 90.44 325 PRO A N 1
ATOM 2455 C CA . PRO A 1 325 ? 10.215 -1.028 25.820 1.00 90.44 325 PRO A CA 1
ATOM 2456 C C . PRO A 1 325 ? 9.068 -1.640 26.641 1.00 90.44 325 PRO A C 1
ATOM 2458 O O . PRO A 1 325 ? 7.992 -1.038 26.739 1.00 90.44 325 PRO A O 1
ATOM 2461 N N . PRO A 1 326 ? 9.289 -2.810 27.265 1.00 93.44 326 PRO A N 1
ATOM 2462 C CA . PRO A 1 326 ? 8.316 -3.384 28.180 1.00 93.44 326 PRO A CA 1
ATOM 2463 C C . PRO A 1 326 ? 8.146 -2.490 29.415 1.00 93.44 326 PRO A C 1
ATOM 2465 O O . PRO A 1 326 ? 9.081 -1.806 29.835 1.00 93.44 326 PRO A O 1
ATOM 2468 N N . PHE A 1 327 ? 6.965 -2.530 30.027 1.00 94.00 327 PHE A N 1
ATOM 2469 C CA . PHE A 1 327 ? 6.621 -1.724 31.201 1.00 94.00 327 PHE A CA 1
ATOM 2470 C C . PHE A 1 327 ? 6.026 -2.584 32.333 1.00 94.00 327 PHE A C 1
ATOM 2472 O O . PHE A 1 327 ? 5.533 -3.687 32.078 1.00 94.00 327 PHE A O 1
ATOM 2479 N N . PRO A 1 328 ? 6.081 -2.147 33.604 1.00 94.69 328 PRO A N 1
ATOM 2480 C CA . PRO A 1 328 ? 5.544 -2.913 34.729 1.00 94.69 328 PRO A CA 1
ATOM 2481 C C . PRO A 1 328 ? 4.033 -3.150 34.623 1.00 94.69 328 PRO A C 1
ATOM 2483 O O . PRO A 1 328 ? 3.267 -2.245 34.297 1.00 94.69 328 PRO A O 1
ATOM 2486 N N . ARG A 1 329 ? 3.564 -4.344 35.010 1.00 91.69 329 ARG A N 1
ATOM 2487 C CA . ARG A 1 329 ? 2.129 -4.694 34.968 1.00 91.69 329 ARG A CA 1
ATOM 2488 C C . ARG A 1 329 ? 1.224 -3.717 35.734 1.00 91.69 329 ARG A C 1
ATOM 2490 O O . ARG A 1 329 ? 0.077 -3.516 35.351 1.00 91.69 329 ARG A O 1
ATOM 2497 N N . GLN A 1 330 ? 1.730 -3.105 36.802 1.00 91.19 330 GLN A N 1
ATOM 2498 C CA . GLN A 1 330 ? 0.985 -2.144 37.626 1.00 91.19 330 GLN A CA 1
ATOM 2499 C C . GLN A 1 330 ? 0.653 -0.843 36.873 1.00 91.19 330 GLN A C 1
ATOM 2501 O O . GLN A 1 330 ? -0.308 -0.166 37.224 1.00 91.19 330 GLN A O 1
ATOM 2506 N N . GLU A 1 331 ? 1.400 -0.521 35.814 1.00 92.62 331 GLU A N 1
ATOM 2507 C CA . GLU A 1 331 ? 1.198 0.673 34.986 1.00 92.62 331 GLU A CA 1
ATOM 2508 C C . GLU A 1 331 ? 0.196 0.447 33.841 1.00 92.62 331 GLU A C 1
ATOM 2510 O O . GLU A 1 331 ? -0.173 1.394 33.145 1.00 92.62 331 GLU A O 1
ATOM 2515 N N . ALA A 1 332 ? -0.306 -0.784 33.662 1.00 90.62 332 ALA A N 1
ATOM 2516 C CA . ALA A 1 332 ? -1.239 -1.130 32.586 1.00 90.62 332 ALA A CA 1
ATOM 2517 C C . ALA A 1 332 ? -2.464 -0.204 32.487 1.00 90.62 332 ALA A C 1
ATOM 2519 O O . ALA A 1 332 ? -2.776 0.218 31.373 1.00 90.62 332 ALA A O 1
ATOM 2520 N N . PRO A 1 333 ? -3.138 0.186 33.592 1.00 90.00 333 PRO A N 1
ATOM 2521 C CA . PRO A 1 333 ? -4.278 1.097 33.504 1.00 90.00 333 PRO A CA 1
ATOM 2522 C C . PRO A 1 333 ? -3.904 2.470 32.933 1.00 90.00 333 PRO A C 1
ATOM 2524 O O . PRO A 1 333 ? -4.646 3.020 32.122 1.00 90.00 333 PRO A O 1
ATOM 2527 N N . ALA A 1 334 ? -2.744 3.015 33.317 1.00 90.81 334 ALA A N 1
ATOM 2528 C CA . ALA A 1 334 ? -2.273 4.308 32.827 1.00 90.81 334 ALA A CA 1
ATOM 2529 C C . ALA A 1 334 ? -1.927 4.242 31.333 1.00 90.81 334 ALA A C 1
ATOM 2531 O O . ALA A 1 334 ? -2.342 5.109 30.565 1.00 90.81 334 ALA A O 1
ATOM 2532 N N . VAL A 1 335 ? -1.245 3.174 30.905 1.00 90.75 335 VAL A N 1
ATOM 2533 C CA . VAL A 1 335 ? -0.915 2.947 29.492 1.00 90.75 335 VAL A CA 1
ATOM 2534 C C . VAL A 1 335 ? -2.181 2.767 28.649 1.00 90.75 335 VAL A C 1
ATOM 2536 O O . VAL A 1 335 ? -2.300 3.389 27.598 1.00 90.75 335 VAL A O 1
ATOM 2539 N N . LEU A 1 336 ? -3.163 1.987 29.112 1.00 90.06 336 LEU A N 1
ATOM 2540 C CA . LEU A 1 336 ? -4.446 1.809 28.418 1.00 90.06 336 LEU A CA 1
ATOM 2541 C C . LEU A 1 336 ? -5.213 3.127 28.255 1.00 90.06 336 LEU A C 1
ATOM 2543 O O . LEU A 1 336 ? -5.772 3.384 27.190 1.00 90.06 336 LEU A O 1
ATOM 2547 N N . LEU A 1 337 ? -5.214 3.981 29.281 1.00 90.56 337 LEU A N 1
ATOM 2548 C CA . LEU A 1 337 ? -5.820 5.311 29.197 1.00 90.56 337 LEU A CA 1
ATOM 2549 C C . LEU A 1 337 ? -5.112 6.199 28.167 1.00 90.56 337 LEU A C 1
ATOM 2551 O O . LEU A 1 337 ? -5.784 6.901 27.412 1.00 90.56 337 LEU A O 1
ATOM 2555 N N . GLU A 1 338 ? -3.781 6.157 28.099 1.00 90.56 338 GLU A N 1
ATOM 2556 C CA . GLU A 1 338 ? -3.023 6.882 27.074 1.00 90.56 338 GLU A CA 1
ATOM 2557 C C . GLU A 1 338 ? -3.295 6.345 25.665 1.00 90.56 338 GLU A C 1
ATOM 2559 O O . GLU A 1 338 ? -3.543 7.127 24.748 1.00 90.56 338 GLU A O 1
ATOM 2564 N N . LEU A 1 339 ? -3.349 5.024 25.487 1.00 88.56 339 LEU A N 1
ATOM 2565 C CA . LEU A 1 339 ? -3.719 4.402 24.212 1.00 88.56 339 LEU A CA 1
ATOM 2566 C C . LEU A 1 339 ? -5.128 4.825 23.771 1.00 88.56 339 LEU A C 1
ATOM 2568 O O . LEU A 1 339 ? -5.326 5.187 22.610 1.00 88.56 339 LEU A O 1
ATOM 2572 N N . ALA A 1 340 ? -6.084 4.879 24.704 1.00 88.62 340 ALA A N 1
ATOM 2573 C CA . ALA A 1 340 ? -7.436 5.362 24.439 1.00 88.62 340 ALA A CA 1
ATOM 2574 C C . ALA A 1 340 ? -7.468 6.848 24.050 1.00 88.62 340 ALA A C 1
ATOM 2576 O O . ALA A 1 340 ? -8.153 7.223 23.099 1.00 88.62 340 ALA A O 1
ATOM 2577 N N . ARG A 1 341 ? -6.686 7.701 24.727 1.00 87.56 341 ARG A N 1
ATOM 2578 C CA . ARG A 1 341 ? -6.540 9.128 24.374 1.00 87.56 341 ARG A CA 1
ATOM 2579 C C . ARG A 1 341 ? -5.949 9.331 22.980 1.00 87.56 341 ARG A C 1
ATOM 2581 O O . ARG A 1 341 ? -6.255 10.329 22.336 1.00 87.56 341 ARG A O 1
ATOM 2588 N N . ARG A 1 342 ? -5.108 8.399 22.527 1.00 85.56 342 ARG A N 1
ATOM 2589 C CA . ARG A 1 342 ? -4.493 8.384 21.190 1.00 85.56 342 ARG A CA 1
ATOM 2590 C C . ARG A 1 342 ? -5.326 7.642 20.141 1.00 85.56 342 ARG A C 1
ATOM 2592 O O . ARG A 1 342 ? -4.873 7.529 19.007 1.00 85.56 342 ARG A O 1
ATOM 2599 N N . GLU A 1 343 ? -6.517 7.169 20.507 1.00 87.12 343 GLU A N 1
ATOM 2600 C CA . GLU A 1 343 ? -7.456 6.464 19.625 1.00 87.12 343 GLU A CA 1
ATOM 2601 C C . GLU A 1 343 ? -6.887 5.162 19.022 1.00 87.12 343 GLU A C 1
ATOM 2603 O O . GLU A 1 343 ? -7.234 4.778 17.907 1.00 87.12 343 GLU A O 1
ATOM 2608 N N . LEU A 1 344 ? -6.017 4.463 19.760 1.00 84.69 344 LEU A N 1
ATOM 2609 C CA . LEU A 1 344 ? -5.418 3.195 19.329 1.00 84.69 344 LEU A CA 1
ATOM 2610 C C . LEU A 1 344 ? -6.256 1.999 19.809 1.00 84.69 344 LEU A C 1
ATOM 2612 O O . LEU A 1 344 ? -6.548 1.885 20.998 1.00 84.69 344 LEU A O 1
ATOM 2616 N N . ASP A 1 345 ? -6.641 1.102 18.892 1.00 84.06 345 ASP A N 1
ATOM 2617 C CA . ASP A 1 345 ? -7.330 -0.161 19.219 1.00 84.06 345 ASP A CA 1
ATOM 2618 C C . ASP A 1 345 ? -6.299 -1.164 19.730 1.00 84.06 345 ASP A C 1
ATOM 2620 O O . ASP A 1 345 ? -5.351 -1.487 19.014 1.00 84.06 345 ASP A O 1
ATOM 2624 N N . VAL A 1 346 ? -6.476 -1.638 20.963 1.00 86.19 346 VAL A N 1
ATOM 2625 C CA . VAL A 1 346 ? -5.560 -2.578 21.611 1.00 86.19 346 VAL A CA 1
ATOM 2626 C C . VAL A 1 346 ? -6.344 -3.726 22.223 1.00 86.19 346 VAL A C 1
ATOM 2628 O O . VAL A 1 346 ? -7.299 -3.534 22.977 1.00 86.19 346 VAL A O 1
ATOM 2631 N N . GLU A 1 347 ? -5.908 -4.938 21.908 1.00 86.12 347 GLU A N 1
ATOM 2632 C CA . GLU A 1 347 ? -6.466 -6.167 22.436 1.00 86.12 347 GLU A CA 1
ATOM 2633 C C . GLU A 1 347 ? -5.848 -6.507 23.797 1.00 86.12 347 GLU A C 1
ATOM 2635 O O . GLU A 1 347 ? -4.615 -6.485 23.943 1.00 86.12 347 GLU A O 1
ATOM 2640 N N . PRO A 1 348 ? -6.673 -6.852 24.802 1.00 83.06 348 PRO A N 1
ATOM 2641 C CA . PRO A 1 348 ? -6.158 -7.333 26.074 1.00 83.06 348 PRO A CA 1
ATOM 2642 C C . PRO A 1 348 ? -5.427 -8.659 25.877 1.00 83.06 348 PRO A C 1
ATOM 2644 O O . PRO A 1 348 ? -5.931 -9.581 25.236 1.00 83.06 348 PRO A O 1
ATOM 2647 N N . GLY A 1 349 ? -4.251 -8.784 26.484 1.00 83.25 349 GLY A N 1
ATOM 2648 C CA . GLY A 1 349 ? -3.668 -10.095 26.732 1.00 83.25 349 GLY A CA 1
ATOM 2649 C C . GLY A 1 349 ? -4.344 -10.809 27.904 1.00 83.25 349 GLY A C 1
ATOM 2650 O O . GLY A 1 349 ? -5.104 -10.194 28.655 1.00 83.25 349 GLY A O 1
ATOM 2651 N N . PRO A 1 350 ? -4.018 -12.097 28.106 1.00 81.25 350 PRO A N 1
ATOM 2652 C CA . PRO A 1 350 ? -4.507 -12.869 29.242 1.00 81.25 350 PRO A CA 1
ATOM 2653 C C . PRO A 1 350 ? -4.256 -12.168 30.586 1.00 81.25 350 PRO A C 1
ATOM 2655 O O . PRO A 1 350 ? -3.141 -11.712 30.874 1.00 81.25 350 PRO A O 1
ATOM 2658 N N . GLY A 1 351 ? -5.286 -12.095 31.428 1.00 81.44 351 GLY A N 1
ATOM 2659 C CA . GLY A 1 351 ? -5.211 -11.488 32.759 1.00 81.44 351 GLY A CA 1
ATOM 2660 C C . GLY A 1 351 ? -5.407 -9.965 32.781 1.00 81.44 351 GLY A C 1
ATOM 2661 O O . GLY A 1 351 ? -5.185 -9.349 33.827 1.00 81.44 351 GLY A O 1
ATOM 2662 N N . MET A 1 352 ? -5.759 -9.341 31.652 1.00 83.25 352 MET A N 1
ATOM 2663 C CA . MET A 1 352 ? -6.092 -7.908 31.569 1.00 83.25 352 MET A CA 1
ATOM 2664 C C . MET A 1 352 ? -7.597 -7.630 31.574 1.00 83.25 352 MET A C 1
ATOM 2666 O O . MET A 1 352 ? -8.013 -6.477 31.463 1.00 83.25 352 MET A O 1
ATOM 2670 N N . GLU A 1 353 ? -8.421 -8.664 31.739 1.00 84.06 353 GLU A N 1
ATOM 2671 C CA . GLU A 1 353 ? -9.885 -8.579 31.730 1.00 84.06 353 GLU A CA 1
ATOM 2672 C C . GLU A 1 353 ? -10.407 -7.649 32.839 1.00 84.06 353 GLU A C 1
ATOM 2674 O O . GLU A 1 353 ? -11.474 -7.062 32.713 1.00 84.06 353 GLU A O 1
ATOM 2679 N N . ALA A 1 354 ? -9.626 -7.456 33.907 1.00 83.56 354 ALA A N 1
ATOM 2680 C CA . ALA A 1 354 ? -9.951 -6.532 34.989 1.00 83.56 354 ALA A CA 1
ATOM 2681 C C . ALA A 1 354 ? -9.874 -5.041 34.593 1.00 83.56 354 ALA A C 1
ATOM 2683 O O . ALA A 1 354 ? -10.468 -4.211 35.279 1.00 83.56 354 ALA A O 1
ATOM 2684 N N . TRP A 1 355 ? -9.140 -4.691 33.529 1.00 83.19 355 TRP A N 1
ATOM 2685 C CA . TRP A 1 355 ? -8.925 -3.298 33.096 1.00 83.19 355 TRP A CA 1
ATOM 2686 C C . TRP A 1 355 ? -9.595 -2.958 31.768 1.00 83.19 355 TRP A C 1
ATOM 2688 O O . TRP A 1 355 ? -9.698 -1.776 31.430 1.00 83.19 355 TRP A O 1
ATOM 2698 N N . ILE A 1 356 ? -10.026 -3.975 31.020 1.00 82.19 356 ILE A N 1
ATOM 2699 C CA . ILE A 1 356 ? -10.760 -3.808 29.771 1.00 82.19 356 ILE A CA 1
ATOM 2700 C C . ILE A 1 356 ? -12.157 -4.382 29.952 1.00 82.19 356 ILE A C 1
ATOM 2702 O O . ILE A 1 356 ? -12.361 -5.593 29.888 1.00 82.19 356 ILE A O 1
ATOM 2706 N N . GLU A 1 357 ? -13.132 -3.498 30.155 1.00 83.31 357 GLU A N 1
ATOM 2707 C CA . GLU A 1 357 ? -14.528 -3.911 30.133 1.00 83.31 357 GLU A CA 1
ATOM 2708 C C . GLU A 1 357 ? -14.945 -4.160 28.683 1.00 83.31 357 GLU A C 1
ATOM 2710 O O . GLU A 1 357 ? -14.861 -3.282 27.824 1.00 83.31 357 GLU A O 1
ATOM 2715 N N . ALA A 1 358 ? -15.392 -5.381 28.417 1.00 80.38 358 ALA A N 1
ATOM 2716 C CA . ALA A 1 358 ? -15.945 -5.808 27.146 1.00 80.38 358 ALA A CA 1
ATOM 2717 C C . ALA A 1 358 ? -17.435 -6.090 27.342 1.00 80.38 358 ALA A C 1
ATOM 2719 O O . ALA A 1 358 ? -17.811 -7.044 28.024 1.00 80.38 358 ALA A O 1
ATOM 2720 N N . ARG A 1 359 ? -18.301 -5.254 26.765 1.00 84.81 359 ARG A N 1
ATOM 2721 C CA . ARG A 1 359 ? -19.757 -5.422 26.860 1.00 84.81 359 ARG A CA 1
ATOM 2722 C C . ARG A 1 359 ? -20.382 -5.347 25.480 1.00 84.81 359 ARG A C 1
ATOM 2724 O O . ARG A 1 359 ? -19.940 -4.579 24.632 1.00 84.81 359 ARG A O 1
ATOM 2731 N N . ARG A 1 360 ? -21.422 -6.149 25.255 1.00 90.19 360 ARG A N 1
ATOM 2732 C CA . ARG A 1 360 ? -22.211 -6.059 24.027 1.00 90.19 360 ARG A CA 1
ATOM 2733 C C . ARG A 1 360 ? -23.032 -4.761 24.078 1.00 90.19 360 ARG A C 1
ATOM 2735 O O . ARG A 1 360 ? -23.749 -4.581 25.062 1.00 90.19 360 ARG A O 1
ATOM 2742 N N . PRO A 1 361 ? -22.940 -3.877 23.071 1.00 95.38 361 PRO A N 1
ATOM 2743 C CA . PRO A 1 361 ? -23.684 -2.624 23.086 1.00 95.38 361 PRO A CA 1
ATOM 2744 C C . PRO A 1 361 ? -25.185 -2.862 22.918 1.00 95.38 361 PRO A C 1
ATOM 2746 O O . PRO A 1 361 ? -25.603 -3.736 22.153 1.00 95.38 361 PRO A O 1
ATOM 2749 N N . VAL A 1 362 ? -25.992 -2.041 23.589 1.00 95.69 362 VAL A N 1
ATOM 2750 C CA . VAL A 1 362 ? -27.433 -1.922 23.347 1.00 95.69 362 VAL A CA 1
ATOM 2751 C C . VAL A 1 362 ? -27.662 -0.697 22.457 1.00 95.69 362 VAL A C 1
ATOM 2753 O O . VAL A 1 362 ? -27.297 0.410 22.857 1.00 95.69 362 VAL A O 1
ATOM 2756 N N . PRO A 1 363 ? -28.211 -0.852 21.239 1.00 95.25 363 PRO A N 1
ATOM 2757 C CA . PRO A 1 363 ? -28.451 0.282 20.359 1.00 95.25 363 PRO A CA 1
ATOM 2758 C C . PRO A 1 363 ? -29.663 1.090 20.841 1.00 95.25 363 PRO A C 1
ATOM 2760 O O . PRO A 1 363 ? -30.723 0.536 21.131 1.00 95.25 363 PRO A O 1
ATOM 2763 N N . HIS A 1 364 ? -29.522 2.410 20.865 1.00 94.44 364 HIS A N 1
ATOM 2764 C CA . HIS A 1 364 ? -30.581 3.374 21.131 1.00 94.44 364 HIS A CA 1
ATOM 2765 C C . HIS A 1 364 ? -30.760 4.278 19.914 1.00 94.44 364 HIS A C 1
ATOM 2767 O O . HIS A 1 364 ? -29.813 4.912 19.453 1.00 94.44 364 HIS A O 1
ATOM 2773 N N . LEU A 1 365 ? -31.988 4.345 19.400 1.00 92.19 365 LEU A N 1
ATOM 2774 C CA . LEU A 1 365 ? -32.352 5.233 18.302 1.00 92.19 365 LEU A CA 1
ATOM 2775 C C . LEU A 1 365 ? -33.052 6.472 18.862 1.00 92.19 365 LEU A C 1
ATOM 2777 O O . LEU A 1 365 ? -34.156 6.385 19.400 1.00 92.19 365 LEU A O 1
ATOM 2781 N N . LEU A 1 366 ? -32.411 7.626 18.719 1.00 91.00 366 LEU A N 1
ATOM 2782 C CA . LEU A 1 366 ? -32.949 8.920 19.118 1.00 91.00 366 LEU A CA 1
ATOM 2783 C C . LEU A 1 366 ? -33.505 9.621 17.885 1.00 91.00 366 LEU A C 1
ATOM 2785 O O . LEU A 1 366 ? -32.744 10.093 17.045 1.00 91.00 366 LEU A O 1
ATOM 2789 N N . LEU A 1 367 ? -34.830 9.687 17.767 1.00 90.12 367 LEU A N 1
ATOM 2790 C CA . LEU A 1 367 ? -35.503 10.348 16.651 1.00 90.12 367 LEU A CA 1
ATOM 2791 C C . LEU A 1 367 ? -35.803 11.809 16.990 1.00 90.12 367 LEU A C 1
ATOM 2793 O O . LEU A 1 367 ? -36.363 12.118 18.040 1.00 90.12 367 LEU A O 1
ATOM 2797 N N . SER A 1 368 ? -35.469 12.707 16.070 1.00 89.44 368 SER A N 1
ATOM 2798 C CA . SER A 1 368 ? -35.896 14.101 16.114 1.00 89.44 368 SER A CA 1
ATOM 2799 C C . SER A 1 368 ? -37.194 14.267 15.336 1.00 89.44 368 SER A C 1
ATOM 2801 O O . SER A 1 368 ? -37.315 13.792 14.205 1.00 89.44 368 SER A O 1
ATOM 2803 N N . ALA A 1 369 ? -38.160 14.972 15.929 1.00 90.38 369 ALA A N 1
ATOM 2804 C CA . ALA A 1 369 ? -39.394 15.315 15.236 1.00 90.38 369 ALA A CA 1
ATOM 2805 C C . ALA A 1 369 ? -39.079 16.116 13.956 1.00 90.38 369 ALA A C 1
ATOM 2807 O O . ALA A 1 369 ? -38.220 17.009 13.996 1.00 90.38 369 ALA A O 1
ATOM 2808 N N . PRO A 1 370 ? -39.758 15.825 12.833 1.00 90.81 370 PRO A N 1
ATOM 2809 C CA . PRO A 1 370 ? -39.560 16.574 11.606 1.00 90.81 370 PRO A CA 1
ATOM 2810 C C . PRO A 1 370 ? -39.931 18.040 11.847 1.00 90.81 370 PRO A C 1
ATOM 2812 O O . PRO A 1 370 ? -40.951 18.354 12.463 1.00 90.81 370 PRO A O 1
ATOM 2815 N N . LYS A 1 371 ? -39.087 18.958 11.381 1.00 91.81 371 LYS A N 1
ATOM 2816 C CA . LYS A 1 371 ? -39.341 20.396 11.478 1.00 91.81 371 LYS A CA 1
ATOM 2817 C C . LYS A 1 371 ? -40.105 20.839 10.242 1.00 91.81 371 LYS A C 1
ATOM 2819 O O . LYS A 1 371 ? -39.807 20.408 9.130 1.00 91.81 371 LYS A O 1
ATOM 2824 N N . ARG A 1 372 ? -41.085 21.721 10.420 1.00 90.12 372 ARG A N 1
ATOM 2825 C CA . ARG A 1 372 ? -41.755 22.369 9.292 1.00 90.12 372 ARG A CA 1
ATOM 2826 C C . ARG A 1 372 ? -40.742 23.286 8.602 1.00 90.12 372 ARG A C 1
ATOM 2828 O O . ARG A 1 372 ? -40.174 24.158 9.254 1.00 90.12 372 ARG A O 1
ATOM 2835 N N . VAL A 1 373 ? -40.491 23.063 7.314 1.00 89.44 373 VAL A N 1
ATOM 2836 C CA . VAL A 1 373 ? -39.582 23.883 6.508 1.00 89.44 373 VAL A CA 1
ATOM 2837 C C . VAL A 1 373 ? -40.435 24.809 5.652 1.00 89.44 373 VAL A C 1
ATOM 2839 O O . VAL A 1 373 ? -41.156 24.360 4.761 1.00 89.44 373 VAL A O 1
ATOM 2842 N N . GLU A 1 374 ? -40.381 26.107 5.938 1.00 84.88 374 GLU A N 1
ATOM 2843 C CA . GLU A 1 374 ? -40.992 27.127 5.087 1.00 84.88 374 GLU A CA 1
ATOM 2844 C C . GLU A 1 374 ? -40.018 27.472 3.957 1.00 84.88 374 GLU A C 1
ATOM 2846 O O . GLU A 1 374 ? -39.007 28.143 4.159 1.00 84.88 374 GLU A O 1
ATOM 2851 N N . GLY A 1 375 ? -40.284 26.953 2.758 1.00 78.31 375 GLY A N 1
ATOM 2852 C CA . GLY A 1 375 ? -39.491 27.272 1.576 1.00 78.31 375 GLY A CA 1
ATOM 2853 C C . GLY A 1 375 ? -39.897 28.625 0.994 1.00 78.31 375 GLY A C 1
ATOM 2854 O O . GLY A 1 375 ? -41.059 28.808 0.647 1.00 78.31 375 GLY A O 1
ATOM 2855 N N . LEU A 1 376 ? -38.938 29.539 0.790 1.00 72.19 376 LEU A N 1
ATOM 2856 C CA . LEU A 1 376 ? -39.187 30.860 0.180 1.00 72.19 376 LEU A CA 1
ATOM 2857 C C . LEU A 1 376 ? -39.864 30.799 -1.208 1.00 72.19 376 LEU A C 1
ATOM 2859 O O . LEU A 1 376 ? -40.457 31.785 -1.637 1.00 72.19 376 LEU A O 1
ATOM 2863 N N . ALA A 1 377 ? -39.774 29.666 -1.912 1.00 72.06 377 ALA A N 1
ATOM 2864 C CA . ALA A 1 377 ? -40.280 29.497 -3.276 1.00 72.06 377 ALA A CA 1
ATOM 2865 C C . ALA A 1 377 ? -41.542 28.617 -3.394 1.00 72.06 377 ALA A C 1
ATOM 2867 O O . ALA A 1 377 ? -42.184 28.621 -4.442 1.00 72.06 377 ALA A O 1
ATOM 2868 N N . SER A 1 378 ? -41.925 27.870 -2.351 1.00 63.62 378 SER A N 1
ATOM 2869 C CA . SER A 1 378 ? -43.067 26.945 -2.399 1.00 63.62 378 SER A CA 1
ATOM 2870 C C . SER A 1 378 ? -44.122 27.355 -1.378 1.00 63.62 378 SER A C 1
ATOM 2872 O O . SER A 1 378 ? -43.875 27.338 -0.177 1.00 63.62 378 SER A O 1
ATOM 2874 N N . ARG A 1 379 ? -45.337 27.672 -1.843 1.00 75.44 379 ARG A N 1
ATOM 2875 C CA . ARG A 1 379 ? -46.502 27.936 -0.972 1.00 75.44 379 ARG A CA 1
ATOM 2876 C C . ARG A 1 379 ? -47.011 26.685 -0.238 1.00 75.44 379 ARG A C 1
ATOM 2878 O O . ARG A 1 379 ? -47.969 26.778 0.524 1.00 75.44 379 ARG A O 1
ATOM 2885 N N . VAL A 1 380 ? -46.401 25.521 -0.465 1.00 77.56 380 VAL A N 1
ATOM 2886 C CA . VAL A 1 380 ? -46.740 24.271 0.217 1.00 77.56 380 VAL A CA 1
ATOM 2887 C C . VAL A 1 380 ? -45.737 24.053 1.340 1.00 77.56 380 VAL A C 1
ATOM 2889 O O . VAL A 1 380 ? -44.548 23.868 1.090 1.00 77.56 380 VAL A O 1
ATOM 2892 N N . ALA A 1 381 ? -46.219 24.062 2.582 1.00 79.69 381 ALA A N 1
ATOM 2893 C CA . ALA A 1 381 ? -45.398 23.685 3.722 1.00 79.69 381 ALA A CA 1
ATOM 2894 C C . ALA A 1 381 ? -44.962 22.219 3.588 1.00 79.69 381 ALA A C 1
ATOM 2896 O O . ALA A 1 381 ? -45.804 21.322 3.595 1.00 79.69 381 ALA A O 1
ATOM 2897 N N . SER A 1 382 ? -43.654 21.983 3.494 1.00 86.62 382 SER A N 1
ATOM 2898 C CA . SER A 1 382 ? -43.064 20.645 3.538 1.00 86.62 382 SER A CA 1
ATOM 2899 C C . SER A 1 382 ? -42.475 20.369 4.919 1.00 86.62 382 SER A C 1
ATOM 2901 O O . SER A 1 382 ? -41.907 21.258 5.558 1.00 86.62 382 SER A O 1
ATOM 2903 N N . TRP A 1 383 ? -42.588 19.132 5.385 1.00 88.12 383 TRP A N 1
ATOM 2904 C CA . TRP A 1 383 ? -41.894 18.667 6.584 1.00 88.12 383 TRP A CA 1
ATOM 2905 C C . TRP A 1 383 ? -40.477 18.223 6.219 1.00 88.12 383 TRP A C 1
ATOM 2907 O O . TRP A 1 383 ? -40.269 17.665 5.142 1.00 88.12 383 TRP A O 1
ATOM 2917 N N . SER A 1 384 ? -39.502 18.474 7.095 1.00 86.75 384 SER A N 1
ATOM 2918 C CA . SER A 1 384 ? -38.174 17.879 6.951 1.00 86.75 384 SER A CA 1
ATOM 2919 C C . SER A 1 384 ? -38.262 16.358 7.070 1.00 86.75 384 SER A C 1
ATOM 2921 O O . SER A 1 384 ? -39.179 15.827 7.696 1.00 86.75 384 SER A O 1
ATOM 2923 N N . GLU A 1 385 ? -37.267 15.656 6.538 1.00 86.00 385 GLU A N 1
ATOM 2924 C CA . GLU A 1 385 ? -37.093 14.232 6.825 1.00 86.00 385 GLU A CA 1
ATOM 2925 C C . GLU A 1 385 ? -36.921 14.009 8.339 1.00 86.00 385 GLU A C 1
ATOM 2927 O O . GLU A 1 385 ? -36.422 14.884 9.062 1.00 86.00 385 GLU A O 1
ATOM 2932 N N . VAL A 1 386 ? -37.355 12.841 8.822 1.00 84.31 386 VAL A N 1
ATOM 2933 C CA . VAL A 1 386 ? -37.086 12.403 10.196 1.00 84.31 386 VAL A CA 1
ATOM 2934 C C . VAL A 1 386 ? -35.589 12.140 10.306 1.00 84.31 386 VAL A C 1
ATOM 2936 O O . VAL A 1 386 ? -35.060 11.252 9.643 1.00 84.31 386 VAL A O 1
ATOM 2939 N N . ALA A 1 387 ? -34.906 12.917 11.141 1.00 85.12 387 ALA A N 1
ATOM 2940 C CA . ALA A 1 387 ? -33.499 12.701 11.447 1.00 85.12 387 ALA A CA 1
ATOM 2941 C C . ALA A 1 387 ? -33.379 11.874 12.728 1.00 85.12 387 ALA A C 1
ATOM 2943 O O . ALA A 1 387 ? -34.119 12.101 13.688 1.00 85.12 387 ALA A O 1
ATOM 2944 N N . GLY A 1 388 ? -32.436 10.938 12.758 1.00 85.50 388 GLY A N 1
ATOM 2945 C CA . GLY A 1 388 ? -32.155 10.128 13.935 1.00 85.50 388 GLY A CA 1
ATOM 2946 C C . GLY A 1 388 ? -30.666 10.052 14.232 1.00 85.50 388 GLY A C 1
ATOM 2947 O O . GLY A 1 388 ? -29.843 10.117 13.321 1.00 85.50 388 GLY A O 1
ATOM 2948 N N . LEU A 1 389 ? -30.328 9.903 15.509 1.00 91.19 389 LEU A N 1
ATOM 2949 C CA . LEU A 1 389 ? -28.990 9.544 15.965 1.00 91.19 389 LEU A CA 1
ATOM 2950 C C . LEU A 1 389 ? -29.033 8.129 16.536 1.00 91.19 389 LEU A C 1
ATOM 2952 O O . LEU A 1 389 ? -29.980 7.766 17.236 1.00 91.19 389 LEU A O 1
ATOM 2956 N N . VAL A 1 390 ? -28.008 7.338 16.234 1.00 92.88 390 VAL A N 1
ATOM 2957 C CA . VAL A 1 390 ? -27.812 6.024 16.850 1.00 92.88 390 VAL A CA 1
ATOM 2958 C C . VAL A 1 390 ? -26.739 6.163 17.917 1.00 92.88 390 VAL A C 1
ATOM 2960 O O . VAL A 1 390 ? -25.618 6.587 17.629 1.00 92.88 390 VAL A O 1
ATOM 2963 N N . GLU A 1 391 ? -27.093 5.802 19.142 1.00 95.69 391 GLU A N 1
ATOM 2964 C CA . GLU A 1 391 ? -26.179 5.668 20.269 1.00 95.69 391 GLU A CA 1
ATOM 2965 C C . GLU A 1 391 ? -26.038 4.195 20.649 1.00 95.69 391 GLU A C 1
ATOM 2967 O O . GLU A 1 391 ? -26.975 3.410 20.527 1.00 95.69 391 GLU A O 1
ATOM 2972 N N . PHE A 1 392 ? -24.867 3.816 21.138 1.00 95.88 392 PHE A N 1
ATOM 2973 C CA . PHE A 1 392 ? -24.602 2.506 21.707 1.00 95.88 392 PHE A CA 1
ATOM 2974 C C . PHE A 1 392 ? -24.370 2.660 23.206 1.00 95.88 392 PHE A C 1
ATOM 2976 O O . PHE A 1 392 ? -23.428 3.333 23.629 1.00 95.88 392 PHE A O 1
ATOM 2983 N N . ASP A 1 393 ? -25.241 2.045 24.004 1.00 95.50 393 ASP A N 1
ATOM 2984 C CA . ASP A 1 393 ? -25.124 1.989 25.456 1.00 95.50 393 ASP A CA 1
ATOM 2985 C C . ASP A 1 393 ? -24.366 0.724 25.862 1.00 95.50 393 ASP A C 1
ATOM 2987 O O . ASP A 1 393 ? -24.803 -0.405 25.628 1.00 95.50 393 ASP A O 1
ATOM 2991 N N . TYR A 1 394 ? -23.203 0.927 26.467 1.00 93.62 394 TYR A N 1
ATOM 2992 C CA . TYR A 1 394 ? -22.357 -0.124 27.019 1.00 93.62 394 TYR A CA 1
ATOM 2993 C C . TYR A 1 394 ? -22.569 -0.294 28.535 1.00 93.62 394 TYR A C 1
ATOM 2995 O O . TYR A 1 394 ? -21.814 -0.998 29.202 1.00 93.62 394 TYR A O 1
ATOM 3003 N N . GLY A 1 395 ? -23.560 0.375 29.123 1.00 93.06 395 GLY A N 1
ATOM 3004 C CA . GLY A 1 395 ? -23.877 0.400 30.551 1.00 93.06 395 GLY A CA 1
ATOM 3005 C C . GLY A 1 395 ? -22.987 1.340 31.367 1.00 93.06 395 GLY A C 1
ATOM 3006 O O . GLY A 1 395 ? -23.468 1.991 32.288 1.00 93.06 395 GLY A O 1
ATOM 3007 N N . VAL A 1 396 ? -21.698 1.437 31.026 1.00 90.50 396 VAL A N 1
ATOM 3008 C CA . VAL A 1 396 ? -20.739 2.363 31.665 1.00 90.50 396 VAL A CA 1
ATOM 3009 C C . VAL A 1 396 ? -20.518 3.648 30.865 1.00 90.50 396 VAL A C 1
ATOM 3011 O O . VAL A 1 396 ? -20.020 4.632 31.406 1.00 90.50 396 VAL A O 1
ATOM 3014 N N . ALA A 1 397 ? -20.882 3.642 29.582 1.00 92.06 397 ALA A N 1
ATOM 3015 C CA . ALA A 1 397 ? -20.785 4.782 28.683 1.00 92.06 397 ALA A CA 1
ATOM 3016 C C . ALA A 1 397 ? -21.811 4.652 27.551 1.00 92.06 397 ALA A C 1
ATOM 3018 O O . ALA A 1 397 ? -22.125 3.541 27.117 1.00 92.06 397 ALA A O 1
ATOM 3019 N N . ARG A 1 398 ? -22.278 5.797 27.047 1.00 94.31 398 ARG A N 1
ATOM 3020 C CA . ARG A 1 398 ? -23.041 5.903 25.799 1.00 94.31 398 ARG A CA 1
ATOM 3021 C C . ARG A 1 398 ? -22.199 6.612 24.761 1.00 94.31 398 ARG A C 1
ATOM 3023 O O . ARG A 1 398 ? -21.606 7.646 25.063 1.00 94.31 398 ARG A O 1
ATOM 3030 N N . VAL A 1 399 ? -22.149 6.058 23.558 1.00 94.88 399 VAL A N 1
ATOM 3031 C CA . VAL A 1 399 ? -21.375 6.629 22.454 1.00 94.88 399 VAL A CA 1
ATOM 3032 C C . VAL A 1 399 ? -22.191 6.711 21.186 1.00 94.88 399 VAL A C 1
ATOM 3034 O O . VAL A 1 399 ? -22.965 5.813 20.874 1.00 94.88 399 VAL A O 1
ATOM 3037 N N . LEU A 1 400 ? -21.999 7.792 20.440 1.00 94.69 400 LEU A N 1
ATOM 3038 C CA . LEU A 1 400 ? -22.606 7.949 19.127 1.00 94.69 400 LEU A CA 1
ATOM 3039 C C . LEU A 1 400 ? -21.988 6.945 18.147 1.00 94.69 400 LEU A C 1
ATOM 3041 O O . LEU A 1 400 ? -20.777 6.734 18.146 1.00 94.69 400 LEU A O 1
ATOM 3045 N N . ALA A 1 401 ? -22.800 6.394 17.245 1.00 92.38 401 ALA A N 1
ATOM 3046 C CA . ALA A 1 401 ? -22.338 5.507 16.172 1.00 92.38 401 ALA A CA 1
ATOM 3047 C C . ALA A 1 401 ? -21.305 6.171 15.234 1.00 92.38 401 ALA A C 1
ATOM 3049 O O . ALA A 1 401 ? -20.537 5.496 14.543 1.00 92.38 401 ALA A O 1
ATOM 3050 N N . THR A 1 402 ? -21.274 7.506 15.205 1.00 91.06 402 THR A N 1
ATOM 3051 C CA . THR A 1 402 ? -20.299 8.301 14.450 1.00 91.06 402 THR A CA 1
ATOM 3052 C C . THR A 1 402 ? -18.943 8.415 15.145 1.00 91.06 402 THR A C 1
ATOM 3054 O O . THR A 1 402 ? -17.951 8.668 14.462 1.00 91.06 402 THR A O 1
ATOM 3057 N N . ASP A 1 403 ? -18.865 8.191 16.462 1.00 92.00 403 ASP A N 1
ATOM 3058 C CA . ASP A 1 403 ? -17.598 8.165 17.192 1.00 92.00 403 ASP A CA 1
ATOM 3059 C C . ASP A 1 403 ? -16.764 6.968 16.707 1.00 92.00 403 ASP A C 1
ATOM 3061 O O . ASP A 1 403 ? -17.259 5.839 16.644 1.00 92.00 403 ASP A O 1
ATOM 3065 N N . LYS A 1 404 ? -15.492 7.197 16.368 1.00 89.38 404 LYS A N 1
ATOM 3066 C CA . LYS A 1 404 ? -14.560 6.178 15.855 1.00 89.38 404 LYS A CA 1
ATOM 3067 C C . LYS A 1 404 ? -13.506 5.738 16.870 1.00 89.38 404 LYS A C 1
ATOM 3069 O O . LYS A 1 404 ? -12.666 4.911 16.531 1.00 89.38 404 LYS A O 1
ATOM 3074 N N . LYS A 1 405 ? -13.554 6.230 18.111 1.00 90.75 405 LYS A N 1
ATOM 3075 C CA . LYS A 1 405 ? -12.610 5.838 19.165 1.00 90.75 405 LYS A CA 1
ATOM 3076 C C . LYS A 1 405 ? -12.811 4.372 19.536 1.00 90.75 405 LYS A C 1
ATOM 3078 O O . LYS A 1 405 ? -13.918 4.047 19.954 1.00 90.75 405 LYS A O 1
ATOM 3083 N N . PRO A 1 406 ? -11.795 3.501 19.421 1.00 90.25 406 PRO A N 1
ATOM 3084 C CA . PRO A 1 406 ? -11.922 2.074 19.731 1.00 90.25 406 PRO A CA 1
ATOM 3085 C C . PRO A 1 406 ? -11.965 1.780 21.233 1.00 90.25 406 PRO A C 1
ATOM 3087 O O . PRO A 1 406 ? -12.609 0.823 21.664 1.00 90.25 406 PRO A O 1
ATOM 3090 N N . LEU A 1 407 ? -11.297 2.619 22.025 1.00 91.56 407 LEU A N 1
ATOM 3091 C CA . LEU A 1 407 ? -11.224 2.524 23.475 1.00 91.56 407 LEU A CA 1
ATOM 3092 C C . LEU A 1 407 ? -11.804 3.793 24.101 1.00 91.56 407 LEU A C 1
ATOM 3094 O O . LEU A 1 407 ? -11.502 4.907 23.669 1.00 91.56 407 LEU A O 1
ATOM 3098 N N . LEU A 1 408 ? -12.609 3.624 25.144 1.00 92.69 408 LEU A N 1
ATOM 3099 C CA . LEU A 1 408 ? -13.228 4.715 25.889 1.00 92.69 408 LEU A CA 1
ATOM 3100 C C . LEU A 1 408 ? -12.708 4.702 27.329 1.00 92.69 408 LEU A C 1
ATOM 3102 O O . LEU A 1 408 ? -12.821 3.671 27.993 1.00 92.69 408 LEU A O 1
ATOM 3106 N N . PRO A 1 409 ? -12.152 5.810 27.844 1.00 91.75 409 PRO A N 1
ATOM 3107 C CA . PRO A 1 409 ? -11.770 5.906 29.247 1.00 91.75 409 PRO A CA 1
ATOM 3108 C C . PRO A 1 409 ? -12.964 5.650 30.175 1.00 91.75 409 PRO A C 1
ATOM 3110 O O . PRO A 1 409 ? -14.038 6.218 29.986 1.00 91.75 409 PRO A O 1
ATOM 3113 N N . THR A 1 410 ? -12.764 4.830 31.203 1.00 89.12 410 THR A N 1
ATOM 3114 C CA . THR A 1 410 ? -13.738 4.587 32.278 1.00 89.12 410 THR A CA 1
ATOM 3115 C C . THR A 1 410 ? -13.083 4.843 33.635 1.00 89.12 410 THR A C 1
ATOM 3117 O O . THR A 1 410 ? -11.862 4.946 33.739 1.00 89.12 410 THR A O 1
ATOM 3120 N N . GLY A 1 411 ? -13.873 4.912 34.710 1.00 84.31 411 GLY A N 1
ATOM 3121 C CA . GLY A 1 411 ? -13.333 5.140 36.057 1.00 84.31 411 GLY A CA 1
ATOM 3122 C C . GLY A 1 411 ? -12.394 4.038 36.577 1.00 84.31 411 GLY A C 1
ATOM 3123 O O . GLY A 1 411 ? -11.673 4.279 37.540 1.00 84.31 411 GLY A O 1
ATOM 3124 N N . ARG A 1 412 ? -12.394 2.840 35.972 1.00 83.12 412 ARG A N 1
ATOM 3125 C CA . ARG A 1 412 ? -11.580 1.682 36.402 1.00 83.12 412 ARG A CA 1
ATOM 3126 C C . ARG A 1 412 ? -10.593 1.173 35.342 1.00 83.12 412 ARG A C 1
ATOM 3128 O O . ARG A 1 412 ? -9.858 0.229 35.617 1.00 83.12 412 ARG A O 1
ATOM 3135 N N . GLY A 1 413 ? -10.558 1.779 34.157 1.00 88.69 413 GLY A N 1
ATOM 3136 C CA . GLY A 1 413 ? -9.759 1.300 33.028 1.00 88.69 413 GLY A CA 1
ATOM 3137 C C . GLY A 1 413 ? -10.290 1.836 31.705 1.00 88.69 413 GLY A C 1
ATOM 3138 O O . GLY A 1 413 ? -10.611 3.019 31.594 1.00 88.69 413 GLY A O 1
ATOM 3139 N N . VAL A 1 414 ? -10.441 0.968 30.709 1.00 92.50 414 VAL A N 1
ATOM 3140 C CA . VAL A 1 414 ? -11.005 1.326 29.401 1.00 92.50 414 VAL A CA 1
ATOM 3141 C C . VAL A 1 414 ? -12.131 0.376 29.002 1.00 92.50 414 VAL A C 1
ATOM 3143 O O . VAL A 1 414 ? -12.131 -0.801 29.346 1.00 92.50 414 VAL A O 1
ATOM 3146 N N . LEU A 1 415 ? -13.105 0.893 28.267 1.00 92.12 415 LEU A N 1
ATOM 3147 C CA . LEU A 1 415 ? -14.139 0.116 27.596 1.00 92.12 415 LEU A CA 1
ATOM 3148 C C . LEU A 1 415 ? -13.706 -0.071 26.142 1.00 92.12 415 LEU A C 1
ATOM 3150 O O . LEU A 1 415 ? -13.499 0.919 25.436 1.00 92.12 4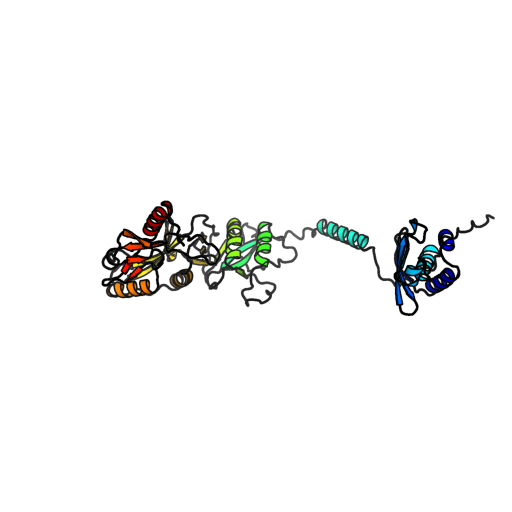15 LEU A O 1
ATOM 3154 N N . ARG A 1 416 ? -13.576 -1.323 25.691 1.00 91.75 416 ARG A N 1
ATOM 3155 C CA . ARG A 1 416 ? -13.306 -1.631 24.278 1.00 91.75 416 ARG A CA 1
ATOM 3156 C C . ARG A 1 416 ? -14.620 -1.763 23.521 1.00 91.75 416 ARG A C 1
ATOM 3158 O O . ARG A 1 416 ? -15.514 -2.496 23.943 1.00 91.75 416 ARG A O 1
ATOM 3165 N N . ARG A 1 417 ? -14.727 -1.069 22.391 1.00 92.62 417 ARG A N 1
ATOM 3166 C CA . ARG A 1 417 ? -15.903 -1.131 21.519 1.00 92.62 417 ARG A CA 1
ATOM 3167 C C . ARG A 1 417 ? -15.806 -2.278 20.527 1.00 92.62 417 ARG A C 1
ATOM 3169 O O . ARG A 1 417 ? -14.731 -2.609 20.034 1.00 92.62 417 ARG A O 1
ATOM 3176 N N . TYR A 1 418 ? -16.961 -2.837 20.183 1.00 87.94 418 TYR A N 1
ATOM 3177 C CA . TYR A 1 418 ? -17.085 -3.923 19.214 1.00 87.94 418 TYR A CA 1
ATOM 3178 C C . TYR A 1 418 ? -17.690 -3.406 17.912 1.00 87.94 418 TYR A C 1
ATOM 3180 O O . TYR A 1 418 ? -18.872 -3.617 17.644 1.00 87.94 418 TYR A O 1
ATOM 3188 N N . PHE A 1 419 ? -16.878 -2.733 17.091 1.00 89.31 419 PHE A N 1
ATOM 3189 C CA . PHE A 1 419 ? -17.354 -2.100 15.855 1.00 89.31 419 PHE A CA 1
ATOM 3190 C C . PHE A 1 419 ? -18.047 -3.062 14.889 1.00 89.31 419 PHE A C 1
ATOM 3192 O O . PHE A 1 419 ? -18.974 -2.657 14.203 1.00 89.31 419 PHE A O 1
ATOM 3199 N N . GLU A 1 420 ? -17.651 -4.333 14.830 1.00 88.19 420 GLU A N 1
ATOM 3200 C CA . GLU A 1 420 ? -18.341 -5.325 13.994 1.00 88.19 420 GLU A CA 1
ATOM 3201 C C . GLU A 1 420 ? -19.790 -5.541 14.445 1.00 88.19 420 GLU A C 1
ATOM 3203 O O . GLU A 1 420 ? -20.704 -5.578 13.621 1.00 88.19 420 GLU A O 1
ATOM 3208 N N . VAL A 1 421 ? -20.014 -5.603 15.761 1.00 92.12 421 VAL A N 1
ATOM 3209 C CA . VAL A 1 421 ? -21.351 -5.725 16.352 1.00 92.12 421 VAL A CA 1
ATOM 3210 C C . VAL A 1 421 ? -22.136 -4.427 16.164 1.00 92.12 421 VAL A C 1
ATOM 3212 O O . VAL A 1 421 ? -23.296 -4.479 15.766 1.00 92.12 421 VAL A O 1
ATOM 3215 N N . GLU A 1 422 ? -21.509 -3.269 16.396 1.00 94.06 422 GLU A N 1
ATOM 3216 C CA . GLU A 1 422 ? -22.120 -1.955 16.152 1.00 94.06 422 GLU A CA 1
ATOM 3217 C C . GLU A 1 422 ? -22.555 -1.799 14.687 1.00 94.06 422 GLU A C 1
ATOM 3219 O O . GLU A 1 422 ? -23.697 -1.434 14.417 1.00 94.06 422 GLU A O 1
ATOM 3224 N N . ASN A 1 423 ? -21.679 -2.133 13.735 1.00 92.31 423 ASN A N 1
ATOM 3225 C CA . ASN A 1 423 ? -21.954 -2.039 12.303 1.00 92.31 423 ASN A CA 1
ATOM 3226 C C . ASN A 1 423 ? -23.060 -3.008 11.873 1.00 92.31 423 ASN A C 1
ATOM 3228 O O . ASN A 1 423 ? -23.909 -2.632 11.067 1.00 92.31 423 ASN A O 1
ATOM 3232 N N . ALA A 1 424 ? -23.092 -4.229 12.416 1.00 92.88 424 ALA A N 1
ATOM 3233 C CA . ALA A 1 424 ? -24.167 -5.181 12.142 1.00 92.88 424 ALA A CA 1
ATOM 3234 C C . ALA A 1 424 ? -25.528 -4.673 12.654 1.00 92.88 424 ALA A C 1
ATOM 3236 O O . ALA A 1 424 ? -26.529 -4.767 11.943 1.00 92.88 424 ALA A O 1
ATOM 3237 N N . LEU A 1 425 ? -25.567 -4.088 13.857 1.00 92.31 425 LEU A N 1
ATOM 3238 C CA . LEU A 1 425 ? -26.774 -3.471 14.418 1.00 92.31 425 LEU A CA 1
ATOM 3239 C C . LEU A 1 425 ? -27.203 -2.229 13.622 1.00 92.31 425 LEU A C 1
ATOM 3241 O O . LEU A 1 425 ? -28.390 -2.040 13.358 1.00 92.31 425 LEU A O 1
ATOM 3245 N N . LEU A 1 426 ? -26.246 -1.405 13.189 1.00 91.69 426 LEU A N 1
ATOM 3246 C CA . LEU A 1 426 ? -26.516 -0.233 12.361 1.00 91.69 426 LEU A CA 1
ATOM 3247 C C . LEU A 1 426 ? -27.067 -0.637 10.989 1.00 91.69 426 LEU A C 1
ATOM 3249 O O . LEU A 1 426 ? -28.040 -0.051 10.528 1.00 91.69 426 LEU A O 1
ATOM 3253 N N . ALA A 1 427 ? -26.503 -1.672 10.361 1.00 91.50 427 ALA A N 1
ATOM 3254 C CA . ALA A 1 427 ? -26.996 -2.201 9.093 1.00 91.50 427 ALA A CA 1
ATOM 3255 C C . ALA A 1 427 ? -28.450 -2.692 9.202 1.00 91.50 427 ALA A C 1
ATOM 3257 O O . ALA A 1 427 ? -29.250 -2.430 8.305 1.00 91.50 427 ALA A O 1
ATOM 3258 N N . GLN A 1 428 ? -28.819 -3.337 10.315 1.00 89.81 428 GLN A N 1
ATOM 3259 C CA . GLN A 1 428 ? -30.211 -3.715 10.586 1.00 89.81 428 GLN A CA 1
ATOM 3260 C C . GLN A 1 428 ? -31.123 -2.487 10.701 1.00 89.81 428 GLN A C 1
ATOM 3262 O O . GLN A 1 428 ? -32.213 -2.485 10.137 1.00 89.81 428 GLN A O 1
ATOM 3267 N N . ALA A 1 429 ? -30.673 -1.428 11.380 1.00 85.06 429 ALA A N 1
ATOM 3268 C CA . ALA A 1 429 ? -31.432 -0.185 11.499 1.00 85.06 429 ALA A CA 1
ATOM 3269 C C . ALA A 1 429 ? -31.623 0.511 10.135 1.00 85.06 429 ALA A C 1
ATOM 3271 O O . ALA A 1 429 ? -32.723 0.959 9.819 1.00 85.06 429 ALA A O 1
ATOM 3272 N N . LEU A 1 430 ? -30.583 0.550 9.295 1.00 86.62 430 LEU A N 1
ATOM 3273 C CA . LEU A 1 430 ? -30.657 1.107 7.938 1.00 86.62 430 LEU A CA 1
ATOM 3274 C C . LEU A 1 430 ? -31.585 0.296 7.026 1.00 86.62 430 LEU A C 1
ATOM 3276 O O . LEU A 1 430 ? -32.333 0.873 6.238 1.00 86.62 430 LEU A O 1
ATOM 3280 N N . ALA A 1 431 ? -31.610 -1.032 7.173 1.00 87.69 431 ALA A N 1
ATOM 3281 C CA . ALA A 1 431 ? -32.518 -1.899 6.421 1.00 87.69 431 ALA A CA 1
ATOM 3282 C C . ALA A 1 431 ? -34.009 -1.622 6.708 1.00 87.69 431 ALA A C 1
ATOM 3284 O O . ALA A 1 431 ? -34.858 -1.956 5.886 1.00 87.69 431 ALA A O 1
ATOM 3285 N N . LEU A 1 432 ? -34.336 -0.968 7.830 1.00 84.31 432 LEU A N 1
ATOM 3286 C CA . LEU A 1 432 ? -35.695 -0.521 8.163 1.00 84.31 432 LEU A CA 1
ATOM 3287 C C . LEU A 1 432 ? -36.090 0.807 7.483 1.00 84.31 432 LEU A C 1
ATOM 3289 O O . LEU A 1 432 ? -37.137 1.368 7.801 1.00 84.31 432 LEU A O 1
ATOM 3293 N N . GLY A 1 433 ? -35.277 1.315 6.551 1.00 80.06 433 GLY A N 1
ATOM 3294 C CA . GLY A 1 433 ? -35.558 2.537 5.790 1.00 80.06 433 GLY A CA 1
ATOM 3295 C C . GLY A 1 433 ? -35.002 3.816 6.417 1.00 80.06 433 GLY A C 1
ATOM 3296 O O . GLY A 1 433 ? -35.358 4.912 5.988 1.00 80.06 433 GLY A O 1
ATOM 3297 N N . LEU A 1 434 ? -34.127 3.699 7.420 1.00 77.44 434 LEU A N 1
ATOM 3298 C CA . LEU A 1 434 ? -33.378 4.842 7.936 1.00 77.44 434 LEU A CA 1
ATOM 3299 C C . LEU A 1 434 ? -32.263 5.208 6.950 1.00 77.44 434 LEU A C 1
ATOM 3301 O O . LEU A 1 434 ? -31.510 4.348 6.499 1.00 77.44 434 LEU A O 1
ATOM 3305 N N . SER A 1 435 ? -32.121 6.494 6.641 1.00 69.31 435 SER A N 1
ATOM 3306 C CA . SER A 1 435 ? -30.994 7.013 5.865 1.00 69.31 435 SER A CA 1
ATOM 3307 C C . SER A 1 435 ? -29.901 7.526 6.806 1.00 69.31 435 SER A C 1
ATOM 3309 O O . SER A 1 435 ? -30.156 8.438 7.595 1.00 69.31 435 SER A O 1
ATOM 3311 N N . ALA A 1 436 ? -28.685 6.982 6.711 1.00 65.25 436 ALA A N 1
ATOM 3312 C CA . ALA A 1 436 ? -27.509 7.590 7.335 1.00 65.25 436 ALA A CA 1
ATOM 3313 C C . ALA A 1 436 ? -27.048 8.788 6.493 1.00 65.25 436 ALA A C 1
ATOM 3315 O O . ALA A 1 436 ? -26.899 8.658 5.277 1.00 65.25 436 ALA A O 1
ATOM 3316 N N . ARG A 1 437 ? -26.835 9.937 7.138 1.00 58.88 437 ARG A N 1
ATOM 3317 C CA . ARG A 1 437 ? -26.169 11.102 6.544 1.00 58.88 437 ARG A CA 1
ATOM 3318 C C . ARG A 1 437 ? -24.790 11.288 7.147 1.00 58.88 437 ARG A C 1
ATOM 3320 O O . ARG A 1 437 ? -24.658 11.036 8.367 1.00 58.88 437 ARG A O 1
#

Secondary structure (DSSP, 8-state):
-PPP-PPP-TTHHHHTTS-HHHHHHHHHHHHTT-EEEEEE-SSEEEEEEEETTEEEEEEEEGGG-SGGGEEESSHHHHHHS--HHHHHHHHHHHS-------------HHHHHHHHHHHHHHHHHT-----TTPPPEEEEEEEE-SS-SSSEEEEEEEEEBPTTSSB---EE--SSSPPTT----HHHHHHHHHGGGPBPSS-TTPPPPTT--EEEE-HHHHHHHHHHHHHTT-EEEEETTEE-SS--EE--SPPBEEEEEEEEPTTSSEEEEEEEEEETTEEEEGGG--EEETTTEEE-SSEEEEB--GGGHHHHHHHHHSPPPPEEGGGHHHHHHHHHHTT--EEPPTT-TTTEEE-PPEEEEEEEPPPEE--TT-SSPEEPP-EEEEEEE-SS-EEETT---SEEEETTEEEEP-HHHHHHHHHHHHHTTPPP-

Sequence (437 aa):
MAKPVSATDPLAAWRAHFPVETQRRGDATGRDGRVEIQTHDGAFVSAGVRAKGSFHEVEIDLRSQRVGGCSCTCSAFETSGTCEHVWAVLHVVLGGVAGGASGSPSSSSIGAWLTGLQRLERAAESGPAPDASEPESRVDYVLVLDESASGTLLETRRARALARGGFGKSSPFDLLAPRKGMLLNPEDRRIAALLRGADSTLVPGSQRARGESRYLLDAEQTLALLPQLCATGRLFWSRRETSSTRPLVLDDGPPFKPCLRLAASEEGRTLELDAHLERAGERIARAELRGVLAGDLVVLDERIVRARLERGRTWFLLHVQSPLPPFPRQEAPAVLLELARRELDVEPGPGMEAWIEARRPVPHLLLSAPKRVEGLASRVASWSEVAGLVEFDYGVARVLATDKKPLLPTGRGVLRRYFEVENALLAQALALGLSAR

Radius of gyration: 41.41 Å; chains: 1; bounding box: 75×68×134 Å